Protein AF-A0A953B519-F1 (afdb_monomer)

Secondary structure (DSSP, 8-state):
-HHHHHHS-S-TTHHHHHHHHHHHHT--SSSS--HHHHHHHHHHHHHHHHHHHHHHHHHSPTT-TTTHHHHHHHHHHHTS-THHHHHH-GGGGGS-HHHHHHHHHHHHHHHHHH-THHHHHHHHHHHHHHHSTTTSTTHHHHHHHHTTHHHHHHHHGGG-PPPHHHHHHHHHTT--SHHHHHHHIIIIIHHHHHHHHHHHHHHHTTTSHHHHHHHHHHHHHHHHGGGS-GGGGTTTGGGGGGHHHHHHHHHHHHHHHHHHHHHHHHHHHGGG--TTS--HHHHHHHHHHHHHHHHHHHHHHHHHHHSPPPP-PPPPPPSTT---B----SS-------TTS-----BHHHHHHHHHHHHTT-GGGHHHHHTSPTTPEEEEEE-TTSS-EEEEEE-TT------TT----B--S---EEE----S----

Foldseek 3Di:
DLLLCQVFPALVQLLVLLLQLQQCVVPPDDPDGNPVRSVVSVVVSVVSVVVVVVCCVVPNDPQLRPLCQLLQLCCLLVVHASCVCCLVCVVLVVDDSNVSSVVSVVVSVVVCVVPVCSLVNSLVVLLCQQVDLCQHDQVVQLVVLVLCVVVVCVVVVVQWQDDPVVCVVVVVVVHGTDSNVCSSCVRRVLLVQLLVQLLVVLVVPVVDSVSSSLVSSVVSNSVSRSRRGRNHQDRCPSVVSCVVSSVVSSLSSVLVVVCVVCVVVVVVPVVDDDDDDDDVSVVVSVVVVCCVVVVVVVVVVVSVVVPDPPDPDDDDDDDPPADWDFADDDPDDDDDDDDDHDDDWDFLVRCVVVVVVVCSVVVVCVVVSVPADHPKGWDWHQDPVRAWIKIFIDHPPPDDDDDRDDGDTDGDPDTDIDTPDDDPDDDD

pLDDT: mean 72.76, std 21.71, range [27.34, 98.44]

Mean predicted aligned error: 14.31 Å

Structure (mmCIF, N/CA/C/O backbone):
data_AF-A0A953B519-F1
#
_entry.id   AF-A0A953B519-F1
#
loop_
_atom_site.group_PDB
_atom_site.id
_atom_site.type_symbol
_atom_site.label_atom_id
_atom_site.label_alt_id
_atom_site.label_comp_id
_atom_site.label_asym_id
_atom_site.label_entity_id
_atom_site.label_seq_id
_atom_site.pdbx_PDB_ins_code
_atom_site.Cartn_x
_atom_site.Cartn_y
_atom_site.Cartn_z
_atom_site.occupancy
_atom_site.B_iso_or_equiv
_atom_site.auth_seq_id
_atom_site.auth_comp_id
_atom_site.auth_asym_id
_atom_site.auth_atom_id
_atom_site.pdbx_PDB_model_num
ATOM 1 N N . LEU A 1 1 ? -9.190 11.998 0.188 1.00 89.31 1 LEU A N 1
ATOM 2 C CA . LEU A 1 1 ? -8.857 10.586 -0.115 1.00 89.31 1 LEU A CA 1
ATOM 3 C C . LEU A 1 1 ? -8.801 10.333 -1.617 1.00 89.31 1 LEU A C 1
ATOM 5 O O . LEU A 1 1 ? -7.732 9.976 -2.083 1.00 89.31 1 LEU A O 1
ATOM 9 N N . THR A 1 2 ? -9.878 10.580 -2.376 1.00 94.00 2 THR A N 1
ATOM 10 C CA . THR A 1 2 ? -9.908 10.357 -3.836 1.00 94.00 2 THR A CA 1
ATOM 11 C C . THR A 1 2 ? -8.727 10.985 -4.568 1.00 94.00 2 THR A C 1
ATOM 13 O O . THR A 1 2 ? -7.976 10.260 -5.198 1.00 94.00 2 THR A O 1
ATOM 16 N N . LEU A 1 3 ? -8.489 12.291 -4.410 1.00 91.62 3 LEU A N 1
ATOM 17 C CA . LEU A 1 3 ? -7.377 12.973 -5.088 1.00 91.62 3 LEU A CA 1
ATOM 18 C C . LEU A 1 3 ? -6.008 12.338 -4.793 1.00 91.62 3 LEU A C 1
ATOM 20 O O . LEU A 1 3 ? -5.203 12.176 -5.700 1.00 91.62 3 LEU A O 1
ATOM 24 N N . ALA A 1 4 ? -5.767 11.903 -3.551 1.00 90.12 4 ALA A N 1
ATOM 25 C CA . ALA A 1 4 ? -4.523 11.225 -3.181 1.00 90.12 4 ALA A CA 1
ATOM 26 C C . ALA A 1 4 ? -4.380 9.847 -3.855 1.00 90.12 4 ALA A C 1
ATOM 28 O O . ALA A 1 4 ? -3.284 9.477 -4.263 1.00 90.12 4 ALA A O 1
ATOM 29 N N . LEU A 1 5 ? -5.484 9.104 -3.992 1.00 90.62 5 LEU A N 1
ATOM 30 C CA . LEU A 1 5 ? -5.522 7.797 -4.661 1.00 90.62 5 LEU A CA 1
ATOM 31 C C . LEU A 1 5 ? -5.503 7.895 -6.190 1.00 90.62 5 LEU A C 1
ATOM 33 O O . LEU A 1 5 ? -5.132 6.939 -6.857 1.00 90.62 5 LEU A O 1
ATOM 37 N N . VAL A 1 6 ? -5.899 9.036 -6.752 1.00 89.25 6 VAL A N 1
ATOM 38 C CA . VAL A 1 6 ? -5.779 9.291 -8.190 1.00 89.25 6 VAL A CA 1
ATOM 39 C C . VAL A 1 6 ? -4.368 9.761 -8.541 1.00 89.25 6 VAL A C 1
ATOM 41 O O . VAL A 1 6 ? -3.818 9.323 -9.545 1.00 89.25 6 VAL A O 1
ATOM 44 N N . ALA A 1 7 ? -3.742 10.569 -7.678 1.00 84.81 7 ALA A N 1
ATOM 45 C CA . ALA A 1 7 ? -2.349 10.982 -7.842 1.00 84.81 7 ALA A CA 1
ATOM 46 C C . ALA A 1 7 ? -1.368 9.796 -7.820 1.00 84.81 7 ALA A C 1
ATOM 48 O O . ALA A 1 7 ? -0.291 9.879 -8.409 1.00 84.81 7 ALA A O 1
ATOM 49 N N . ARG A 1 8 ? -1.726 8.689 -7.151 1.00 81.62 8 ARG A N 1
ATOM 50 C CA . ARG A 1 8 ? -0.983 7.425 -7.203 1.00 81.62 8 ARG A CA 1
ATOM 51 C C . ARG A 1 8 ? -1.903 6.218 -7.277 1.00 81.62 8 ARG A C 1
ATOM 53 O O . ARG A 1 8 ? -2.554 5.865 -6.296 1.00 81.62 8 ARG A O 1
ATOM 60 N N . ALA A 1 9 ? -1.861 5.544 -8.421 1.00 72.44 9 ALA A N 1
ATOM 61 C CA . ALA A 1 9 ? -2.466 4.233 -8.592 1.00 72.44 9 ALA A CA 1
ATOM 62 C C . ALA A 1 9 ? -1.815 3.224 -7.628 1.00 72.44 9 ALA A C 1
ATOM 64 O O . ALA A 1 9 ? -0.591 3.146 -7.531 1.00 72.44 9 ALA A O 1
ATOM 65 N N . GLY A 1 10 ? -2.634 2.479 -6.886 1.00 79.31 10 GLY A N 1
ATOM 66 C CA . GLY A 1 10 ? -2.136 1.550 -5.869 1.00 79.31 10 GLY A CA 1
ATOM 67 C C . GLY A 1 10 ? -3.225 0.879 -5.049 1.00 79.31 10 GLY A C 1
ATOM 68 O O . GLY A 1 10 ? -3.166 -0.313 -4.783 1.00 79.31 10 GLY A O 1
ATOM 69 N N . CYS A 1 11 ? -4.247 1.636 -4.650 1.00 90.25 11 CYS A N 1
ATOM 70 C CA . CYS A 1 11 ? -5.303 1.154 -3.754 1.00 90.25 11 CYS A CA 1
ATOM 71 C C . CYS A 1 11 ? -6.699 1.336 -4.363 1.00 90.25 11 CYS A C 1
ATOM 73 O O . CYS A 1 11 ? -7.563 2.005 -3.787 1.00 90.25 11 CYS A O 1
ATOM 75 N N . PHE A 1 12 ? -6.901 0.762 -5.552 1.00 89.81 12 PHE A N 1
ATOM 76 C CA . PHE A 1 12 ? -8.109 0.913 -6.370 1.00 89.81 12 PHE A CA 1
ATOM 77 C C . PHE A 1 12 ? -9.412 0.625 -5.614 1.00 89.81 12 PHE A C 1
ATOM 79 O O . PHE A 1 12 ? -10.398 1.345 -5.774 1.00 89.81 12 PHE A O 1
ATOM 86 N N . PHE A 1 13 ? -9.415 -0.387 -4.745 1.00 96.06 13 PHE A N 1
ATOM 87 C CA . PHE A 1 13 ? -10.625 -0.852 -4.066 1.00 96.06 13 PHE A CA 1
ATOM 88 C C . PHE A 1 13 ? -10.929 -0.123 -2.755 1.00 96.06 13 PHE A C 1
ATOM 90 O O . PHE A 1 13 ? -12.001 -0.325 -2.189 1.00 96.06 13 PHE A O 1
ATOM 97 N N . VAL A 1 14 ? -10.071 0.789 -2.283 1.00 96.62 14 VAL A N 1
ATOM 98 C CA . VAL A 1 14 ? -10.356 1.558 -1.057 1.00 96.62 14 VAL A CA 1
ATOM 99 C C . VAL A 1 14 ? -11.602 2.428 -1.217 1.00 96.62 14 VAL A C 1
ATOM 101 O O . VAL A 1 14 ? -12.462 2.422 -0.340 1.00 96.62 14 VAL A O 1
ATOM 104 N N . LEU A 1 15 ? -11.749 3.144 -2.336 1.00 96.88 15 LEU A N 1
ATOM 105 C CA . LEU A 1 15 ? -12.905 4.024 -2.549 1.00 96.88 15 LEU A CA 1
ATOM 106 C C . LEU A 1 15 ? -14.225 3.245 -2.688 1.00 96.88 15 LEU A C 1
ATOM 108 O O . LEU A 1 15 ? -15.161 3.593 -1.966 1.00 96.88 15 LEU A O 1
ATOM 112 N N . PRO A 1 16 ? -14.326 2.177 -3.511 1.00 97.62 16 PRO A N 1
ATOM 113 C CA . PRO A 1 16 ? -15.518 1.329 -3.543 1.00 97.62 16 PRO A CA 1
ATOM 114 C C . PRO A 1 16 ? -15.916 0.793 -2.164 1.00 97.62 16 PRO A C 1
ATOM 116 O O . PRO A 1 16 ? -17.081 0.884 -1.781 1.00 97.62 16 PRO A O 1
ATOM 119 N N . PHE A 1 17 ? -14.957 0.301 -1.374 1.00 97.94 17 PHE A N 1
ATOM 120 C CA . PHE A 1 17 ? -15.245 -0.226 -0.038 1.00 97.94 17 PHE A CA 1
ATOM 121 C C . PHE A 1 17 ? -15.711 0.867 0.932 1.00 97.94 17 PHE A C 1
ATOM 123 O O . PHE A 1 17 ? -16.629 0.630 1.717 1.00 97.94 17 PHE A O 1
ATOM 130 N N . VAL A 1 18 ? -15.151 2.079 0.853 1.00 97.62 18 VAL A N 1
ATOM 131 C CA . VAL A 1 18 ? -15.627 3.233 1.633 1.00 97.62 18 VAL A CA 1
ATOM 132 C C . VAL A 1 18 ? -17.051 3.630 1.223 1.00 97.62 18 VAL A C 1
ATOM 134 O O . VAL A 1 18 ? -17.882 3.880 2.093 1.00 97.62 18 VAL A O 1
ATOM 137 N N . VAL A 1 19 ? -17.375 3.632 -0.073 1.00 98.12 19 VAL A N 1
ATOM 138 C CA . VAL A 1 19 ? -18.732 3.924 -0.578 1.00 98.12 19 VAL A CA 1
ATOM 139 C C . VAL A 1 19 ? -19.752 2.890 -0.086 1.00 98.12 19 VAL A C 1
ATOM 141 O O . VAL A 1 19 ? -20.850 3.257 0.349 1.00 98.12 19 VAL A O 1
ATOM 144 N N . LEU A 1 20 ? -19.391 1.604 -0.109 1.00 97.12 20 LEU A N 1
ATOM 145 C CA . LEU A 1 20 ? -20.217 0.527 0.441 1.00 97.12 20 LEU A CA 1
ATOM 146 C C . LEU A 1 20 ? -20.378 0.664 1.960 1.00 97.12 20 LEU A C 1
ATOM 148 O O . LEU A 1 20 ? -21.479 0.493 2.485 1.00 97.12 20 LEU A O 1
ATOM 152 N N . TRP A 1 21 ? -19.308 1.036 2.668 1.00 97.19 21 TRP A N 1
ATOM 153 C CA . TRP A 1 21 ? -19.346 1.289 4.106 1.00 97.19 21 TRP A CA 1
ATOM 154 C C . TRP A 1 21 ? -20.276 2.454 4.47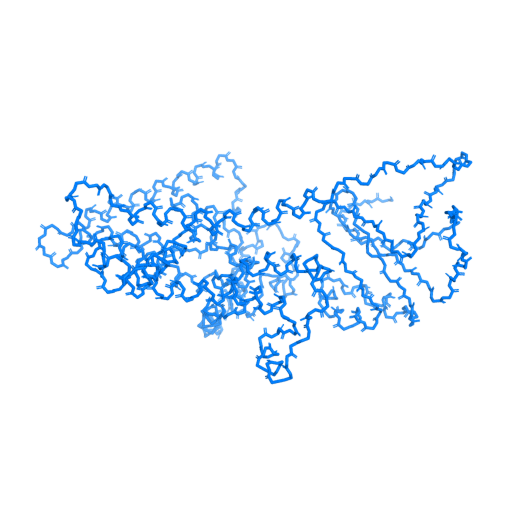2 1.00 97.19 21 TRP A C 1
ATOM 156 O O . TRP A 1 21 ? -21.065 2.305 5.404 1.00 97.19 21 TRP A O 1
ATOM 166 N N . VAL A 1 22 ? -20.260 3.573 3.734 1.00 97.31 22 VAL A N 1
ATOM 167 C CA . VAL A 1 22 ? -21.186 4.701 3.970 1.00 97.31 22 VAL A CA 1
ATOM 168 C C . VAL A 1 22 ? -22.641 4.259 3.793 1.00 97.31 22 VAL A C 1
ATOM 170 O O . VAL A 1 22 ? -23.485 4.540 4.646 1.00 97.31 22 VAL A O 1
ATOM 173 N N . GLY A 1 23 ? -22.939 3.505 2.732 1.00 96.44 23 GLY A N 1
ATOM 174 C CA . GLY A 1 23 ? -24.276 2.945 2.520 1.00 96.44 23 GLY A CA 1
ATOM 175 C C . GLY A 1 23 ? -24.713 2.011 3.641 1.00 96.44 23 GLY A C 1
ATOM 176 O O . GLY A 1 23 ? -25.870 2.037 4.064 1.00 96.44 23 GLY A O 1
ATOM 177 N N . TRP A 1 24 ? -23.789 1.195 4.144 1.00 95.31 24 TRP A N 1
ATOM 178 C CA . TRP A 1 24 ? -24.043 0.308 5.274 1.00 95.31 24 TRP A CA 1
ATOM 179 C C . TRP A 1 24 ? -24.257 1.071 6.588 1.00 95.31 24 TRP A C 1
ATOM 181 O O . TRP A 1 24 ? -25.107 0.684 7.390 1.00 95.31 24 TRP A O 1
ATOM 191 N N . LEU A 1 25 ? -23.505 2.152 6.816 1.00 95.25 25 LEU A N 1
ATOM 192 C CA . LEU A 1 25 ? -23.611 2.994 8.006 1.00 95.25 25 LEU A CA 1
ATOM 193 C C . LEU A 1 25 ? -24.981 3.679 8.091 1.00 95.25 25 LEU A C 1
ATOM 195 O O . LEU A 1 25 ? -25.591 3.689 9.155 1.00 95.25 25 LEU A O 1
ATOM 199 N N . CYS A 1 26 ? -25.482 4.197 6.969 1.00 94.69 26 CYS A N 1
ATOM 200 C CA . CYS A 1 26 ? -26.735 4.952 6.887 1.00 94.69 26 CYS A CA 1
ATOM 201 C C . CYS A 1 26 ? -27.971 4.079 6.604 1.00 94.69 26 CYS A C 1
ATOM 203 O O . CYS A 1 26 ? -28.924 4.542 5.976 1.00 94.69 26 CYS A O 1
ATOM 205 N N . ARG A 1 27 ? -27.970 2.807 7.016 1.00 92.62 27 ARG A N 1
ATOM 206 C CA . ARG A 1 27 ? -29.145 1.929 6.891 1.00 92.62 27 ARG A CA 1
ATOM 207 C C . ARG A 1 27 ? -30.253 2.405 7.848 1.00 92.62 27 ARG A C 1
ATOM 209 O O . ARG A 1 27 ? -30.130 2.257 9.058 1.00 92.62 27 ARG A O 1
ATOM 216 N N . CYS A 1 28 ? -31.311 3.016 7.313 1.00 68.38 28 CYS A N 1
ATOM 217 C CA . CYS A 1 28 ? -32.301 3.751 8.114 1.00 68.38 28 CYS A CA 1
ATOM 218 C C . CYS A 1 28 ? -33.415 2.920 8.772 1.00 68.38 28 CYS A C 1
ATOM 220 O O . CYS A 1 28 ? -34.230 3.541 9.426 1.00 68.38 28 CYS A O 1
ATOM 222 N N . ASP A 1 29 ? -33.468 1.586 8.642 1.00 71.31 29 ASP A N 1
ATOM 223 C CA . ASP A 1 29 ? -34.263 0.748 9.579 1.00 71.31 29 ASP A CA 1
ATOM 224 C C . ASP A 1 29 ? -34.176 -0.769 9.329 1.00 71.31 29 ASP A C 1
ATOM 226 O O . ASP A 1 29 ? -34.480 -1.575 10.202 1.00 71.31 29 ASP A O 1
ATOM 230 N N . HIS A 1 30 ? -33.705 -1.230 8.168 1.00 57.03 30 HIS A N 1
ATOM 231 C CA . HIS A 1 30 ? -33.655 -2.665 7.858 1.00 57.03 30 HIS A CA 1
ATOM 232 C C . HIS A 1 30 ? -32.357 -3.043 7.152 1.00 57.03 30 HIS A C 1
ATOM 234 O O . HIS A 1 30 ? -31.699 -2.185 6.579 1.00 57.03 30 HIS A O 1
ATOM 240 N N . ARG A 1 31 ? -31.992 -4.335 7.212 1.00 74.69 31 ARG A N 1
ATOM 241 C CA . ARG A 1 31 ? -30.730 -5.006 6.800 1.00 74.69 31 ARG A CA 1
ATOM 242 C C . ARG A 1 31 ? -30.138 -4.653 5.413 1.00 74.69 31 ARG A C 1
ATOM 244 O O . ARG A 1 31 ? -29.145 -5.255 5.018 1.00 74.69 31 ARG A O 1
ATOM 251 N N . ARG A 1 32 ? -30.737 -3.735 4.660 1.00 89.50 32 ARG A N 1
ATOM 252 C CA . ARG A 1 32 ? -30.350 -3.322 3.314 1.00 89.50 32 ARG A CA 1
ATOM 253 C C . ARG A 1 32 ? -29.423 -2.106 3.357 1.00 89.50 32 ARG A C 1
ATOM 255 O O . ARG A 1 32 ? -29.509 -1.256 4.238 1.00 89.50 32 ARG A O 1
ATOM 262 N N . LEU A 1 33 ? -28.532 -2.046 2.377 1.00 93.19 33 LEU A N 1
ATOM 263 C CA . LEU A 1 33 ? -27.601 -0.944 2.169 1.00 93.19 33 LEU A CA 1
ATOM 264 C C . LEU A 1 33 ? -28.359 0.309 1.692 1.00 93.19 33 LEU A C 1
ATOM 266 O O . LEU A 1 33 ? -29.226 0.221 0.821 1.00 93.19 33 LEU A O 1
ATOM 270 N N . SER A 1 34 ? -28.048 1.475 2.265 1.00 95.62 34 SER A N 1
ATOM 271 C CA . SER A 1 34 ? -28.666 2.746 1.877 1.00 95.62 34 SER A CA 1
ATOM 272 C C . SER A 1 34 ? -28.104 3.230 0.546 1.00 95.62 34 SER A C 1
ATOM 274 O O . SER A 1 34 ? -27.051 3.867 0.488 1.00 95.62 34 SER A O 1
ATOM 276 N N . LEU A 1 35 ? -28.829 2.940 -0.537 1.00 94.75 35 LEU A N 1
ATOM 277 C CA . LEU A 1 35 ? -28.449 3.350 -1.892 1.00 94.75 35 LEU A CA 1
ATOM 278 C C . LEU A 1 35 ? -28.293 4.868 -2.016 1.00 94.75 35 LEU A C 1
ATOM 280 O O . LEU A 1 35 ? -27.406 5.321 -2.727 1.00 94.75 35 LEU A O 1
ATOM 284 N N . ARG A 1 36 ? -29.094 5.658 -1.288 1.00 95.62 36 ARG A N 1
ATOM 285 C CA . ARG A 1 36 ? -28.977 7.127 -1.282 1.00 95.62 36 ARG A CA 1
ATOM 286 C C . ARG A 1 36 ? -27.642 7.583 -0.694 1.00 95.62 36 ARG A C 1
ATOM 288 O O . ARG A 1 36 ? -26.972 8.424 -1.283 1.00 95.62 36 ARG A O 1
ATOM 295 N N . ALA A 1 37 ? -27.235 7.003 0.436 1.00 96.19 37 ALA A N 1
ATOM 296 C CA . ALA A 1 37 ? -25.969 7.346 1.076 1.00 96.19 37 ALA A CA 1
ATOM 297 C C . ALA A 1 37 ? -24.763 6.866 0.251 1.00 96.19 37 ALA A C 1
ATOM 299 O O . ALA A 1 37 ? -23.810 7.623 0.070 1.00 96.19 37 ALA A O 1
ATOM 300 N N . SER A 1 38 ? -24.820 5.656 -0.321 1.00 96.88 38 SER A N 1
ATOM 301 C CA . SER A 1 38 ? -23.785 5.184 -1.251 1.00 96.88 38 SER A CA 1
ATOM 302 C C . SER A 1 38 ? -23.724 6.007 -2.533 1.00 96.88 38 SER A C 1
ATOM 304 O O . SER A 1 38 ? -22.627 6.300 -2.989 1.00 96.88 38 SER A O 1
ATOM 306 N N . ALA A 1 39 ? -24.858 6.434 -3.094 1.00 97.25 39 ALA A N 1
ATOM 307 C CA . ALA A 1 39 ? -24.875 7.322 -4.254 1.00 97.25 39 ALA A CA 1
ATOM 308 C C . ALA A 1 39 ? -24.253 8.685 -3.922 1.00 97.25 39 ALA A C 1
ATOM 310 O O . ALA A 1 39 ? -23.437 9.176 -4.694 1.00 97.25 39 ALA A O 1
ATOM 311 N N . GLY A 1 40 ? -24.554 9.260 -2.751 1.00 97.94 40 GLY A N 1
ATOM 312 C CA . GLY A 1 40 ? -23.921 10.498 -2.285 1.00 97.94 40 GLY A CA 1
ATOM 313 C C . GLY A 1 40 ? -22.405 10.362 -2.098 1.00 97.94 40 GLY A C 1
ATOM 314 O O . GLY A 1 40 ? -21.640 11.196 -2.580 1.00 97.94 40 GLY A O 1
ATOM 315 N N . ALA A 1 41 ? -21.947 9.277 -1.465 1.00 97.75 41 ALA A N 1
ATOM 316 C CA . ALA A 1 41 ? -20.519 8.982 -1.336 1.00 97.75 41 ALA A CA 1
ATOM 317 C C . ALA A 1 41 ? -19.853 8.733 -2.702 1.00 97.75 41 ALA A C 1
ATOM 319 O O . ALA A 1 41 ? -18.754 9.222 -2.957 1.00 97.75 41 ALA A O 1
ATOM 320 N N . GLY A 1 42 ? -20.534 8.013 -3.595 1.00 98.06 42 GLY A N 1
ATOM 321 C CA . GLY A 1 42 ? -20.102 7.766 -4.967 1.00 98.06 42 GLY A CA 1
ATOM 322 C C . GLY A 1 42 ? -19.987 9.056 -5.776 1.00 98.06 42 GLY A C 1
ATOM 323 O O . GLY A 1 42 ? -18.993 9.240 -6.468 1.00 98.06 42 GLY A O 1
ATOM 324 N N . ALA A 1 43 ? -20.929 9.989 -5.624 1.00 98.06 43 ALA A N 1
ATOM 325 C CA . ALA A 1 43 ? -20.867 11.311 -6.240 1.00 98.06 43 ALA A CA 1
ATOM 326 C C . ALA A 1 43 ? -19.668 12.117 -5.720 1.00 98.06 43 ALA A C 1
ATOM 328 O O . ALA A 1 43 ? -18.941 12.702 -6.516 1.00 98.06 43 ALA A O 1
ATOM 329 N N . ALA A 1 44 ? -19.389 12.088 -4.411 1.00 97.38 44 ALA A N 1
ATOM 330 C CA . ALA A 1 44 ? -18.201 12.733 -3.846 1.00 97.38 44 ALA A CA 1
ATOM 331 C C . ALA A 1 44 ? -16.888 12.132 -4.389 1.00 97.38 44 ALA A C 1
ATOM 333 O O . ALA A 1 44 ? -15.934 12.859 -4.672 1.00 97.38 44 ALA A O 1
ATOM 334 N N . VAL A 1 45 ? -16.835 10.809 -4.583 1.00 97.56 45 VAL A N 1
ATOM 335 C CA . VAL A 1 45 ? -15.714 10.149 -5.267 1.00 97.56 45 VAL A CA 1
ATOM 336 C C . VAL A 1 45 ? -15.633 10.595 -6.729 1.00 97.56 45 VAL A C 1
ATOM 338 O O . VAL A 1 45 ? -14.563 11.006 -7.173 1.00 97.56 45 VAL A O 1
ATOM 341 N N . GLY A 1 46 ? -16.753 10.586 -7.451 1.00 97.12 46 GLY A N 1
ATOM 342 C CA . GLY A 1 46 ? -16.847 11.025 -8.842 1.00 97.12 46 GLY A CA 1
ATOM 343 C C . GLY A 1 46 ? -16.370 12.462 -9.042 1.00 97.12 46 GLY A C 1
ATOM 344 O O . GLY A 1 46 ? -15.596 12.712 -9.958 1.00 97.12 46 GLY A O 1
ATOM 345 N N . LEU A 1 47 ? -16.722 13.383 -8.140 1.00 96.81 47 LEU A N 1
ATOM 346 C CA . LEU A 1 47 ? -16.230 14.765 -8.153 1.00 96.81 47 LEU A CA 1
ATOM 347 C C . LEU A 1 47 ? -14.703 14.842 -8.038 1.00 96.81 47 LEU A C 1
ATOM 349 O O . LEU A 1 47 ? -14.078 15.641 -8.728 1.00 96.81 47 LEU A O 1
ATOM 353 N N . GLY A 1 48 ? -14.083 13.991 -7.215 1.00 95.06 48 GLY A N 1
ATOM 354 C CA . GLY A 1 48 ? -12.623 13.913 -7.128 1.00 95.06 48 GLY A CA 1
ATOM 355 C C . GLY A 1 48 ? -11.972 13.439 -8.433 1.00 95.06 48 GLY A C 1
ATOM 356 O O . GLY A 1 48 ? -10.962 14.002 -8.850 1.00 95.06 48 GLY A O 1
ATOM 357 N N . PHE A 1 49 ? -12.563 12.444 -9.102 1.00 94.25 49 PHE A N 1
ATOM 358 C CA . PHE A 1 49 ? -12.103 12.000 -10.423 1.00 94.25 49 PHE A CA 1
ATOM 359 C C . PHE A 1 49 ? -12.336 13.057 -11.505 1.00 94.25 49 PHE A C 1
ATOM 361 O O . PHE A 1 49 ? -11.438 13.291 -12.306 1.00 94.25 49 PHE A O 1
ATOM 368 N N . ALA A 1 50 ? -13.491 13.726 -11.505 1.00 95.00 50 ALA A N 1
ATOM 369 C CA . ALA A 1 50 ? -13.814 14.798 -12.443 1.00 95.00 50 ALA A CA 1
ATOM 370 C C . ALA A 1 50 ? -12.853 15.982 -12.293 1.00 95.00 50 ALA A C 1
ATOM 372 O O . ALA A 1 50 ? -12.359 16.503 -13.288 1.00 95.00 50 ALA A O 1
ATOM 373 N N . PHE A 1 51 ? -12.522 16.357 -11.054 1.00 94.38 51 PHE A N 1
ATOM 374 C CA . PHE A 1 51 ? -11.514 17.376 -10.781 1.00 94.38 51 PHE A CA 1
ATOM 375 C C . PHE A 1 51 ? -10.140 16.966 -11.321 1.00 94.38 51 PHE A C 1
ATOM 377 O O . PHE A 1 51 ? -9.514 17.732 -12.046 1.00 94.38 51 PHE A O 1
ATOM 384 N N . ASN A 1 52 ? -9.682 15.743 -11.029 1.00 91.38 52 ASN A N 1
ATOM 385 C CA . ASN A 1 52 ? -8.406 15.263 -11.557 1.00 91.38 52 ASN A CA 1
ATOM 386 C C . ASN A 1 52 ? -8.397 15.205 -13.092 1.00 91.38 52 ASN A C 1
ATOM 388 O O . ASN A 1 52 ? -7.411 15.580 -13.716 1.00 91.38 52 ASN A O 1
ATOM 392 N N . TRP A 1 53 ? -9.491 14.750 -13.703 1.00 92.62 53 TRP A N 1
ATOM 393 C CA . TRP A 1 53 ? -9.654 14.741 -15.152 1.00 92.62 53 TRP A CA 1
ATOM 394 C C . TRP A 1 53 ? -9.571 16.154 -15.733 1.00 92.62 53 TRP A C 1
ATOM 396 O O . TRP A 1 53 ? -8.830 16.357 -16.686 1.00 92.62 53 TRP A O 1
ATOM 406 N N . ALA A 1 54 ? -10.244 17.138 -15.130 1.00 94.00 54 ALA A N 1
ATOM 407 C CA . ALA A 1 54 ? -10.181 18.529 -15.571 1.00 94.00 54 ALA A CA 1
ATOM 408 C C . ALA A 1 54 ? -8.750 19.086 -15.491 1.00 94.00 54 ALA A C 1
ATOM 410 O O . ALA A 1 54 ? -8.294 19.741 -16.424 1.00 94.00 54 ALA A O 1
ATOM 411 N N . VAL A 1 55 ? -8.014 18.769 -14.419 1.00 92.06 55 VAL A N 1
ATOM 412 C CA . VAL A 1 55 ? -6.596 19.140 -14.269 1.00 92.06 55 VAL A CA 1
ATOM 413 C C . VAL A 1 55 ? -5.734 18.486 -15.353 1.00 92.06 55 VAL A C 1
ATOM 415 O O . VAL A 1 55 ? -4.950 19.173 -16.000 1.00 92.06 55 VAL A 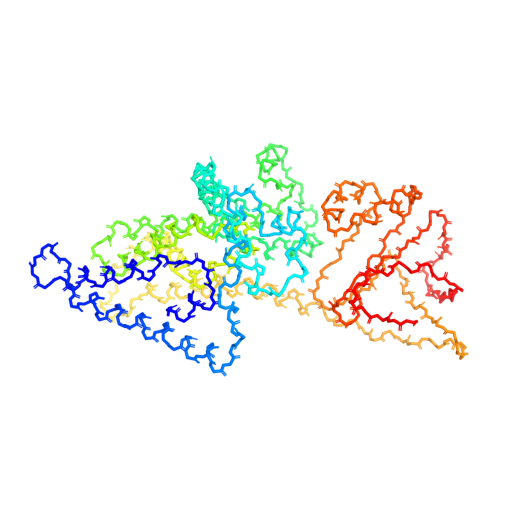O 1
ATOM 418 N N . LEU A 1 56 ? -5.892 17.182 -15.594 1.00 89.50 56 LEU A N 1
ATOM 419 C CA . LEU A 1 56 ? -5.147 16.472 -16.639 1.00 89.50 56 LEU A CA 1
ATOM 420 C C . LEU A 1 56 ? -5.525 16.931 -18.049 1.00 89.50 56 LEU A C 1
ATOM 422 O O . LEU A 1 56 ? -4.687 16.902 -18.937 1.00 89.50 56 LEU A O 1
ATOM 426 N N . HIS A 1 57 ? -6.762 17.358 -18.270 1.00 91.31 57 HIS A N 1
ATOM 427 C CA . HIS A 1 57 ? -7.186 17.874 -19.564 1.00 91.31 57 HIS A CA 1
ATOM 428 C C . HIS A 1 57 ? -6.655 19.290 -19.814 1.00 91.31 57 HIS A C 1
ATOM 430 O O . HIS A 1 57 ? -6.255 19.607 -20.927 1.00 91.31 57 HIS A O 1
ATOM 436 N N . ALA A 1 58 ? -6.625 20.131 -18.777 1.00 94.75 58 ALA A N 1
ATOM 437 C CA . ALA A 1 58 ? -6.125 21.498 -18.876 1.00 94.75 58 ALA A CA 1
ATOM 438 C C . ALA A 1 58 ? -4.591 21.573 -18.940 1.00 94.75 58 ALA A C 1
ATOM 440 O O . ALA A 1 58 ? -4.053 22.453 -19.607 1.00 94.75 58 ALA A O 1
ATOM 441 N N . PHE A 1 59 ? -3.890 20.674 -18.239 1.00 94.38 59 PHE A N 1
ATOM 442 C CA . PHE A 1 59 ? -2.440 20.775 -18.025 1.00 94.38 59 PHE A CA 1
ATOM 443 C C . PHE A 1 59 ? -1.655 19.493 -18.328 1.00 94.38 59 PHE A C 1
ATOM 445 O O . PHE A 1 59 ? -0.426 19.512 -18.305 1.00 94.38 59 PHE A O 1
ATOM 452 N N . GLY A 1 60 ? -2.326 18.363 -18.544 1.00 88.69 60 GLY A N 1
ATOM 453 C CA . GLY A 1 60 ? -1.683 17.067 -18.744 1.00 88.69 60 GLY A CA 1
ATOM 454 C C . GLY A 1 60 ? -1.387 16.760 -20.209 1.00 88.69 60 GLY A C 1
ATOM 455 O O . GLY A 1 60 ? -1.981 17.315 -21.131 1.00 88.69 60 GLY A O 1
ATOM 456 N N . VAL A 1 61 ? -0.465 15.822 -20.421 1.00 86.81 61 VAL A N 1
ATOM 457 C CA . VAL A 1 61 ? -0.191 15.262 -21.748 1.00 86.81 61 VAL A CA 1
ATOM 458 C C . VAL A 1 61 ? -1.317 14.283 -22.107 1.00 86.81 61 VAL A C 1
ATOM 460 O O . VAL A 1 61 ? -1.607 13.375 -21.321 1.00 86.81 61 VAL A O 1
ATOM 463 N N . PRO A 1 62 ? -1.968 14.418 -23.276 1.00 84.25 62 PRO A N 1
ATOM 464 C CA . PRO A 1 62 ? -3.001 13.482 -23.698 1.00 84.25 62 PRO A CA 1
ATOM 465 C C . PRO A 1 62 ? -2.497 12.033 -23.677 1.00 84.25 62 PRO A C 1
ATOM 467 O O . PRO A 1 62 ? -1.468 11.710 -24.265 1.00 84.25 62 PRO A O 1
ATOM 470 N N . GLY A 1 63 ? -3.227 11.154 -22.989 1.00 79.81 63 GLY A N 1
ATOM 471 C CA . GLY A 1 63 ? -2.901 9.727 -22.914 1.00 79.81 63 GLY A CA 1
ATOM 472 C C . GLY A 1 63 ? -1.828 9.330 -21.892 1.00 79.81 63 GLY A C 1
ATOM 473 O O . GLY A 1 63 ? -1.562 8.139 -21.772 1.00 79.81 63 GLY A O 1
ATOM 474 N N . SER A 1 64 ? -1.252 10.262 -21.119 1.00 81.38 64 SER A N 1
ATOM 475 C CA . SER A 1 64 ? -0.305 9.913 -20.039 1.00 81.38 64 SER A CA 1
ATOM 476 C C . SER A 1 64 ? -0.989 9.445 -18.748 1.00 81.38 64 SER A C 1
ATOM 478 O O . SER A 1 64 ? -0.351 8.906 -17.844 1.00 81.38 64 SER A O 1
ATOM 480 N N . ALA A 1 65 ? -2.307 9.630 -18.636 1.00 82.00 65 ALA A N 1
ATOM 481 C CA . ALA A 1 65 ? -3.058 9.208 -17.462 1.00 82.00 65 ALA A CA 1
ATOM 482 C C . ALA A 1 65 ? -2.939 7.688 -17.265 1.00 82.00 65 ALA A C 1
ATOM 484 O O . ALA A 1 65 ? -3.395 6.910 -18.099 1.00 82.00 65 ALA A O 1
ATOM 485 N N . PHE A 1 66 ? -2.360 7.277 -16.134 1.00 82.25 66 PHE A N 1
ATOM 486 C CA . PHE A 1 66 ? -2.166 5.869 -15.766 1.00 82.25 66 PHE A CA 1
ATOM 487 C C . PHE A 1 66 ? -1.301 5.051 -16.746 1.00 82.25 66 PHE A C 1
ATOM 489 O O . PHE A 1 66 ? -1.392 3.826 -16.755 1.00 82.25 66 PHE A O 1
ATOM 496 N N . SER A 1 67 ? -0.417 5.693 -17.513 1.00 87.38 67 SER A N 1
ATOM 497 C CA . SER A 1 67 ? 0.562 5.037 -18.401 1.00 87.38 67 SER A CA 1
ATOM 498 C C . SER A 1 67 ? 1.442 3.991 -17.703 1.00 87.38 67 SER A C 1
ATOM 500 O O . SER A 1 67 ? 1.862 3.014 -18.317 1.00 87.38 67 SER A O 1
ATOM 502 N N . ASN A 1 68 ? 1.674 4.156 -16.400 1.00 87.00 68 ASN A N 1
ATOM 503 C CA . ASN A 1 68 ? 2.441 3.218 -15.582 1.00 87.00 68 ASN A CA 1
ATOM 504 C C . ASN A 1 68 ? 1.682 1.917 -15.261 1.00 87.00 68 ASN A C 1
ATOM 506 O O . ASN A 1 68 ? 2.305 0.935 -14.873 1.00 87.00 68 ASN A O 1
ATOM 510 N N . PHE A 1 69 ? 0.352 1.874 -15.406 1.00 90.06 69 PHE A N 1
ATOM 511 C CA . PHE A 1 69 ? -0.437 0.700 -15.015 1.00 90.06 69 PHE A CA 1
ATOM 512 C C . PHE A 1 69 ? -0.109 -0.562 -15.835 1.00 90.06 69 PHE A C 1
ATOM 514 O O . PHE A 1 69 ? 0.109 -1.606 -15.218 1.00 90.06 69 PHE A O 1
ATOM 521 N N . PRO A 1 70 ? -0.012 -0.519 -17.182 1.00 93.12 70 PRO A N 1
ATOM 522 C CA . PRO A 1 70 ? 0.437 -1.675 -17.958 1.00 93.12 70 PRO A CA 1
ATOM 523 C C . PRO A 1 70 ? 1.811 -2.196 -17.523 1.00 93.12 70 PRO A C 1
ATOM 525 O O . PRO A 1 70 ? 2.001 -3.404 -17.460 1.00 93.12 70 PRO A O 1
ATOM 528 N N . MET A 1 71 ? 2.745 -1.318 -17.150 1.00 91.38 71 MET A N 1
ATOM 529 C CA . MET A 1 71 ? 4.069 -1.724 -16.655 1.00 91.38 71 MET A CA 1
ATOM 530 C C . MET A 1 71 ? 3.955 -2.540 -15.362 1.00 91.38 71 MET A C 1
ATOM 532 O O . MET A 1 71 ? 4.505 -3.638 -15.269 1.00 91.38 71 MET A O 1
ATOM 536 N N . SER A 1 72 ? 3.166 -2.044 -14.405 1.00 90.44 72 SER A N 1
ATOM 537 C CA . SER A 1 72 ? 2.884 -2.738 -13.146 1.00 90.44 72 SER A CA 1
ATOM 538 C C . SER A 1 72 ? 2.207 -4.087 -13.359 1.00 90.44 72 SER A C 1
ATOM 540 O O . SER A 1 72 ? 2.608 -5.097 -12.778 1.00 90.44 72 SER A O 1
ATOM 542 N N . LEU A 1 73 ? 1.186 -4.120 -14.218 1.00 92.69 73 LEU A N 1
ATOM 543 C CA . LEU A 1 73 ? 0.439 -5.335 -14.519 1.00 92.69 73 LEU A CA 1
ATOM 544 C C . LEU A 1 73 ? 1.319 -6.373 -15.228 1.00 92.69 73 LEU A C 1
ATOM 546 O O . LEU A 1 73 ? 1.222 -7.558 -14.915 1.00 92.69 73 LEU A O 1
ATOM 550 N N . TYR A 1 74 ? 2.218 -5.940 -16.118 1.00 94.25 74 TYR A N 1
ATOM 551 C CA . TYR A 1 74 ? 3.216 -6.822 -16.722 1.00 94.25 74 TYR A CA 1
ATOM 552 C C . TYR A 1 74 ? 4.136 -7.437 -15.659 1.00 94.25 74 TYR A C 1
ATOM 554 O O . TYR A 1 74 ? 4.389 -8.642 -15.690 1.00 94.25 74 TYR A O 1
ATOM 562 N N . GLY A 1 75 ? 4.592 -6.646 -14.682 1.00 92.00 75 GLY A N 1
ATOM 563 C CA . GLY A 1 75 ? 5.360 -7.137 -13.533 1.00 92.00 75 GLY A CA 1
ATOM 564 C C . GLY A 1 75 ? 4.615 -8.220 -12.739 1.00 92.00 75 GLY A C 1
ATOM 565 O O . GLY A 1 75 ? 5.178 -9.275 -12.445 1.00 92.00 75 GLY A O 1
ATOM 566 N N . VAL A 1 76 ? 3.315 -8.028 -12.472 1.00 92.00 76 VAL A N 1
ATOM 567 C CA . VAL A 1 76 ? 2.467 -9.033 -11.792 1.00 92.00 76 VAL A CA 1
ATOM 568 C C . VAL A 1 76 ? 2.492 -10.376 -12.522 1.00 92.00 76 VAL A C 1
ATOM 570 O O . VAL A 1 76 ? 2.772 -11.409 -11.902 1.00 92.00 76 VAL A O 1
ATOM 573 N N . ILE A 1 77 ? 2.202 -10.364 -13.828 1.00 95.19 77 ILE A N 1
ATOM 574 C CA . ILE A 1 77 ? 2.047 -11.598 -14.612 1.00 95.19 77 ILE A CA 1
ATOM 575 C C . ILE A 1 77 ? 3.393 -12.270 -14.904 1.00 95.19 77 ILE A C 1
ATOM 577 O O . ILE A 1 77 ? 3.481 -13.492 -14.880 1.00 95.19 77 ILE A O 1
ATOM 581 N N . SER A 1 78 ? 4.462 -11.494 -15.104 1.00 93.75 78 SER A N 1
ATOM 582 C CA . SER A 1 78 ? 5.812 -12.020 -15.361 1.00 93.75 78 SER A CA 1
ATOM 583 C C . SER A 1 78 ? 6.530 -12.483 -14.090 1.00 93.75 78 SER A C 1
ATOM 585 O O . SER A 1 78 ? 7.452 -13.290 -14.162 1.00 93.75 78 SER A O 1
ATOM 587 N N . GLY A 1 79 ? 6.111 -12.003 -12.913 1.00 88.50 79 GLY A N 1
ATOM 588 C CA . GLY A 1 79 ? 6.789 -12.264 -11.638 1.00 88.50 79 GLY A CA 1
ATOM 589 C C . GLY A 1 79 ? 8.027 -11.401 -11.404 1.00 88.50 79 GLY A C 1
ATOM 590 O O . GLY A 1 79 ? 8.772 -11.655 -10.458 1.00 88.50 79 GLY A O 1
ATOM 591 N N . GLY A 1 80 ? 8.240 -10.396 -12.252 1.00 84.56 80 GLY A N 1
ATOM 592 C CA . GLY A 1 80 ? 9.276 -9.383 -12.107 1.00 84.56 80 GLY A CA 1
ATOM 593 C C . GLY A 1 80 ? 8.733 -8.042 -11.608 1.00 84.56 80 GLY A C 1
ATOM 594 O O . GLY A 1 80 ? 7.558 -7.893 -11.275 1.00 84.56 80 GLY A O 1
ATOM 595 N N . ASP A 1 81 ? 9.608 -7.045 -11.553 1.00 86.31 81 ASP A N 1
ATOM 596 C CA . ASP A 1 81 ? 9.223 -5.638 -11.392 1.00 86.31 81 ASP A CA 1
ATOM 597 C C . ASP A 1 81 ? 8.832 -5.008 -12.745 1.00 86.31 81 ASP A C 1
ATOM 599 O O . ASP A 1 81 ? 9.010 -5.622 -13.802 1.00 86.31 81 ASP A O 1
ATOM 603 N N . TRP A 1 82 ? 8.346 -3.764 -12.731 1.00 85.56 82 TRP A N 1
ATOM 604 C CA . TRP A 1 82 ? 8.052 -2.981 -13.936 1.00 85.56 82 TRP A CA 1
ATOM 605 C C . TRP A 1 82 ? 9.220 -2.925 -14.929 1.00 85.56 82 TRP A C 1
ATOM 607 O O . TRP A 1 82 ? 8.988 -2.843 -16.133 1.00 85.56 82 TRP A O 1
ATOM 617 N N . THR A 1 83 ? 10.479 -3.000 -14.479 1.00 89.12 83 THR A N 1
ATOM 618 C CA . THR A 1 83 ? 11.639 -2.944 -15.387 1.00 89.12 83 THR A CA 1
ATOM 619 C C . THR A 1 83 ? 11.733 -4.173 -16.288 1.00 89.12 83 THR A C 1
ATOM 621 O O . THR A 1 83 ? 12.309 -4.102 -17.374 1.00 89.12 83 THR A O 1
ATOM 624 N N . THR A 1 84 ? 11.110 -5.279 -15.879 1.00 91.88 84 THR A N 1
ATOM 625 C CA . THR A 1 84 ? 11.055 -6.534 -16.639 1.00 91.88 84 THR A CA 1
ATOM 626 C C . THR A 1 84 ? 10.370 -6.340 -17.990 1.00 91.88 84 THR A C 1
ATOM 628 O O . THR A 1 84 ? 10.847 -6.871 -18.988 1.00 91.88 84 THR A O 1
ATOM 631 N N . ALA A 1 85 ? 9.342 -5.487 -18.072 1.00 93.88 85 ALA A N 1
ATOM 632 C CA . ALA A 1 85 ? 8.699 -5.159 -19.346 1.00 93.88 85 ALA A CA 1
ATOM 633 C C . ALA A 1 85 ? 9.693 -4.568 -20.357 1.00 93.88 85 ALA A C 1
ATOM 635 O O . ALA A 1 85 ? 9.657 -4.911 -21.532 1.00 93.88 85 ALA A O 1
ATOM 636 N N . TYR A 1 86 ? 10.626 -3.732 -19.901 1.00 93.75 86 TYR A N 1
ATOM 637 C CA . TYR A 1 86 ? 11.643 -3.148 -20.772 1.00 93.75 86 TYR A CA 1
ATOM 638 C C . TYR A 1 86 ? 12.760 -4.114 -21.166 1.00 93.75 86 TYR A C 1
ATOM 640 O O . TYR A 1 86 ? 13.420 -3.886 -22.177 1.00 93.75 86 TYR A O 1
ATOM 648 N N . ALA A 1 87 ? 13.028 -5.124 -20.340 1.00 94.00 87 ALA A N 1
ATOM 649 C CA . ALA A 1 87 ? 14.004 -6.159 -20.658 1.00 94.00 87 ALA A CA 1
ATOM 650 C C . ALA A 1 87 ? 13.445 -7.123 -21.714 1.00 94.00 87 ALA A C 1
ATOM 652 O O . ALA A 1 87 ? 14.146 -7.460 -22.664 1.00 94.00 87 ALA A O 1
ATOM 653 N N . ASP A 1 88 ? 12.177 -7.507 -21.566 1.00 96.50 88 ASP A N 1
ATOM 654 C CA . ASP A 1 88 ? 11.509 -8.460 -22.455 1.00 96.50 88 ASP A CA 1
ATOM 655 C C . ASP A 1 88 ? 11.038 -7.812 -23.767 1.00 96.50 88 ASP A C 1
ATOM 657 O O . ASP A 1 88 ? 11.022 -8.464 -24.810 1.00 96.50 88 ASP A O 1
ATOM 661 N N . HIS A 1 89 ? 10.668 -6.528 -23.718 1.00 96.56 89 HIS A N 1
ATOM 662 C CA . HIS A 1 89 ? 10.146 -5.753 -24.844 1.00 96.56 89 HIS A CA 1
ATOM 663 C C . HIS A 1 89 ? 10.939 -4.446 -25.020 1.00 96.56 89 HIS A C 1
ATOM 665 O O . HIS A 1 89 ? 10.446 -3.355 -24.694 1.00 96.56 89 HIS A O 1
ATOM 671 N N . PRO A 1 90 ? 12.191 -4.519 -25.512 1.00 96.56 90 PRO A N 1
ATOM 672 C CA . PRO A 1 90 ? 13.055 -3.350 -25.651 1.00 96.56 90 PRO A CA 1
ATOM 673 C C . PRO A 1 90 ? 12.490 -2.299 -26.618 1.00 96.56 90 PRO A C 1
ATOM 675 O O . PRO A 1 90 ? 12.812 -1.118 -26.479 1.00 96.56 90 PRO A O 1
ATOM 678 N N . GLU A 1 91 ? 11.607 -2.684 -27.549 1.00 96.75 91 GLU A N 1
ATOM 679 C CA . GLU A 1 91 ? 10.939 -1.765 -28.474 1.00 96.75 91 GLU A CA 1
ATOM 680 C C . GLU A 1 91 ? 10.112 -0.690 -27.755 1.00 96.75 91 GLU A C 1
ATOM 682 O O . GLU A 1 91 ? 9.973 0.422 -28.260 1.00 96.75 91 GLU A O 1
ATOM 687 N N . ILE A 1 92 ? 9.617 -0.985 -26.549 1.00 96.00 92 ILE A N 1
ATOM 688 C CA . ILE A 1 92 ? 8.787 -0.071 -25.756 1.00 96.00 92 ILE A CA 1
ATOM 689 C C . ILE A 1 92 ? 9.585 1.168 -25.331 1.00 96.00 92 ILE A C 1
ATOM 691 O O . ILE A 1 92 ? 9.018 2.255 -25.257 1.00 96.00 92 ILE A O 1
ATOM 695 N N . ARG A 1 93 ? 10.906 1.047 -25.116 1.00 94.19 93 ARG A N 1
ATOM 696 C CA . ARG A 1 93 ? 11.764 2.182 -24.717 1.00 94.19 93 ARG A CA 1
ATOM 697 C C . ARG A 1 93 ? 11.849 3.276 -25.781 1.00 94.19 93 ARG A C 1
ATOM 699 O O . ARG A 1 93 ? 12.104 4.425 -25.442 1.00 94.19 93 ARG A O 1
ATOM 706 N N . ALA A 1 94 ? 11.674 2.914 -27.050 1.00 95.75 94 ALA A N 1
ATOM 707 C CA . ALA A 1 94 ? 11.751 3.845 -28.171 1.00 95.75 94 ALA A CA 1
ATOM 708 C C . ALA A 1 94 ? 10.389 4.473 -28.524 1.00 95.75 94 ALA A C 1
ATOM 710 O O . ALA A 1 94 ? 10.329 5.376 -29.357 1.00 95.75 94 ALA A O 1
ATOM 711 N N . MET A 1 95 ? 9.294 3.994 -27.925 1.00 95.69 95 MET A N 1
ATOM 712 C CA . MET A 1 95 ? 7.941 4.457 -28.227 1.00 95.69 95 MET A CA 1
ATOM 713 C C . MET A 1 95 ? 7.542 5.650 -27.345 1.00 95.69 95 MET A C 1
ATOM 715 O O . MET A 1 95 ? 7.927 5.712 -26.177 1.00 95.69 95 MET A O 1
ATOM 719 N N . PRO A 1 96 ? 6.695 6.569 -27.847 1.00 94.06 96 PRO A N 1
ATOM 720 C CA . PRO A 1 96 ? 6.007 7.533 -26.994 1.00 94.06 96 PRO A CA 1
ATOM 721 C C . PRO A 1 96 ? 5.213 6.823 -25.891 1.00 94.06 96 PRO A C 1
ATOM 723 O O . PRO A 1 96 ? 4.571 5.807 -26.149 1.00 94.06 96 PRO A O 1
ATOM 726 N N . GLU A 1 97 ? 5.193 7.388 -24.683 1.00 90.44 97 GLU A N 1
ATOM 727 C CA . GLU A 1 97 ? 4.631 6.766 -23.471 1.00 90.44 97 GLU A CA 1
ATOM 728 C C . GLU A 1 97 ? 3.209 6.194 -23.656 1.00 90.44 97 GLU A C 1
ATOM 730 O O . GLU A 1 97 ? 2.928 5.065 -23.256 1.00 90.44 97 GLU A O 1
ATOM 735 N N . ALA A 1 98 ? 2.316 6.931 -24.324 1.00 90.19 98 ALA A N 1
ATOM 736 C CA . ALA A 1 98 ? 0.955 6.462 -24.592 1.00 90.19 98 ALA A CA 1
ATOM 737 C C . ALA A 1 98 ? 0.919 5.235 -25.528 1.00 90.19 98 ALA A C 1
ATOM 739 O O . ALA A 1 98 ? 0.132 4.312 -25.315 1.00 90.19 98 ALA A O 1
ATOM 740 N N . GLN A 1 99 ? 1.786 5.201 -26.547 1.00 93.81 99 GLN A N 1
ATOM 741 C CA . GLN A 1 99 ? 1.896 4.070 -27.476 1.00 93.81 99 GLN A CA 1
ATOM 742 C C . GLN A 1 99 ? 2.562 2.868 -26.801 1.00 93.81 99 GLN A C 1
ATOM 744 O O . GLN A 1 99 ? 2.090 1.744 -26.955 1.00 93.81 99 GLN A O 1
ATOM 749 N N . ALA A 1 100 ? 3.601 3.111 -25.997 1.00 94.00 100 ALA A N 1
ATOM 750 C CA . ALA A 1 100 ? 4.250 2.116 -25.150 1.00 94.00 100 ALA A CA 1
ATOM 751 C C . ALA A 1 100 ? 3.238 1.415 -24.227 1.00 94.00 100 ALA A C 1
ATOM 753 O O . ALA A 1 100 ? 3.165 0.185 -24.207 1.00 94.00 100 ALA A O 1
ATOM 754 N N . ALA A 1 101 ? 2.398 2.186 -23.527 1.00 93.75 101 ALA A N 1
ATOM 755 C CA . ALA A 1 101 ? 1.360 1.660 -22.643 1.00 93.75 101 ALA A CA 1
ATOM 756 C C . ALA A 1 101 ? 0.323 0.803 -23.395 1.00 93.75 101 ALA A C 1
ATOM 758 O O . ALA A 1 101 ? -0.022 -0.290 -22.941 1.00 93.75 101 ALA A O 1
ATOM 759 N N . GLN A 1 102 ? -0.146 1.258 -24.564 1.00 94.19 102 GLN A N 1
ATOM 760 C CA . GLN A 1 102 ? -1.082 0.500 -25.408 1.00 94.19 102 GLN A CA 1
ATOM 761 C C . GLN A 1 102 ? -0.460 -0.792 -25.947 1.00 94.19 102 GLN A C 1
ATOM 763 O O . GLN A 1 102 ? -1.083 -1.856 -25.888 1.00 94.19 102 GLN A O 1
ATOM 768 N N . ARG A 1 103 ? 0.783 -0.719 -26.441 1.00 96.44 103 ARG A N 1
ATOM 769 C CA . ARG A 1 103 ? 1.525 -1.881 -26.929 1.00 96.44 103 ARG A CA 1
ATOM 770 C C . ARG A 1 103 ? 1.693 -2.906 -25.817 1.00 96.44 103 ARG A C 1
ATOM 772 O O . ARG A 1 103 ? 1.359 -4.072 -26.024 1.00 96.44 103 ARG A O 1
ATOM 779 N N . LEU A 1 104 ? 2.131 -2.482 -24.637 1.00 96.19 104 LEU A N 1
ATOM 780 C CA . LEU A 1 104 ? 2.314 -3.382 -23.507 1.00 96.19 104 LEU A CA 1
ATOM 781 C C . LEU A 1 104 ? 0.996 -4.018 -23.058 1.00 96.19 104 LEU A C 1
ATOM 783 O O . LEU A 1 104 ? 0.955 -5.217 -22.804 1.00 96.19 104 LEU A O 1
ATOM 787 N N . LEU A 1 105 ? -0.100 -3.255 -23.033 1.00 96.00 105 LEU A N 1
ATOM 788 C CA . LEU A 1 105 ? -1.416 -3.803 -22.714 1.00 96.00 105 LEU A CA 1
ATOM 789 C C . LEU A 1 105 ? -1.833 -4.896 -23.710 1.00 96.00 105 LEU A C 1
ATOM 791 O O . LEU A 1 105 ? -2.343 -5.931 -23.290 1.00 96.00 105 LEU A O 1
ATOM 795 N N . SER A 1 106 ? -1.566 -4.714 -25.009 1.00 97.25 106 SER A N 1
ATOM 796 C CA . SER A 1 106 ? -1.847 -5.749 -26.016 1.00 97.25 106 SER A CA 1
ATOM 797 C C . SER A 1 106 ? -1.057 -7.040 -25.768 1.00 97.25 106 SER A C 1
ATOM 799 O O . SER A 1 106 ? -1.611 -8.131 -25.884 1.00 97.25 106 SER A O 1
ATOM 801 N N . VAL A 1 107 ? 0.207 -6.922 -25.347 1.00 97.75 107 VAL A N 1
ATOM 802 C CA . VAL A 1 107 ? 1.064 -8.063 -24.989 1.00 97.75 107 VAL A CA 1
ATOM 803 C C . VAL A 1 107 ? 0.543 -8.774 -23.739 1.00 97.75 107 VAL A C 1
ATOM 805 O O . VAL A 1 107 ? 0.456 -10.000 -23.717 1.00 97.75 107 VAL A O 1
ATOM 808 N N . ILE A 1 108 ? 0.161 -8.015 -22.708 1.00 97.12 108 ILE A N 1
ATOM 809 C CA . ILE A 1 108 ? -0.425 -8.555 -21.474 1.00 97.12 108 ILE A CA 1
ATOM 810 C C . ILE A 1 108 ? -1.697 -9.340 -21.788 1.00 97.12 108 ILE A C 1
ATOM 812 O O . ILE A 1 108 ? -1.850 -10.463 -21.319 1.00 97.12 108 ILE A O 1
ATOM 816 N N . LEU A 1 109 ? -2.600 -8.765 -22.586 1.00 97.81 109 LEU A N 1
ATOM 817 C CA . LEU A 1 109 ? -3.862 -9.411 -22.943 1.00 97.81 109 LEU A CA 1
ATOM 818 C C . LEU A 1 109 ? -3.641 -10.691 -23.752 1.00 97.81 109 LEU A C 1
ATOM 820 O O . LEU A 1 109 ? -4.311 -11.683 -23.482 1.00 97.81 109 LEU A O 1
ATOM 824 N N . ALA A 1 110 ? -2.684 -10.697 -24.685 1.00 98.12 110 ALA A N 1
ATOM 825 C CA . ALA A 1 110 ? -2.315 -11.905 -25.422 1.00 98.12 110 ALA A CA 1
ATOM 826 C C . ALA A 1 110 ? -1.813 -13.009 -24.476 1.00 98.12 110 ALA A C 1
ATOM 828 O O . ALA A 1 110 ? -2.317 -14.128 -24.518 1.00 98.12 110 ALA A O 1
ATOM 829 N N . ARG A 1 111 ? -0.910 -12.677 -23.544 1.00 97.62 111 ARG A N 1
ATOM 830 C CA . ARG A 1 111 ? -0.406 -13.636 -22.548 1.00 97.62 111 ARG A CA 1
ATOM 831 C C . ARG A 1 111 ? -1.484 -14.155 -21.606 1.00 97.62 111 ARG A C 1
ATOM 833 O O . ARG A 1 111 ? -1.502 -15.339 -21.308 1.00 97.62 111 ARG A O 1
ATOM 840 N N . LEU A 1 112 ? -2.387 -13.294 -21.142 1.00 97.31 112 LEU A N 1
ATOM 841 C CA . LEU A 1 112 ? -3.497 -13.710 -20.280 1.00 97.31 112 LEU A CA 1
ATOM 842 C C . LEU A 1 112 ? -4.525 -14.572 -21.019 1.00 97.31 112 LEU A C 1
ATOM 844 O O . LEU A 1 112 ? -5.206 -15.377 -20.390 1.00 97.31 112 LEU A O 1
ATOM 848 N N . HIS A 1 113 ? -4.654 -14.395 -22.333 1.00 98.06 113 HIS A N 1
ATOM 849 C CA . HIS A 1 113 ? -5.473 -15.266 -23.167 1.00 98.06 113 HIS A CA 1
ATOM 850 C C . HIS A 1 113 ? -4.826 -16.650 -23.343 1.00 98.06 113 HIS A C 1
ATOM 852 O O . HIS A 1 113 ? -5.534 -17.653 -23.358 1.00 98.06 113 HIS A O 1
ATOM 858 N N . GLU A 1 114 ? -3.498 -16.710 -23.464 1.00 98.44 114 GLU A N 1
ATOM 859 C CA . GLU A 1 114 ? -2.738 -17.966 -23.533 1.00 98.44 114 GLU A CA 1
ATOM 860 C C . GLU A 1 114 ? -2.714 -18.709 -22.188 1.00 98.44 114 GLU A C 1
ATOM 862 O O . GLU A 1 114 ? -2.944 -19.917 -22.153 1.00 98.44 114 GLU A O 1
ATOM 867 N N . ASP A 1 115 ? -2.479 -17.992 -21.087 1.00 98.19 115 ASP A N 1
ATOM 868 C CA . ASP A 1 115 ? -2.450 -18.540 -19.732 1.00 98.19 115 ASP A CA 1
ATOM 869 C C . ASP A 1 115 ? -3.088 -17.568 -18.712 1.00 98.19 115 ASP A C 1
ATOM 871 O O . ASP A 1 115 ? -2.423 -16.671 -18.171 1.00 98.19 115 ASP A O 1
ATOM 875 N N . PRO A 1 116 ? -4.385 -17.739 -18.388 1.00 97.06 116 PRO A N 1
ATOM 876 C CA . PRO A 1 116 ? -5.066 -16.892 -17.412 1.00 97.06 116 PRO A CA 1
ATOM 877 C C . PRO A 1 116 ? -4.581 -17.127 -15.973 1.00 97.06 116 PRO A C 1
ATOM 879 O O . PRO A 1 116 ? -4.846 -16.299 -15.093 1.00 97.06 116 PRO A O 1
ATOM 882 N N . TRP A 1 117 ? -3.871 -18.230 -15.699 1.00 97.62 117 TRP A N 1
ATOM 883 C CA . TRP A 1 117 ? -3.387 -18.549 -14.358 1.00 97.62 117 TRP A CA 1
ATOM 884 C C . TRP A 1 117 ? -2.239 -17.636 -13.919 1.00 97.62 117 TRP A C 1
ATOM 886 O O . TRP A 1 117 ? -2.081 -17.395 -12.720 1.00 97.62 117 TRP A O 1
ATOM 896 N N . LEU A 1 118 ? -1.519 -17.025 -14.867 1.00 95.81 118 LEU A N 1
ATOM 897 C CA . LEU A 1 118 ? -0.463 -16.044 -14.591 1.00 95.81 118 LEU A CA 1
ATOM 898 C C . LEU A 1 118 ? -0.944 -14.894 -13.700 1.00 95.81 118 LEU A C 1
ATOM 900 O O . LEU A 1 118 ? -0.221 -14.449 -12.806 1.00 95.81 118 LEU A O 1
ATOM 904 N N . LEU A 1 119 ? -2.180 -14.422 -13.902 1.00 94.81 119 LEU A N 1
ATOM 905 C CA . LEU A 1 119 ? -2.749 -13.368 -13.063 1.00 94.81 119 LEU A CA 1
ATOM 906 C C . LEU A 1 119 ? -2.984 -13.861 -11.633 1.00 94.81 119 LEU A C 1
ATOM 908 O O . LEU A 1 119 ? -2.712 -13.135 -10.676 1.00 94.81 119 LEU A O 1
ATOM 912 N N . VAL A 1 120 ? -3.470 -15.093 -11.475 1.00 95.38 120 VAL A N 1
ATOM 913 C CA . VAL A 1 120 ? -3.743 -15.698 -10.166 1.00 95.38 120 VAL A CA 1
ATOM 914 C C . VAL A 1 120 ? -2.438 -15.945 -9.409 1.00 95.38 120 VAL A C 1
ATOM 916 O O . VAL A 1 120 ? -2.315 -15.531 -8.256 1.00 95.38 120 VAL A O 1
ATOM 919 N N . GLU A 1 121 ? -1.435 -16.539 -10.056 1.00 95.88 121 GLU A N 1
ATOM 920 C CA . GLU A 1 121 ? -0.108 -16.742 -9.467 1.00 95.88 121 GLU A CA 1
ATOM 921 C C . GLU A 1 121 ? 0.545 -15.404 -9.092 1.00 95.88 121 GLU A C 1
ATOM 923 O O . GLU A 1 121 ? 1.002 -15.223 -7.959 1.00 95.88 121 GLU A O 1
ATOM 928 N N . GLY A 1 122 ? 0.523 -14.433 -10.010 1.00 93.81 122 GLY A N 1
ATOM 929 C CA . GLY A 1 122 ? 0.986 -13.069 -9.768 1.00 93.81 122 GLY A CA 1
ATOM 930 C C . GLY A 1 122 ? 0.323 -12.433 -8.547 1.00 93.81 122 GLY A C 1
ATOM 931 O O . GLY A 1 122 ? 1.009 -11.869 -7.693 1.00 93.81 122 GLY A O 1
ATOM 932 N N . SER A 1 123 ? -0.992 -12.608 -8.407 1.00 93.31 123 SER A N 1
ATOM 933 C CA . SER A 1 123 ? -1.774 -12.126 -7.263 1.00 93.31 123 SER A CA 1
ATOM 934 C C . SER A 1 123 ? -1.340 -12.770 -5.944 1.00 93.31 123 SER A C 1
ATOM 936 O O . SER A 1 123 ? -1.134 -12.070 -4.951 1.00 93.31 123 SER A O 1
ATOM 938 N N . PHE A 1 124 ? -1.139 -14.092 -5.921 1.00 95.00 124 PHE A N 1
ATOM 939 C CA . PHE A 1 124 ? -0.649 -14.796 -4.732 1.00 95.00 124 PHE A CA 1
ATOM 940 C C . PHE A 1 124 ? 0.754 -14.364 -4.334 1.00 95.00 124 PHE A C 1
ATOM 942 O O . PHE A 1 124 ? 0.997 -14.113 -3.150 1.00 95.00 124 PHE A O 1
ATOM 949 N N . ARG A 1 125 ? 1.656 -14.197 -5.307 1.00 92.94 125 ARG A N 1
ATOM 950 C CA . ARG A 1 125 ? 2.977 -13.614 -5.055 1.00 92.94 125 ARG A CA 1
ATOM 951 C C . ARG A 1 125 ? 2.826 -12.221 -4.447 1.00 92.94 125 ARG A C 1
ATOM 953 O O . ARG A 1 125 ? 3.473 -11.939 -3.440 1.00 92.94 125 ARG A O 1
ATOM 960 N N . ALA A 1 126 ? 1.931 -11.386 -4.984 1.00 91.62 126 ALA A N 1
ATOM 961 C CA . ALA A 1 126 ? 1.698 -10.015 -4.525 1.00 91.62 126 ALA A CA 1
ATOM 962 C C . ALA A 1 126 ? 1.237 -9.975 -3.067 1.00 91.62 126 ALA A C 1
ATOM 964 O O . ALA A 1 126 ? 1.808 -9.239 -2.256 1.00 91.62 126 ALA A O 1
ATOM 965 N N . TRP A 1 127 ? 0.277 -10.823 -2.696 1.00 92.75 127 TRP A N 1
ATOM 966 C CA . TRP A 1 127 ? -0.151 -10.972 -1.306 1.00 92.75 127 TRP A CA 1
ATOM 967 C C . TRP A 1 127 ? 0.962 -11.496 -0.405 1.00 92.75 127 TRP A C 1
ATOM 969 O O . TRP A 1 127 ? 1.179 -10.934 0.668 1.00 92.75 127 TRP A O 1
ATOM 979 N N . ALA A 1 128 ? 1.698 -12.523 -0.835 1.00 91.94 128 ALA A N 1
ATOM 980 C CA . ALA A 1 128 ? 2.807 -13.074 -0.063 1.00 91.94 128 ALA A CA 1
ATOM 981 C C . ALA A 1 128 ? 3.899 -12.023 0.191 1.00 91.94 128 ALA A C 1
ATOM 983 O O . ALA A 1 128 ? 4.414 -11.918 1.304 1.00 91.94 128 ALA A O 1
ATOM 984 N N . ALA A 1 129 ? 4.211 -11.191 -0.805 1.00 89.62 129 ALA A N 1
ATOM 985 C CA . ALA A 1 129 ? 5.148 -10.088 -0.647 1.00 89.62 129 ALA A CA 1
ATOM 986 C C . ALA A 1 129 ? 4.603 -9.006 0.294 1.00 89.62 129 ALA A C 1
ATOM 988 O O . ALA A 1 129 ? 5.351 -8.531 1.146 1.00 89.62 129 ALA A O 1
ATOM 989 N N . PHE A 1 130 ? 3.318 -8.645 0.185 1.00 90.88 130 PHE A N 1
ATOM 990 C CA . PHE A 1 130 ? 2.689 -7.587 0.987 1.00 90.88 130 PHE A CA 1
ATOM 991 C C . PHE A 1 130 ? 2.569 -7.981 2.463 1.00 90.88 130 PHE A C 1
ATOM 993 O O . PHE A 1 130 ? 2.787 -7.162 3.356 1.00 90.88 130 PHE A O 1
ATOM 1000 N N . LEU A 1 131 ? 2.238 -9.247 2.719 1.00 90.31 131 LEU A N 1
ATOM 1001 C CA . LEU A 1 131 ? 2.102 -9.823 4.056 1.00 90.31 131 LEU A CA 1
ATOM 1002 C C . LEU A 1 131 ? 3.435 -10.339 4.619 1.00 90.31 131 LEU A C 1
ATOM 1004 O O . LEU A 1 131 ? 3.524 -10.680 5.796 1.00 90.31 131 LEU A O 1
ATOM 1008 N N . GLY A 1 132 ? 4.479 -10.394 3.793 1.0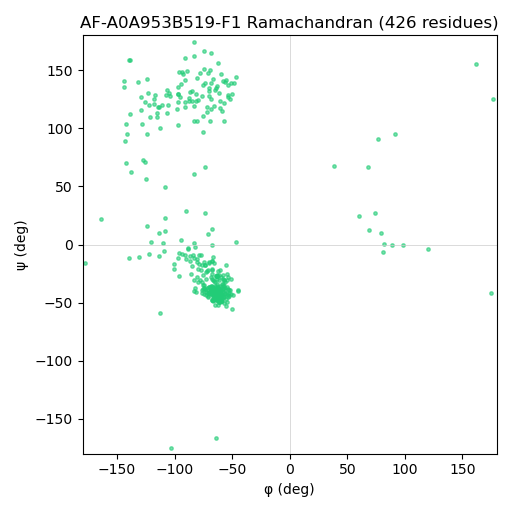0 87.50 132 GLY A N 1
ATOM 1009 C CA . GLY A 1 132 ? 5.787 -10.908 4.170 1.00 87.50 132 GLY A CA 1
ATOM 1010 C C . GLY A 1 132 ? 6.611 -9.921 4.997 1.00 87.50 132 GLY A C 1
ATOM 1011 O O . GLY A 1 132 ? 6.603 -8.714 4.777 1.00 87.50 132 GLY A O 1
ATOM 1012 N N . PHE A 1 133 ? 7.439 -10.435 5.905 1.00 77.69 133 PHE A N 1
ATOM 1013 C CA . PHE A 1 133 ? 8.322 -9.602 6.733 1.00 77.69 133 PHE A CA 1
ATOM 1014 C C . PHE A 1 133 ? 9.435 -8.888 5.949 1.00 77.69 133 PHE A C 1
ATOM 1016 O O . PHE A 1 133 ? 9.935 -7.859 6.399 1.00 77.69 133 PHE A O 1
ATOM 1023 N N . LYS A 1 134 ? 9.850 -9.425 4.790 1.00 75.44 134 LYS A N 1
ATOM 1024 C CA . LYS A 1 134 ? 10.986 -8.882 4.026 1.00 75.44 134 LYS A CA 1
ATOM 1025 C C . LYS A 1 134 ? 10.623 -7.679 3.154 1.00 75.44 134 LYS A C 1
ATOM 1027 O O . LYS A 1 134 ? 11.420 -6.756 3.071 1.00 75.44 134 LYS A O 1
ATOM 1032 N N . VAL A 1 135 ? 9.472 -7.687 2.489 1.00 77.50 135 VAL A N 1
ATOM 1033 C CA . VAL A 1 135 ? 9.063 -6.622 1.546 1.00 77.50 135 VAL A CA 1
ATOM 1034 C C . VAL A 1 135 ? 7.729 -5.994 1.945 1.00 77.50 135 VAL A C 1
ATOM 1036 O O . VAL A 1 135 ? 7.369 -4.965 1.386 1.00 77.50 135 VAL A O 1
ATOM 1039 N N . GLY A 1 136 ? 7.021 -6.551 2.930 1.00 85.38 136 GLY A N 1
ATOM 1040 C CA . GLY A 1 136 ? 5.615 -6.253 3.183 1.00 85.38 136 GLY A CA 1
ATOM 1041 C C . GLY A 1 136 ? 5.282 -4.832 3.601 1.00 85.38 136 GLY A C 1
ATOM 1042 O O . GLY A 1 136 ? 6.087 -3.916 3.483 1.00 85.38 136 GLY A O 1
ATOM 1043 N N . GLN A 1 137 ? 4.062 -4.636 4.091 1.00 89.19 137 GLN A N 1
ATOM 1044 C CA . GLN A 1 137 ? 3.435 -3.312 4.198 1.00 89.19 137 GLN A CA 1
ATOM 1045 C C . GLN A 1 137 ? 4.223 -2.240 4.982 1.00 89.19 137 GLN A C 1
ATOM 1047 O O . GLN A 1 137 ? 3.983 -1.054 4.799 1.00 89.19 137 GLN A O 1
ATOM 1052 N N . PHE A 1 138 ? 5.204 -2.632 5.803 1.00 89.69 138 PHE A N 1
ATOM 1053 C CA . PHE A 1 138 ? 6.076 -1.733 6.575 1.00 89.69 138 PHE A CA 1
ATOM 1054 C C . PHE A 1 138 ? 7.527 -1.656 6.073 1.00 89.69 138 PHE A C 1
ATOM 1056 O O . PHE A 1 138 ? 8.396 -1.107 6.748 1.00 89.69 138 PHE A O 1
ATOM 1063 N N . SER A 1 139 ? 7.828 -2.194 4.892 1.00 85.69 139 SER A N 1
ATOM 1064 C CA . SER A 1 139 ? 9.196 -2.264 4.360 1.00 85.69 139 SER A CA 1
ATOM 1065 C C . SER A 1 139 ? 9.836 -0.902 4.097 1.00 85.69 139 SER A C 1
ATOM 1067 O O . SER A 1 139 ? 11.057 -0.794 4.199 1.00 85.69 139 SER A O 1
ATOM 1069 N N . PHE A 1 140 ? 9.044 0.145 3.845 1.00 84.44 140 PHE A N 1
ATOM 1070 C CA . PHE A 1 140 ? 9.540 1.521 3.727 1.00 84.44 140 PHE A CA 1
ATOM 1071 C C . PHE A 1 140 ? 10.207 2.023 5.017 1.00 84.44 140 PHE A C 1
ATO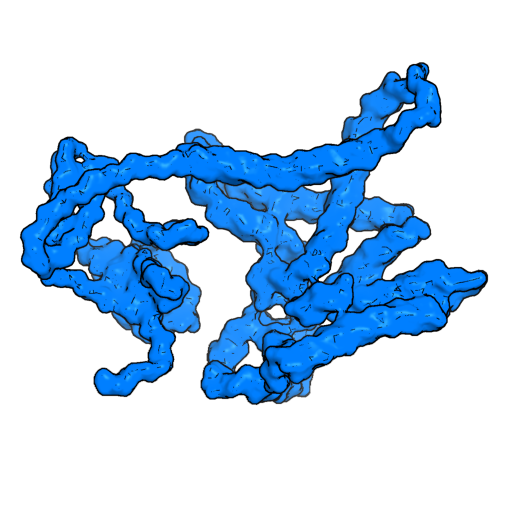M 1073 O O . PHE A 1 140 ? 11.220 2.716 4.949 1.00 84.44 140 PHE A O 1
ATOM 1080 N N . LEU A 1 141 ? 9.690 1.633 6.193 1.00 82.75 141 LEU A N 1
ATOM 1081 C CA . LEU A 1 141 ? 10.304 1.969 7.483 1.00 82.75 141 LEU A CA 1
ATOM 1082 C C . LEU A 1 141 ? 11.667 1.292 7.616 1.00 82.75 141 LEU A C 1
ATOM 1084 O O . LEU A 1 141 ? 12.637 1.903 8.058 1.00 82.75 141 LEU A O 1
ATOM 1088 N N . ARG A 1 142 ? 11.739 0.027 7.190 1.00 79.06 142 ARG A N 1
ATOM 1089 C CA . ARG A 1 142 ? 12.966 -0.763 7.239 1.00 79.06 142 ARG A CA 1
ATOM 1090 C C . ARG A 1 142 ? 14.022 -0.223 6.284 1.00 79.06 142 ARG A C 1
ATOM 1092 O O . ARG A 1 142 ? 15.162 -0.077 6.691 1.00 79.06 142 ARG A O 1
ATOM 1099 N N . ALA A 1 143 ? 13.671 0.060 5.033 1.00 77.50 143 ALA A N 1
ATOM 1100 C CA . ALA A 1 143 ? 14.633 0.532 4.043 1.00 77.50 143 ALA A CA 1
ATOM 1101 C C . ALA A 1 143 ? 15.259 1.876 4.431 1.00 77.50 143 ALA A C 1
ATOM 1103 O O . ALA A 1 143 ? 16.478 2.010 4.372 1.00 77.50 143 ALA A O 1
ATOM 1104 N N . GLY A 1 144 ? 14.444 2.824 4.909 1.00 73.50 144 GLY A N 1
ATOM 1105 C CA . GLY A 1 144 ? 14.949 4.097 5.421 1.00 73.50 144 GLY A CA 1
ATOM 1106 C C . GLY A 1 144 ? 15.881 3.916 6.623 1.00 73.50 144 GLY A C 1
ATOM 1107 O O . GLY A 1 144 ? 16.929 4.550 6.683 1.00 73.50 144 GLY A O 1
ATOM 1108 N N . ALA A 1 145 ? 15.544 3.010 7.546 1.00 72.69 145 ALA A N 1
ATOM 1109 C CA . ALA A 1 145 ? 16.377 2.746 8.717 1.00 72.69 145 ALA A CA 1
ATOM 1110 C C . ALA A 1 145 ? 17.682 2.001 8.372 1.00 72.69 145 ALA A C 1
ATOM 1112 O O . ALA A 1 145 ? 18.741 2.363 8.875 1.00 72.69 145 ALA A O 1
ATOM 1113 N N . LEU A 1 146 ? 17.631 0.995 7.488 1.00 72.62 146 LEU A N 1
ATOM 1114 C CA . LEU A 1 146 ? 18.808 0.244 7.031 1.00 72.62 146 LEU A CA 1
ATOM 1115 C C . LEU A 1 146 ? 19.805 1.145 6.288 1.00 72.62 146 LEU A C 1
ATOM 1117 O O . LEU A 1 146 ? 21.007 0.997 6.483 1.00 72.62 146 LEU A O 1
ATOM 1121 N N . ALA A 1 147 ? 19.323 2.106 5.492 1.00 73.88 147 ALA A N 1
ATOM 1122 C CA . ALA A 1 147 ? 20.181 3.073 4.805 1.00 73.88 147 ALA A CA 1
ATOM 1123 C C . ALA A 1 147 ? 21.017 3.935 5.773 1.00 73.88 147 ALA A C 1
ATOM 1125 O O . ALA A 1 147 ? 22.059 4.456 5.385 1.00 73.88 147 ALA A O 1
ATOM 1126 N N . GLN A 1 148 ? 20.597 4.057 7.037 1.00 70.31 148 GLN A N 1
ATOM 1127 C CA . GLN A 1 148 ? 21.307 4.813 8.075 1.00 70.31 148 GLN A CA 1
ATOM 1128 C C . GLN A 1 148 ? 22.213 3.946 8.967 1.00 70.31 148 GLN A C 1
ATOM 1130 O O . GLN A 1 148 ? 22.977 4.483 9.771 1.00 70.31 148 GLN A O 1
ATOM 1135 N N . ILE A 1 149 ? 22.167 2.614 8.832 1.00 68.31 149 ILE A N 1
ATOM 1136 C CA . ILE A 1 149 ? 22.958 1.696 9.666 1.00 68.31 149 ILE A CA 1
ATOM 1137 C C . ILE A 1 149 ? 24.469 1.908 9.554 1.00 68.31 149 ILE A C 1
ATOM 1139 O O . ILE A 1 149 ? 25.091 1.885 10.614 1.00 68.31 149 ILE A O 1
ATOM 1143 N N . PRO A 1 150 ? 25.082 2.140 8.373 1.00 66.62 150 PRO A N 1
ATOM 1144 C CA . PRO A 1 150 ? 26.534 2.305 8.279 1.00 66.62 150 PRO A CA 1
ATOM 1145 C C . PRO A 1 150 ? 27.083 3.366 9.246 1.00 66.62 150 PRO A C 1
ATOM 1147 O O . PRO A 1 150 ? 28.095 3.138 9.913 1.00 66.62 150 PRO A O 1
ATOM 1150 N N . GLU A 1 151 ? 26.353 4.470 9.422 1.00 65.56 151 GLU A N 1
ATOM 1151 C CA . GLU A 1 151 ? 26.709 5.524 10.377 1.00 65.56 151 GLU A CA 1
ATOM 1152 C C . GLU A 1 151 ? 26.472 5.109 11.838 1.00 65.56 151 GLU A C 1
ATOM 1154 O O . GLU A 1 151 ? 27.309 5.367 12.701 1.00 65.56 151 GLU A O 1
ATOM 1159 N N . MET A 1 152 ? 25.387 4.384 12.137 1.00 57.44 152 MET A N 1
ATOM 1160 C CA . MET A 1 152 ? 25.146 3.856 13.489 1.00 57.44 152 MET A CA 1
ATOM 1161 C C . MET A 1 152 ? 26.171 2.791 13.899 1.00 57.44 152 MET A C 1
ATOM 1163 O O . MET A 1 152 ? 26.591 2.746 15.056 1.00 57.44 152 MET A O 1
ATOM 1167 N N . THR A 1 153 ? 26.591 1.929 12.969 1.00 59.19 153 THR A N 1
ATOM 1168 C CA . THR A 1 153 ? 27.553 0.861 13.252 1.00 59.19 153 THR A CA 1
ATOM 1169 C C . THR A 1 153 ? 28.918 1.406 13.630 1.00 59.19 153 THR A C 1
ATOM 1171 O O . THR A 1 153 ? 29.510 0.853 14.548 1.00 59.19 153 THR A O 1
ATOM 1174 N N . ARG A 1 154 ? 29.374 2.523 13.039 1.00 60.66 154 ARG A N 1
ATOM 1175 C CA . ARG A 1 154 ? 30.642 3.186 13.411 1.00 60.66 154 ARG A CA 1
ATOM 1176 C C . ARG A 1 154 ? 30.697 3.581 14.891 1.00 60.66 154 ARG A C 1
ATOM 1178 O O . ARG A 1 154 ? 31.767 3.546 15.487 1.00 60.66 154 ARG A O 1
ATOM 1185 N N . VAL A 1 155 ? 29.550 3.888 15.497 1.00 61.44 155 VAL A N 1
ATOM 1186 C CA . VAL A 1 155 ? 29.443 4.275 16.915 1.00 61.44 155 VAL A CA 1
ATOM 1187 C C . VAL A 1 155 ? 29.326 3.056 17.847 1.00 61.44 155 VAL A C 1
ATOM 1189 O O . VAL A 1 155 ? 29.701 3.133 19.015 1.00 61.44 155 VAL A O 1
ATOM 1192 N N . LEU A 1 156 ? 28.828 1.916 17.352 1.00 57.81 156 LEU A N 1
ATOM 1193 C CA . LEU A 1 156 ? 28.434 0.758 18.173 1.00 57.81 156 LEU A CA 1
ATOM 1194 C C . LEU A 1 156 ? 29.350 -0.482 18.038 1.00 57.81 156 LEU A C 1
ATOM 1196 O O . LEU A 1 156 ? 29.093 -1.493 18.696 1.00 57.81 156 LEU A O 1
ATOM 1200 N N . VAL A 1 157 ? 30.424 -0.412 17.234 1.00 54.12 157 VAL A N 1
ATOM 1201 C CA . VAL A 1 157 ? 31.340 -1.531 16.893 1.00 54.12 157 VAL A CA 1
ATOM 1202 C C . VAL A 1 157 ? 31.793 -2.415 18.073 1.00 54.12 157 VAL A C 1
ATOM 1204 O O . VAL A 1 157 ? 31.836 -3.632 17.881 1.00 54.12 157 VAL A O 1
ATOM 1207 N N . PRO A 1 158 ? 32.090 -1.917 19.294 1.00 56.84 158 PRO A N 1
ATOM 1208 C CA . PRO A 1 158 ? 32.650 -2.781 20.340 1.00 56.84 158 PRO A CA 1
ATOM 1209 C C . PRO A 1 158 ? 31.698 -3.868 20.874 1.00 56.84 158 PRO A C 1
ATOM 1211 O O . PRO A 1 158 ? 32.153 -4.797 21.533 1.00 56.84 158 PRO A O 1
ATOM 1214 N N . TRP A 1 159 ? 30.394 -3.787 20.587 1.00 57.38 159 TRP A N 1
ATOM 1215 C CA . TRP A 1 159 ? 29.367 -4.670 21.167 1.00 57.38 159 TRP A CA 1
ATOM 1216 C C . TRP A 1 159 ? 28.692 -5.599 20.138 1.00 57.38 159 TRP A C 1
ATOM 1218 O O . TRP A 1 159 ? 27.673 -6.223 20.426 1.00 57.38 159 TRP A O 1
ATOM 1228 N N . ALA A 1 160 ? 29.220 -5.676 18.912 1.00 56.47 160 ALA A N 1
ATOM 1229 C CA . ALA A 1 160 ? 28.436 -6.074 17.739 1.00 56.47 160 ALA A CA 1
ATOM 1230 C C . ALA A 1 160 ? 28.281 -7.587 17.479 1.00 56.47 160 ALA A C 1
ATOM 1232 O O . ALA A 1 160 ? 27.476 -7.960 16.623 1.00 56.47 160 ALA A O 1
ATOM 1233 N N . GLN A 1 161 ? 28.993 -8.476 18.182 1.00 65.62 161 GLN A N 1
ATOM 1234 C CA . GLN A 1 161 ? 28.892 -9.912 17.896 1.00 65.62 161 GLN A CA 1
ATOM 1235 C C . GLN A 1 161 ? 27.687 -10.555 18.601 1.00 65.62 161 GLN A C 1
ATOM 1237 O O . GLN A 1 161 ? 27.570 -10.552 19.828 1.00 65.62 161 GLN A O 1
ATOM 1242 N N . LEU A 1 162 ? 26.773 -11.118 17.805 1.00 67.12 162 LEU A N 1
ATOM 1243 C CA . LEU A 1 162 ? 25.658 -11.928 18.295 1.00 67.12 162 LEU A CA 1
ATOM 1244 C C . LEU A 1 162 ? 26.188 -13.249 18.878 1.00 67.12 162 LEU A C 1
ATOM 1246 O O . LEU A 1 162 ? 27.047 -13.883 18.261 1.00 67.12 162 LEU A O 1
ATOM 1250 N N . PRO A 1 163 ? 25.647 -13.725 20.015 1.00 79.25 163 PRO A N 1
ATOM 1251 C CA . PRO A 1 163 ? 25.899 -15.083 20.480 1.00 79.25 163 PRO A CA 1
ATOM 1252 C C . PRO A 1 163 ? 25.618 -16.094 19.358 1.00 79.25 163 PRO A C 1
ATOM 1254 O O . PRO A 1 163 ? 24.616 -15.978 18.648 1.00 79.25 163 PRO A O 1
ATOM 1257 N N . THR A 1 164 ? 26.468 -17.110 19.208 1.00 75.31 164 THR A N 1
ATOM 1258 C CA . THR A 1 164 ? 26.419 -18.087 18.098 1.00 75.31 164 THR A CA 1
ATOM 1259 C C . THR A 1 164 ? 25.062 -18.780 17.931 1.00 75.31 164 THR A C 1
ATOM 1261 O O . THR A 1 164 ? 24.669 -19.103 16.809 1.00 75.31 164 THR A O 1
ATOM 1264 N N . GLY A 1 165 ? 24.307 -18.967 19.019 1.00 76.75 165 GLY A N 1
ATOM 1265 C CA . GLY A 1 165 ? 22.938 -19.492 18.971 1.00 76.75 165 GLY A CA 1
ATOM 1266 C C . GLY A 1 165 ? 21.934 -18.541 18.305 1.00 76.75 165 GLY A C 1
ATOM 1267 O O . GLY A 1 165 ? 21.117 -18.976 17.496 1.00 76.75 165 GLY A O 1
ATOM 1268 N N . LEU A 1 166 ? 22.032 -17.237 18.584 1.00 73.94 166 LEU A N 1
ATOM 1269 C CA . LEU A 1 166 ? 21.189 -16.203 17.974 1.00 73.94 166 LEU A CA 1
ATOM 1270 C C . LEU A 1 166 ? 21.539 -16.000 16.497 1.00 73.94 166 LEU A C 1
ATOM 1272 O O . LEU A 1 166 ? 20.629 -15.867 15.684 1.00 73.94 166 LEU A O 1
ATOM 1276 N N . ALA A 1 167 ? 22.822 -16.088 16.136 1.00 72.12 167 ALA A N 1
ATOM 1277 C CA . ALA A 1 167 ? 23.290 -15.917 14.759 1.00 72.12 167 ALA A CA 1
ATOM 1278 C C . ALA A 1 167 ? 22.616 -16.873 13.749 1.00 72.12 167 ALA A C 1
ATOM 1280 O O . ALA A 1 167 ? 22.384 -16.496 12.601 1.00 72.12 167 ALA A O 1
ATOM 1281 N N . ARG A 1 168 ? 22.244 -18.097 14.163 1.00 75.81 168 ARG A N 1
ATOM 1282 C CA . ARG A 1 168 ? 21.508 -19.041 13.297 1.00 75.81 168 ARG A CA 1
ATOM 1283 C C . ARG A 1 168 ? 20.072 -18.593 13.023 1.00 75.81 168 ARG A C 1
ATOM 1285 O O . ARG A 1 168 ? 19.601 -18.716 11.896 1.00 75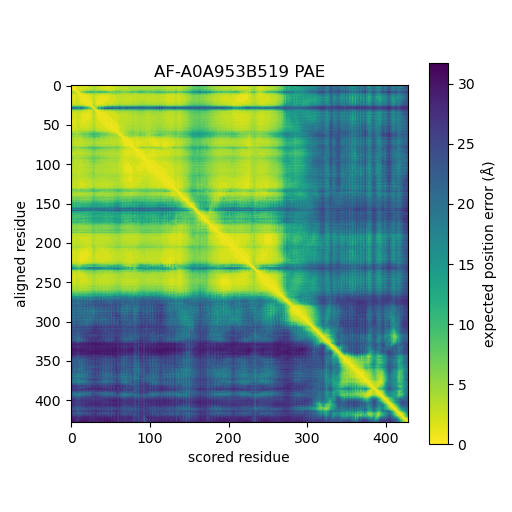.81 168 ARG A O 1
ATOM 1292 N N . ILE A 1 169 ? 19.388 -18.067 14.038 1.00 73.94 169 ILE A N 1
ATOM 1293 C CA . ILE A 1 169 ? 18.001 -17.594 13.926 1.00 73.94 169 ILE A CA 1
ATOM 1294 C C . ILE A 1 169 ? 17.963 -16.284 13.129 1.00 73.94 169 ILE A C 1
ATOM 1296 O O . ILE A 1 169 ? 17.137 -16.118 12.232 1.00 73.94 169 ILE A O 1
ATOM 1300 N N . THR A 1 170 ? 18.887 -15.366 13.413 1.00 71.06 170 THR A N 1
ATOM 1301 C CA . THR A 1 170 ? 18.963 -14.063 12.742 1.00 71.06 170 THR A CA 1
ATOM 1302 C C . THR A 1 170 ? 19.476 -14.183 11.306 1.00 71.06 170 THR A C 1
ATOM 1304 O O . THR A 1 170 ? 19.028 -13.434 10.438 1.00 71.06 170 THR A O 1
ATOM 1307 N N . GLY A 1 171 ? 20.317 -15.182 11.009 1.00 71.69 171 GLY A N 1
ATOM 1308 C CA . GLY A 1 171 ? 20.785 -15.480 9.654 1.00 71.69 171 GLY A CA 1
ATOM 1309 C C . GLY A 1 171 ? 19.651 -15.780 8.666 1.00 71.69 171 GLY A C 1
ATOM 1310 O O . GLY A 1 171 ? 19.680 -15.288 7.541 1.00 71.69 171 GLY A O 1
ATOM 1311 N N . ALA A 1 172 ? 18.590 -16.478 9.090 1.00 70.31 172 ALA A N 1
ATOM 1312 C CA . ALA A 1 172 ? 17.408 -16.721 8.249 1.00 70.31 172 ALA A CA 1
ATOM 1313 C C . ALA A 1 172 ? 16.654 -15.423 7.878 1.00 70.31 172 ALA A C 1
ATOM 1315 O O . ALA A 1 172 ? 16.019 -15.325 6.822 1.00 70.31 172 ALA A O 1
ATOM 1316 N N . LEU A 1 173 ? 16.762 -14.400 8.731 1.00 66.75 173 LEU A N 1
ATOM 1317 C CA . LEU A 1 173 ? 16.211 -13.063 8.512 1.00 66.75 173 LEU A CA 1
ATOM 1318 C C . LEU A 1 173 ? 17.179 -12.134 7.754 1.00 66.75 173 LEU A C 1
ATOM 1320 O O . LEU A 1 173 ? 16.787 -11.017 7.422 1.00 66.75 173 LEU A O 1
ATOM 1324 N N . GLY A 1 174 ? 18.399 -12.592 7.440 1.00 73.12 174 GLY A N 1
ATOM 1325 C CA . GLY A 1 174 ? 19.454 -11.788 6.812 1.00 73.12 174 GLY A CA 1
ATOM 1326 C C . GLY A 1 174 ? 20.109 -10.788 7.768 1.00 73.12 174 GLY A C 1
ATOM 1327 O O . GLY A 1 174 ? 20.553 -9.729 7.338 1.00 73.12 174 GLY A O 1
ATOM 1328 N N . VAL A 1 175 ? 20.107 -11.083 9.070 1.00 73.81 175 VAL A N 1
ATOM 1329 C CA . VAL A 1 175 ? 20.589 -10.192 10.129 1.00 73.81 175 VAL A CA 1
ATOM 1330 C C . VAL A 1 175 ? 21.824 -10.802 10.791 1.00 73.81 175 VAL A C 1
ATOM 1332 O O . VAL A 1 175 ? 21.746 -11.881 11.386 1.00 73.81 175 VAL A O 1
ATOM 1335 N N . HIS A 1 176 ? 22.959 -10.106 10.703 1.00 75.50 176 HIS A N 1
ATOM 1336 C CA . HIS A 1 176 ? 24.261 -10.622 11.146 1.00 75.50 176 HIS A CA 1
ATOM 1337 C C . HIS A 1 176 ? 24.858 -9.887 12.354 1.00 75.50 176 HIS A C 1
ATOM 1339 O O . HIS A 1 176 ? 25.808 -10.386 12.953 1.00 75.50 176 HIS A O 1
ATOM 1345 N N . ASP A 1 177 ? 24.279 -8.757 12.758 1.00 78.25 177 ASP A N 1
ATOM 1346 C CA . ASP A 1 177 ? 24.751 -7.933 13.872 1.00 78.25 177 ASP A CA 1
ATOM 1347 C C . ASP A 1 177 ? 23.586 -7.400 14.729 1.00 78.25 177 ASP A C 1
ATOM 1349 O O . ASP A 1 177 ? 22.427 -7.350 14.297 1.00 78.25 177 ASP A O 1
ATOM 1353 N N . TRP A 1 178 ? 23.891 -7.031 15.978 1.00 76.50 178 TRP A N 1
ATOM 1354 C CA . TRP A 1 178 ? 22.913 -6.499 16.935 1.00 76.50 178 TRP A CA 1
ATOM 1355 C C . TRP A 1 178 ? 22.210 -5.216 16.462 1.00 76.50 178 TRP A C 1
ATOM 1357 O O . TRP A 1 178 ? 20.983 -5.167 16.578 1.00 76.50 178 TRP A O 1
ATOM 1367 N N . PRO A 1 179 ? 22.906 -4.189 15.927 1.00 74.94 179 PRO A N 1
ATOM 1368 C CA . PRO A 1 179 ? 22.251 -2.994 15.393 1.00 74.94 179 PRO A CA 1
ATOM 1369 C C . PRO A 1 179 ? 21.203 -3.319 14.328 1.00 74.94 179 PRO A C 1
ATOM 1371 O O . PRO A 1 179 ? 20.065 -2.861 14.426 1.00 74.94 179 PRO A O 1
ATOM 1374 N N . THR A 1 180 ? 21.540 -4.175 13.367 1.00 73.62 180 THR A N 1
ATOM 1375 C CA . THR A 1 180 ? 20.618 -4.628 12.326 1.00 73.62 180 THR A CA 1
ATOM 1376 C C . THR A 1 180 ? 19.456 -5.404 12.934 1.00 73.62 180 THR A C 1
ATOM 1378 O O . THR A 1 180 ? 18.319 -5.199 12.520 1.00 73.62 180 THR A O 1
ATOM 1381 N N . LEU A 1 181 ? 19.679 -6.236 13.958 1.00 79.81 181 LEU A N 1
ATOM 1382 C CA . LEU A 1 181 ? 18.595 -6.941 14.650 1.00 79.81 181 LEU A CA 1
ATOM 1383 C C . LEU A 1 181 ? 17.636 -5.983 15.352 1.00 79.81 181 LEU A C 1
ATOM 1385 O O . LEU A 1 181 ? 16.422 -6.136 15.227 1.00 79.81 181 LEU A O 1
ATOM 1389 N N . VAL A 1 182 ? 18.166 -4.990 16.063 1.00 79.44 182 VAL A N 1
ATOM 1390 C CA . VAL A 1 182 ? 17.363 -3.972 16.748 1.00 79.44 182 VAL A CA 1
ATOM 1391 C C . VAL A 1 182 ? 16.591 -3.142 15.731 1.00 79.44 182 VAL A C 1
ATOM 1393 O O . VAL A 1 182 ? 15.397 -2.926 15.917 1.00 79.44 182 VAL A O 1
ATOM 1396 N N . VAL A 1 183 ? 17.223 -2.727 14.632 1.00 77.75 183 VAL A N 1
ATOM 1397 C CA . VAL A 1 183 ? 16.571 -1.968 13.558 1.00 77.75 183 VAL A CA 1
ATOM 1398 C C . VAL A 1 183 ? 15.493 -2.812 12.878 1.00 77.75 183 VAL A C 1
ATOM 1400 O O . VAL A 1 183 ? 14.340 -2.396 12.808 1.00 77.75 183 VAL A O 1
ATOM 1403 N N . VAL A 1 184 ? 15.806 -4.026 12.429 1.00 76.69 184 VAL A N 1
ATOM 1404 C CA . VAL A 1 184 ? 14.833 -4.908 11.769 1.00 76.69 184 VAL A CA 1
ATOM 1405 C C . VAL A 1 184 ? 13.689 -5.264 12.719 1.00 76.69 184 VAL A C 1
ATOM 1407 O O . VAL A 1 184 ? 12.527 -5.178 12.323 1.00 76.69 184 VAL A O 1
ATOM 1410 N N . GLY A 1 185 ? 13.980 -5.587 13.979 1.00 79.19 185 GLY A N 1
ATOM 1411 C CA . GLY A 1 185 ? 12.966 -5.849 14.999 1.00 79.19 185 GLY A CA 1
ATOM 1412 C C . GLY A 1 185 ? 12.071 -4.634 15.252 1.00 79.19 185 GLY A C 1
ATOM 1413 O O . GLY A 1 185 ? 10.848 -4.736 15.181 1.00 79.19 185 GLY A O 1
ATOM 1414 N N . THR A 1 186 ? 12.666 -3.460 15.460 1.00 82.06 186 THR A N 1
ATOM 1415 C CA . THR A 1 186 ? 11.931 -2.230 15.790 1.00 82.06 186 THR A CA 1
ATOM 1416 C C . THR A 1 186 ? 11.116 -1.702 14.614 1.00 82.06 186 THR A C 1
ATOM 1418 O O . THR A 1 186 ? 9.979 -1.291 14.809 1.00 82.06 186 THR A O 1
ATOM 1421 N N . TYR A 1 187 ? 11.657 -1.729 13.395 1.00 81.94 187 TYR A N 1
ATOM 1422 C CA . TYR A 1 187 ? 11.021 -1.126 12.217 1.00 81.94 187 TYR A CA 1
ATOM 1423 C C . TYR A 1 187 ? 10.233 -2.115 11.354 1.00 81.94 187 TYR A C 1
ATOM 1425 O O . TYR A 1 187 ? 9.468 -1.683 10.497 1.00 81.94 187 TYR A O 1
ATOM 1433 N N . SER A 1 188 ? 10.377 -3.424 11.582 1.00 81.00 188 SER A N 1
ATOM 1434 C CA . SER A 1 188 ? 9.590 -4.446 10.875 1.00 81.00 188 SER A CA 1
ATOM 1435 C C . SER A 1 188 ? 8.632 -5.152 11.828 1.00 81.00 188 SER A C 1
ATOM 1437 O O . SER A 1 188 ? 7.422 -5.085 11.633 1.00 81.00 188 SER A O 1
ATOM 1439 N N . LEU A 1 189 ? 9.135 -5.796 12.886 1.00 86.06 189 LEU A N 1
ATOM 1440 C CA . LEU A 1 189 ? 8.300 -6.635 13.751 1.00 86.06 189 LEU A CA 1
ATOM 1441 C C . LEU A 1 189 ? 7.331 -5.809 14.608 1.00 86.06 189 LEU A C 1
ATOM 1443 O O . LEU A 1 189 ? 6.149 -6.142 14.671 1.00 86.06 189 LEU A O 1
ATOM 1447 N N . THR A 1 190 ? 7.791 -4.719 15.228 1.00 88.19 190 THR A N 1
ATOM 1448 C CA . THR A 1 190 ? 6.933 -3.899 16.100 1.00 88.19 190 THR A CA 1
ATOM 1449 C C . THR A 1 190 ? 5.712 -3.325 15.364 1.00 88.19 190 THR A C 1
ATOM 1451 O O . THR A 1 190 ? 4.603 -3.519 15.865 1.00 88.19 190 THR A O 1
ATOM 1454 N N . PRO A 1 191 ? 5.832 -2.698 14.172 1.00 91.25 191 PRO A N 1
ATOM 1455 C CA . PRO A 1 191 ? 4.668 -2.259 13.405 1.00 91.25 191 PRO A CA 1
ATOM 1456 C C . PRO A 1 191 ? 3.707 -3.398 13.067 1.00 91.25 191 PRO A C 1
ATOM 1458 O O . PRO A 1 191 ? 2.505 -3.215 13.213 1.00 91.25 191 PRO A O 1
ATOM 1461 N N . TRP A 1 192 ? 4.208 -4.584 12.699 1.00 92.19 192 TRP A N 1
ATOM 1462 C CA . TRP A 1 192 ? 3.362 -5.758 12.448 1.00 92.19 192 TRP A CA 1
ATOM 1463 C C . TRP A 1 192 ? 2.571 -6.191 13.685 1.00 92.19 192 TRP A C 1
ATOM 1465 O O . TRP A 1 192 ? 1.368 -6.429 13.586 1.00 92.19 192 TRP A O 1
ATOM 1475 N N . LEU A 1 193 ? 3.215 -6.253 14.852 1.00 92.19 193 LEU A N 1
ATOM 1476 C CA . LEU A 1 193 ? 2.556 -6.622 16.108 1.00 92.19 193 LEU A CA 1
ATOM 1477 C C . LEU A 1 193 ? 1.514 -5.581 16.529 1.00 92.19 193 LEU A C 1
ATOM 1479 O O . LEU A 1 193 ? 0.394 -5.938 16.895 1.00 92.19 193 LEU A O 1
ATOM 1483 N N . LEU A 1 194 ? 1.857 -4.293 16.443 1.00 93.31 194 LEU A N 1
ATOM 1484 C CA . LEU A 1 194 ? 0.936 -3.197 16.743 1.00 93.31 194 LEU A CA 1
ATOM 1485 C C . LEU A 1 194 ? -0.238 -3.166 15.764 1.00 93.31 194 LEU A C 1
ATOM 1487 O O . LEU A 1 194 ? -1.378 -2.977 16.179 1.00 93.31 194 LEU A O 1
ATOM 1491 N N . PHE A 1 195 ? 0.024 -3.394 14.479 1.00 95.12 195 PHE A N 1
ATOM 1492 C CA . PHE A 1 195 ? -1.001 -3.502 13.453 1.00 95.12 195 PHE A CA 1
ATOM 1493 C C . PHE A 1 195 ? -1.956 -4.661 13.746 1.00 95.12 195 PHE A C 1
ATOM 1495 O O . PHE A 1 195 ? -3.167 -4.459 13.762 1.00 95.12 195 PHE A O 1
ATOM 1502 N N . ALA A 1 196 ? -1.428 -5.855 14.034 1.00 94.50 196 ALA A N 1
ATOM 1503 C CA . ALA A 1 196 ? -2.230 -7.032 14.359 1.00 94.50 196 ALA A CA 1
ATOM 1504 C C . ALA A 1 196 ? -3.076 -6.814 15.623 1.00 94.50 196 ALA A C 1
ATOM 1506 O O . ALA A 1 196 ? -4.270 -7.115 15.626 1.00 94.50 196 ALA A O 1
ATOM 1507 N N . ALA A 1 197 ? -2.496 -6.221 16.671 1.00 94.50 197 ALA A N 1
ATOM 1508 C CA . ALA A 1 197 ? -3.225 -5.854 17.882 1.00 94.50 197 ALA A CA 1
ATOM 1509 C C . ALA A 1 197 ? -4.329 -4.824 17.594 1.00 94.50 197 ALA A C 1
ATOM 1511 O O . ALA A 1 197 ? -5.453 -4.972 18.069 1.00 94.50 197 ALA A O 1
ATOM 1512 N N . GLY A 1 198 ? -4.041 -3.805 16.785 1.00 95.62 198 GLY A N 1
ATOM 1513 C CA . GLY A 1 198 ? -5.018 -2.801 16.372 1.00 95.62 198 GLY A CA 1
ATOM 1514 C C . GLY A 1 198 ? -6.154 -3.378 15.538 1.00 95.62 198 GLY A C 1
ATOM 1515 O O . GLY A 1 198 ? -7.317 -3.084 15.801 1.00 95.62 198 GLY A O 1
ATOM 1516 N N . ALA A 1 199 ? -5.838 -4.252 14.583 1.00 95.50 199 ALA A N 1
ATOM 1517 C CA . ALA A 1 199 ? -6.824 -4.978 13.792 1.00 95.50 199 ALA A CA 1
ATOM 1518 C C . ALA A 1 199 ? -7.706 -5.870 14.679 1.00 95.50 199 ALA A C 1
ATOM 1520 O O . ALA A 1 199 ? -8.926 -5.861 14.529 1.00 95.50 199 ALA A O 1
ATOM 1521 N N . ALA A 1 200 ? -7.118 -6.568 15.658 1.00 95.50 200 ALA A N 1
ATOM 1522 C CA . ALA A 1 200 ? -7.864 -7.369 16.624 1.00 95.50 200 ALA A CA 1
ATOM 1523 C C . ALA A 1 200 ? -8.800 -6.511 17.492 1.00 95.50 200 ALA A C 1
ATOM 1525 O O . ALA A 1 200 ? -9.953 -6.882 17.698 1.00 95.50 200 ALA A O 1
ATOM 1526 N N . VAL A 1 201 ? -8.351 -5.338 17.956 1.00 94.56 201 VAL A N 1
ATOM 1527 C CA . VAL A 1 201 ? -9.200 -4.388 18.699 1.00 94.56 201 VAL A CA 1
ATOM 1528 C C . VAL A 1 201 ? -10.334 -3.859 17.819 1.00 94.56 201 VAL A C 1
ATOM 1530 O O . VAL A 1 201 ? -11.485 -3.836 18.254 1.00 94.56 201 VAL A O 1
ATOM 1533 N N . ALA A 1 202 ? -10.036 -3.478 16.575 1.00 95.12 202 ALA A N 1
ATOM 1534 C CA . ALA A 1 202 ? -11.042 -3.014 15.626 1.00 95.12 202 ALA A CA 1
ATOM 1535 C C . ALA A 1 202 ? -12.088 -4.100 15.319 1.00 95.12 202 ALA A C 1
ATOM 1537 O O . ALA A 1 202 ? -13.276 -3.796 15.219 1.00 95.12 202 ALA A O 1
ATOM 1538 N N . ALA A 1 203 ? -11.665 -5.363 15.216 1.00 94.69 203 ALA A N 1
ATOM 1539 C CA . ALA A 1 203 ? -12.553 -6.506 15.027 1.00 94.69 203 ALA A CA 1
ATOM 1540 C C . ALA A 1 203 ? -13.397 -6.807 16.279 1.00 94.69 203 ALA A C 1
ATOM 1542 O O . ALA A 1 203 ? -14.596 -7.064 16.165 1.00 94.69 203 ALA A O 1
ATOM 1543 N N . ALA A 1 204 ? -12.803 -6.730 17.474 1.00 94.88 204 ALA A N 1
ATOM 1544 C CA . ALA A 1 204 ? -13.505 -6.953 18.737 1.00 94.88 204 ALA A CA 1
ATOM 1545 C C . ALA A 1 204 ? -14.606 -5.906 18.984 1.00 94.88 204 ALA A C 1
ATOM 1547 O O . ALA A 1 204 ? -15.678 -6.241 19.485 1.00 94.88 204 ALA A O 1
ATOM 1548 N N . ASP A 1 205 ? -14.374 -4.656 18.576 1.00 95.44 205 ASP A N 1
ATOM 1549 C CA . ASP A 1 205 ? -15.371 -3.583 18.590 1.00 95.44 205 ASP A CA 1
ATOM 1550 C C . ASP A 1 205 ? -15.837 -3.234 17.166 1.00 95.44 205 ASP A C 1
ATOM 1552 O O . ASP A 1 205 ? -15.908 -2.073 16.751 1.00 95.44 205 ASP A O 1
ATOM 1556 N N . ALA A 1 206 ? -16.197 -4.260 16.391 1.00 93.94 206 ALA A N 1
ATOM 1557 C CA . ALA A 1 206 ? -16.738 -4.088 15.046 1.00 93.94 206 ALA A CA 1
ATOM 1558 C C . ALA A 1 206 ? -18.127 -3.422 15.034 1.00 93.94 206 ALA A C 1
ATOM 1560 O O . ALA A 1 206 ? -18.707 -3.241 13.965 1.00 93.94 206 ALA A O 1
ATOM 1561 N N . ARG A 1 207 ? -18.721 -3.078 16.187 1.00 93.06 207 ARG A N 1
ATOM 1562 C CA . ARG A 1 207 ? -19.958 -2.276 16.254 1.00 93.06 207 ARG A CA 1
ATOM 1563 C C . ARG A 1 207 ? -19.677 -0.788 16.084 1.00 93.06 207 ARG A C 1
ATOM 1565 O O . ARG A 1 207 ? -20.529 -0.081 15.548 1.00 93.06 207 ARG A O 1
ATOM 1572 N N . ASN A 1 208 ? -18.483 -0.342 16.458 1.00 95.38 208 ASN A N 1
ATOM 1573 C CA . ASN A 1 208 ? -18.057 1.035 16.305 1.00 95.38 208 ASN A CA 1
ATOM 1574 C C . ASN A 1 208 ? -17.878 1.400 14.819 1.00 95.38 208 ASN A C 1
ATOM 1576 O O . ASN A 1 208 ? -17.128 0.732 14.095 1.00 95.38 208 ASN A O 1
ATOM 1580 N N . PRO A 1 209 ? -18.540 2.464 14.329 1.00 95.50 209 PRO A N 1
ATOM 1581 C CA . PRO A 1 209 ? -18.481 2.843 12.921 1.00 95.50 209 PRO A CA 1
ATOM 1582 C C . PRO A 1 209 ? -17.063 3.193 12.456 1.00 95.50 209 PRO A C 1
ATOM 1584 O O . PRO A 1 209 ? -16.726 2.923 11.304 1.00 95.50 209 PRO A O 1
ATOM 1587 N N . ARG A 1 210 ? -16.209 3.718 13.348 1.00 95.12 210 ARG A N 1
ATOM 1588 C CA . ARG A 1 210 ? -14.809 4.050 13.036 1.00 95.12 210 ARG A CA 1
ATOM 1589 C C . ARG A 1 210 ? -13.993 2.795 12.727 1.00 95.12 210 ARG A C 1
ATOM 1591 O O . ARG A 1 210 ? -13.266 2.767 11.741 1.00 95.12 210 ARG A O 1
ATOM 1598 N N . ASN A 1 211 ? -14.172 1.733 13.510 1.00 95.31 211 ASN A N 1
ATOM 1599 C CA . ASN A 1 211 ? -13.477 0.462 13.296 1.00 95.31 211 ASN A CA 1
ATOM 1600 C C . ASN A 1 211 ? -13.929 -0.214 12.000 1.00 95.31 211 ASN A C 1
ATOM 1602 O O . ASN A 1 211 ? -13.106 -0.747 11.260 1.00 95.31 211 ASN A O 1
ATOM 1606 N N . ARG A 1 212 ? -15.224 -0.123 11.669 1.00 95.69 212 ARG A N 1
ATOM 1607 C CA . ARG A 1 212 ? -15.741 -0.594 10.375 1.00 95.69 212 ARG A CA 1
ATOM 1608 C C . ARG A 1 212 ? -15.159 0.175 9.193 1.00 95.69 212 ARG A C 1
ATOM 1610 O O . ARG A 1 212 ? -14.897 -0.444 8.169 1.00 95.69 212 ARG A O 1
ATOM 1617 N N . LEU A 1 213 ? -14.951 1.488 9.326 1.00 96.38 213 LEU A N 1
ATOM 1618 C CA . LEU A 1 213 ? -14.286 2.282 8.290 1.00 96.38 213 LEU A CA 1
ATOM 1619 C C . LEU A 1 213 ? -12.847 1.804 8.088 1.00 96.38 213 LEU A C 1
ATOM 1621 O O . LEU A 1 213 ? -12.439 1.579 6.955 1.00 96.38 213 LEU A O 1
ATOM 1625 N N . LEU A 1 214 ? -12.096 1.603 9.177 1.00 95.94 214 LEU A N 1
ATOM 1626 C CA . LEU A 1 214 ? -10.727 1.081 9.105 1.00 95.94 214 LEU A CA 1
ATOM 1627 C C . LEU A 1 214 ? -10.684 -0.306 8.453 1.00 95.94 214 LEU A C 1
ATOM 1629 O O . LEU A 1 214 ? -9.844 -0.541 7.589 1.00 95.94 214 LEU A O 1
ATOM 1633 N N . ALA A 1 215 ? -11.621 -1.190 8.806 1.00 96.19 215 ALA A N 1
ATOM 1634 C CA . ALA A 1 215 ? -11.747 -2.507 8.192 1.00 96.19 215 ALA A CA 1
ATOM 1635 C C . ALA A 1 215 ? -12.093 -2.420 6.696 1.00 96.19 215 ALA A C 1
ATOM 1637 O O . ALA A 1 215 ? -11.483 -3.122 5.896 1.00 96.19 215 ALA A O 1
ATOM 1638 N N . ALA A 1 216 ? -13.017 -1.537 6.300 1.00 97.00 216 ALA A N 1
ATOM 1639 C CA . ALA A 1 216 ? -13.369 -1.317 4.897 1.00 97.00 216 ALA A CA 1
ATOM 1640 C C . ALA A 1 216 ? -12.177 -0.777 4.092 1.00 97.00 216 ALA A C 1
ATOM 1642 O O . ALA A 1 216 ? -11.877 -1.282 3.013 1.00 97.00 216 ALA A O 1
ATOM 1643 N N . CYS A 1 217 ? -11.454 0.200 4.642 1.00 96.19 217 CYS A N 1
ATOM 1644 C CA . CYS A 1 217 ? -10.228 0.719 4.049 1.00 96.19 217 CYS A CA 1
ATOM 1645 C C . CYS A 1 217 ? -9.166 -0.374 3.892 1.00 96.19 217 CYS A C 1
ATOM 1647 O O . CYS A 1 217 ? -8.597 -0.513 2.814 1.00 96.19 217 CYS A O 1
ATOM 1649 N N . TRP A 1 218 ? -8.905 -1.165 4.935 1.00 95.69 218 TRP A N 1
ATOM 1650 C CA . TRP A 1 218 ? -7.899 -2.223 4.871 1.00 95.69 218 TRP A CA 1
ATOM 1651 C C . TRP A 1 218 ? -8.293 -3.346 3.908 1.00 95.69 218 TRP A C 1
ATOM 1653 O O . TRP A 1 218 ? -7.462 -3.780 3.117 1.00 95.69 218 TRP A O 1
ATOM 1663 N N . ALA A 1 219 ? -9.564 -3.750 3.886 1.00 96.25 219 ALA A N 1
ATOM 1664 C CA . ALA A 1 219 ? -10.071 -4.697 2.897 1.00 96.25 219 ALA A CA 1
ATOM 1665 C C . ALA A 1 219 ? -9.892 -4.167 1.465 1.00 96.25 219 ALA A C 1
ATOM 1667 O O . ALA A 1 219 ? -9.455 -4.907 0.589 1.00 96.25 219 ALA A O 1
ATOM 1668 N N . GLY A 1 220 ? -10.133 -2.871 1.243 1.00 96.38 220 GLY A N 1
ATOM 1669 C CA . GLY A 1 220 ? -9.849 -2.215 -0.031 1.00 96.38 220 GLY A CA 1
ATOM 1670 C C . GLY A 1 220 ? -8.359 -2.208 -0.397 1.00 96.38 220 GLY A C 1
ATOM 1671 O O . GLY A 1 220 ? -8.022 -2.423 -1.558 1.00 96.38 220 GLY A O 1
ATOM 1672 N N . ILE A 1 221 ? -7.451 -2.015 0.567 1.00 94.75 221 ILE A N 1
ATOM 1673 C CA . ILE A 1 221 ? -5.999 -2.143 0.343 1.00 94.75 221 ILE A CA 1
ATOM 1674 C C . ILE A 1 221 ? -5.669 -3.577 -0.081 1.00 94.75 221 ILE A C 1
ATOM 1676 O O . ILE A 1 221 ? -5.072 -3.774 -1.135 1.00 94.75 221 ILE A O 1
ATOM 1680 N N . VAL A 1 222 ? -6.116 -4.574 0.690 1.00 94.44 222 VAL A N 1
ATOM 1681 C CA . VAL A 1 222 ? -5.825 -5.996 0.445 1.00 94.44 222 VAL A CA 1
ATOM 1682 C C . VAL A 1 222 ? -6.361 -6.463 -0.910 1.00 94.44 222 VAL A C 1
ATOM 1684 O O . VAL A 1 222 ? -5.662 -7.163 -1.643 1.00 94.44 222 VAL A O 1
ATOM 1687 N N . ALA A 1 223 ? -7.569 -6.030 -1.275 1.00 95.19 223 ALA A N 1
ATOM 1688 C CA . ALA A 1 22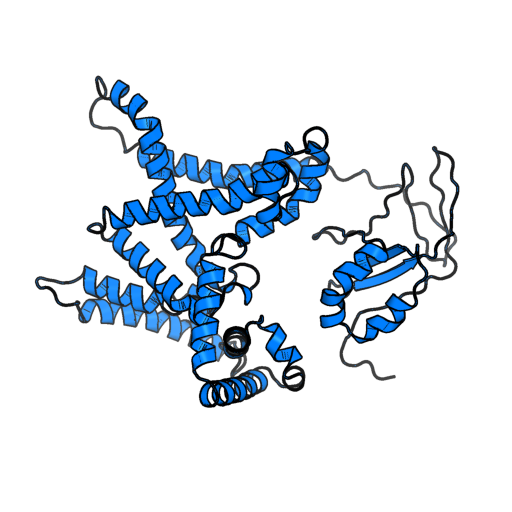3 ? -8.180 -6.317 -2.570 1.00 95.19 223 ALA A CA 1
ATOM 1689 C C . ALA A 1 223 ? -7.457 -5.637 -3.747 1.00 95.19 223 ALA A C 1
ATOM 1691 O O . ALA A 1 223 ? -7.592 -6.082 -4.881 1.00 95.19 223 ALA A O 1
ATOM 1692 N N . SER A 1 224 ? -6.680 -4.578 -3.495 1.00 93.94 224 SER A N 1
ATOM 1693 C CA . SER A 1 224 ? -5.916 -3.874 -4.536 1.00 93.94 224 SER A CA 1
ATOM 1694 C C . SER A 1 224 ? -4.554 -4.503 -4.832 1.00 93.94 224 SER A C 1
ATOM 1696 O O . SER A 1 224 ? -4.005 -4.256 -5.903 1.00 93.94 224 SER A O 1
ATOM 1698 N N . ILE A 1 225 ? -4.034 -5.340 -3.929 1.00 92.62 225 ILE A N 1
ATOM 1699 C CA . ILE A 1 225 ? -2.704 -5.962 -4.040 1.00 92.62 225 ILE A CA 1
ATOM 1700 C C . ILE A 1 225 ? -2.455 -6.701 -5.362 1.00 92.62 225 ILE A C 1
ATOM 1702 O O . ILE A 1 225 ? -1.395 -6.476 -5.946 1.00 92.62 225 ILE A O 1
ATOM 1706 N N . PRO A 1 226 ? -3.400 -7.503 -5.886 1.00 90.62 226 PRO A N 1
ATOM 1707 C CA . PRO A 1 226 ? -3.257 -8.159 -7.188 1.00 90.62 226 PRO A CA 1
ATOM 1708 C C . PRO A 1 226 ? -2.942 -7.234 -8.363 1.00 90.62 226 PRO A C 1
ATOM 1710 O O . PRO A 1 226 ? -2.381 -7.673 -9.359 1.00 90.62 226 PRO A O 1
ATOM 1713 N N . PHE A 1 227 ? -3.327 -5.962 -8.267 1.00 88.00 227 PHE A N 1
ATOM 1714 C CA . PHE A 1 227 ? -3.267 -5.022 -9.381 1.00 88.00 227 PHE A CA 1
ATOM 1715 C C . PHE A 1 227 ? -2.051 -4.097 -9.312 1.00 88.00 227 PHE A C 1
ATOM 1717 O O . PHE A 1 227 ? -1.671 -3.534 -10.334 1.00 88.00 227 PHE A O 1
ATOM 1724 N N . VAL A 1 228 ? -1.458 -3.920 -8.125 1.00 84.44 228 VAL A N 1
ATOM 1725 C CA . VAL A 1 228 ? -0.251 -3.104 -7.922 1.00 84.44 228 VAL A CA 1
ATOM 1726 C C . VAL A 1 228 ? 0.633 -3.775 -6.876 1.00 84.44 228 VAL A C 1
ATOM 1728 O O . VAL A 1 228 ? 0.476 -3.532 -5.674 1.00 84.44 228 VAL A O 1
ATOM 1731 N N . PRO A 1 229 ? 1.538 -4.671 -7.280 1.00 75.50 229 PRO A N 1
ATOM 1732 C CA . PRO A 1 229 ? 2.210 -5.512 -6.324 1.00 75.50 229 PRO A CA 1
ATOM 1733 C C . PRO A 1 229 ? 3.276 -4.711 -5.546 1.00 75.50 229 PRO A C 1
ATOM 1735 O O . PRO A 1 229 ? 3.869 -3.761 -6.055 1.00 75.50 229 PRO A O 1
ATOM 1738 N N . PRO A 1 230 ? 3.556 -5.100 -4.294 1.00 66.50 230 PRO A N 1
ATOM 1739 C CA . PRO A 1 230 ? 4.541 -4.486 -3.394 1.00 66.50 230 PRO A CA 1
ATOM 1740 C C . PRO A 1 230 ? 5.911 -4.153 -3.979 1.00 66.50 230 PRO A C 1
ATOM 1742 O O . PRO A 1 230 ? 6.513 -3.142 -3.613 1.00 66.50 230 PRO A O 1
ATOM 1745 N N . TRP A 1 231 ? 6.425 -5.052 -4.818 1.00 72.94 231 TRP A N 1
ATOM 1746 C CA . TRP A 1 231 ? 7.775 -4.985 -5.374 1.00 72.94 231 TRP A CA 1
ATOM 1747 C C . TRP A 1 231 ? 7.875 -4.032 -6.562 1.00 72.94 231 TRP A C 1
ATOM 1749 O O . TRP A 1 231 ? 8.974 -3.645 -6.933 1.00 72.94 231 TRP A O 1
ATOM 1759 N N . ASP A 1 232 ? 6.743 -3.636 -7.137 1.00 65.50 232 ASP A N 1
ATOM 1760 C CA . ASP A 1 232 ? 6.693 -2.842 -8.359 1.00 65.50 232 ASP A CA 1
ATOM 1761 C C . ASP A 1 232 ? 6.861 -1.336 -8.117 1.00 65.50 232 ASP A C 1
ATOM 1763 O O . ASP A 1 232 ? 7.092 -0.552 -9.030 1.00 65.50 232 ASP A O 1
ATOM 1767 N N . ALA A 1 233 ? 6.798 -0.897 -6.864 1.00 59.19 233 ALA A N 1
ATOM 1768 C CA . ALA A 1 233 ? 6.929 0.512 -6.532 1.00 59.19 233 ALA A CA 1
ATOM 1769 C C . ALA A 1 233 ? 7.808 0.703 -5.298 1.00 59.19 233 ALA A C 1
ATOM 1771 O O . ALA A 1 233 ? 7.314 1.187 -4.285 1.00 59.19 233 ALA A O 1
ATOM 1772 N N . ASP A 1 234 ? 9.083 0.313 -5.370 1.00 62.72 234 ASP A N 1
ATOM 1773 C CA . ASP A 1 234 ? 10.142 0.716 -4.431 1.00 62.72 234 ASP A CA 1
ATOM 1774 C C . ASP A 1 234 ? 9.674 0.803 -2.966 1.00 62.72 234 ASP A C 1
ATOM 1776 O O . ASP A 1 234 ? 9.596 1.892 -2.396 1.00 62.72 234 ASP A O 1
ATOM 1780 N N . LEU A 1 235 ? 9.332 -0.340 -2.353 1.00 69.88 235 LEU A N 1
ATOM 1781 C CA . LEU A 1 235 ? 8.981 -0.431 -0.925 1.00 69.88 235 LEU A CA 1
ATOM 1782 C C . LEU A 1 235 ? 7.657 0.277 -0.572 1.00 69.88 235 LEU A C 1
ATOM 1784 O O . LEU A 1 235 ? 7.639 1.250 0.173 1.00 69.88 235 LEU A O 1
ATOM 1788 N N . MET A 1 236 ? 6.518 -0.227 -1.060 1.00 82.69 236 MET A N 1
ATOM 1789 C CA . MET A 1 236 ? 5.172 0.298 -0.733 1.00 82.69 236 MET A CA 1
ATOM 1790 C C . MET A 1 236 ? 4.841 1.692 -1.286 1.00 82.69 236 MET A C 1
ATOM 1792 O O . MET A 1 236 ? 3.818 2.269 -0.911 1.00 82.69 236 MET A O 1
ATOM 1796 N N . ARG A 1 237 ? 5.627 2.249 -2.213 1.00 79.19 237 ARG A N 1
ATOM 1797 C CA . ARG A 1 237 ? 5.397 3.603 -2.750 1.00 79.19 237 ARG A CA 1
ATOM 1798 C C . ARG A 1 237 ? 4.025 3.765 -3.411 1.00 79.19 237 ARG A C 1
ATOM 1800 O O . ARG A 1 237 ? 3.426 4.839 -3.303 1.00 79.19 237 ARG A O 1
ATOM 1807 N N . ALA A 1 238 ? 3.512 2.712 -4.051 1.00 80.94 238 ALA A N 1
ATOM 1808 C CA . ALA A 1 238 ? 2.158 2.673 -4.612 1.00 80.94 238 ALA A CA 1
ATOM 1809 C C . ALA A 1 238 ? 1.058 2.803 -3.539 1.00 80.94 238 ALA A C 1
ATOM 1811 O O . ALA A 1 238 ? -0.016 3.339 -3.791 1.00 80.94 238 ALA A O 1
ATOM 1812 N N . TYR A 1 239 ? 1.349 2.392 -2.305 1.00 87.12 239 TYR A N 1
ATOM 1813 C CA . TYR A 1 239 ? 0.422 2.405 -1.173 1.00 87.12 239 TYR A CA 1
ATOM 1814 C C . TYR A 1 239 ? 0.534 3.670 -0.315 1.00 87.12 239 TYR A C 1
ATOM 1816 O O . TYR A 1 239 ? -0.176 3.783 0.687 1.00 87.12 239 TYR A O 1
ATOM 1824 N N . ALA A 1 240 ? 1.369 4.643 -0.705 1.00 88.38 240 ALA A N 1
ATOM 1825 C CA . ALA A 1 240 ? 1.685 5.836 0.087 1.00 88.38 240 ALA A CA 1
ATOM 1826 C C . ALA A 1 240 ? 0.438 6.580 0.600 1.00 88.38 240 ALA A C 1
ATOM 1828 O O . ALA A 1 240 ? 0.366 6.946 1.772 1.00 88.38 240 ALA A O 1
ATOM 1829 N N . ALA A 1 241 ? -0.585 6.732 -0.248 1.00 90.94 241 ALA A N 1
ATOM 1830 C CA . ALA A 1 241 ? -1.835 7.412 0.102 1.00 90.94 241 ALA A CA 1
ATOM 1831 C C . ALA A 1 241 ? -2.660 6.691 1.190 1.00 90.94 241 ALA A C 1
ATOM 1833 O O . ALA A 1 241 ? -3.552 7.291 1.788 1.00 90.94 241 ALA A O 1
ATOM 1834 N N . THR A 1 242 ? -2.367 5.416 1.461 1.00 92.56 242 THR A N 1
ATOM 1835 C CA . THR A 1 242 ? -3.061 4.596 2.466 1.00 92.56 242 THR A CA 1
ATOM 1836 C C . THR A 1 242 ? -2.224 4.276 3.698 1.00 92.56 242 THR A C 1
ATOM 1838 O O . THR A 1 242 ? -2.770 3.758 4.672 1.00 92.56 242 THR A O 1
ATOM 1841 N N . LEU A 1 243 ? -0.937 4.641 3.717 1.00 91.00 243 LEU A N 1
ATOM 1842 C CA . LEU A 1 243 ? -0.080 4.471 4.894 1.00 91.00 243 LEU A CA 1
ATOM 1843 C C . LEU A 1 243 ? -0.679 5.088 6.167 1.00 91.00 243 LEU A C 1
ATOM 1845 O O . LEU A 1 243 ? -0.663 4.410 7.195 1.00 91.00 243 LEU A O 1
ATOM 1849 N N . PRO A 1 244 ? -1.290 6.295 6.144 1.00 91.62 244 PRO A N 1
ATOM 1850 C CA . PRO A 1 244 ? -1.925 6.841 7.343 1.00 91.62 244 PRO A CA 1
ATOM 1851 C C . PRO A 1 244 ? -3.010 5.922 7.919 1.00 91.62 244 PRO A C 1
ATOM 1853 O O . PRO A 1 244 ? -3.130 5.805 9.133 1.00 91.62 244 PRO A O 1
ATOM 1856 N N . LEU A 1 245 ? -3.769 5.222 7.068 1.00 92.06 245 LEU A N 1
ATOM 1857 C CA . LEU A 1 245 ? -4.825 4.300 7.502 1.00 92.06 245 LEU A CA 1
ATOM 1858 C C . LEU A 1 245 ? -4.234 3.068 8.202 1.00 92.06 245 LEU A C 1
ATOM 1860 O O . LEU A 1 245 ? -4.762 2.624 9.220 1.00 92.06 245 LEU A O 1
ATOM 1864 N N . GLN A 1 246 ? -3.109 2.557 7.695 1.00 92.62 246 GLN A N 1
ATOM 1865 C CA . GLN A 1 246 ? -2.371 1.460 8.326 1.00 92.62 246 GLN A CA 1
ATOM 1866 C C . GLN A 1 246 ? -1.797 1.894 9.683 1.00 92.62 246 GLN A C 1
ATOM 1868 O O . GLN A 1 246 ? -1.921 1.174 10.673 1.00 92.62 246 GLN A O 1
ATOM 1873 N N . PHE A 1 247 ? -1.247 3.108 9.770 1.00 93.12 247 PHE A N 1
ATOM 1874 C CA . PHE A 1 247 ? -0.722 3.650 11.024 1.00 93.12 247 PHE A CA 1
ATOM 1875 C C . PHE A 1 247 ? -1.795 3.930 12.074 1.00 93.12 247 PHE A C 1
ATOM 1877 O O . PHE A 1 247 ? -1.515 3.793 13.263 1.00 93.12 247 PHE A O 1
ATOM 1884 N N . VAL A 1 248 ? -3.026 4.263 11.675 1.00 94.44 248 VAL A N 1
ATOM 1885 C CA . VAL A 1 248 ? -4.148 4.377 12.622 1.00 94.44 248 VAL A CA 1
ATOM 1886 C C . VAL A 1 248 ? -4.415 3.032 13.305 1.00 94.44 248 VAL A C 1
ATOM 1888 O O . VAL A 1 248 ? -4.635 3.004 14.516 1.00 94.44 248 VAL A O 1
ATOM 1891 N N . LEU A 1 249 ? -4.326 1.912 12.575 1.00 94.69 249 LEU A N 1
ATOM 1892 C CA . LEU A 1 249 ? -4.424 0.576 13.174 1.00 94.69 249 LEU A CA 1
ATOM 1893 C C . LEU A 1 249 ? -3.247 0.303 14.119 1.00 94.69 249 LEU A C 1
ATOM 1895 O O . LEU A 1 249 ? -3.475 -0.107 15.254 1.00 94.69 249 LEU A O 1
ATOM 1899 N N . CYS A 1 250 ? -2.010 0.624 13.731 1.00 94.38 250 CYS A N 1
ATOM 1900 C CA . CYS A 1 250 ? -0.865 0.525 14.646 1.00 94.38 250 CYS A CA 1
ATOM 1901 C C . CYS A 1 250 ? -1.072 1.353 15.929 1.00 94.38 250 CYS A C 1
ATOM 1903 O O . CYS A 1 250 ? -0.798 0.875 17.029 1.00 94.38 250 CYS A O 1
ATOM 1905 N N . GLY A 1 251 ? -1.600 2.574 15.806 1.00 92.88 251 GLY A N 1
ATOM 1906 C CA . GLY A 1 251 ? -1.910 3.455 16.933 1.00 92.88 251 GLY A CA 1
ATOM 1907 C C . GLY A 1 251 ? -2.993 2.893 17.855 1.00 92.88 251 GLY A C 1
ATOM 1908 O O . GLY A 1 251 ? -2.878 3.000 19.076 1.00 92.88 251 GLY A O 1
ATOM 1909 N N . LEU A 1 252 ? -4.012 2.233 17.296 1.00 93.12 252 LEU A N 1
ATOM 1910 C CA . LEU A 1 252 ? -5.038 1.532 18.070 1.00 93.12 252 LEU A CA 1
ATOM 1911 C C . LEU A 1 252 ? -4.455 0.341 18.849 1.00 93.12 252 LEU A C 1
ATOM 1913 O O . LEU A 1 252 ? -4.799 0.133 20.012 1.00 93.12 252 LEU A O 1
ATOM 1917 N N . GLY A 1 253 ? -3.535 -0.414 18.244 1.00 94.00 253 GLY A N 1
ATOM 1918 C CA . GLY A 1 253 ? -2.812 -1.480 18.940 1.00 94.00 253 GLY A CA 1
ATOM 1919 C C . GLY A 1 253 ? -1.919 -0.940 20.056 1.00 94.00 253 GLY A C 1
ATOM 1920 O O . GLY A 1 253 ? -1.938 -1.453 21.176 1.00 94.00 253 GLY A O 1
ATOM 1921 N N . ALA A 1 254 ? -1.193 0.146 19.783 1.00 91.81 254 ALA A N 1
ATOM 1922 C CA . ALA A 1 254 ? -0.319 0.800 20.753 1.00 91.81 254 ALA A CA 1
ATOM 1923 C C . ALA A 1 254 ? -1.098 1.355 21.954 1.00 91.81 254 ALA A C 1
ATOM 1925 O O . ALA A 1 254 ? -0.700 1.136 23.099 1.00 91.81 254 ALA A O 1
ATOM 1926 N N . SER A 1 255 ? -2.236 2.019 21.723 1.00 89.19 255 SER A N 1
ATOM 1927 C CA . SER A 1 255 ? -3.066 2.551 22.810 1.00 89.19 255 SER A CA 1
ATOM 1928 C C . SER A 1 255 ? -3.599 1.431 23.707 1.00 89.19 255 SER A C 1
ATOM 1930 O O . SER A 1 255 ? -3.587 1.561 24.934 1.00 89.19 255 SER A O 1
ATOM 1932 N N . ARG A 1 256 ? -3.975 0.283 23.123 1.00 89.00 256 ARG A N 1
ATOM 1933 C CA . ARG A 1 256 ? -4.404 -0.891 23.888 1.00 89.00 256 ARG A CA 1
ATOM 1934 C C . ARG A 1 256 ? -3.266 -1.507 24.697 1.00 89.00 256 ARG A C 1
ATOM 1936 O O . ARG A 1 256 ? -3.490 -1.845 25.861 1.00 89.00 256 ARG A O 1
ATOM 1943 N N . ALA A 1 257 ? -2.073 -1.617 24.115 1.00 87.38 257 ALA A N 1
ATOM 1944 C CA . ALA A 1 257 ? -0.882 -2.106 24.805 1.00 87.38 257 ALA A CA 1
ATOM 1945 C C . ALA A 1 257 ? -0.534 -1.218 26.011 1.00 87.38 257 ALA A C 1
ATOM 1947 O O . ALA A 1 257 ? -0.351 -1.722 27.119 1.00 87.38 257 ALA A O 1
ATOM 1948 N N . VAL A 1 258 ? -0.553 0.109 25.843 1.00 88.19 258 VAL A N 1
ATOM 1949 C CA . VAL A 1 258 ? -0.330 1.054 26.949 1.00 88.19 258 VAL A CA 1
ATOM 1950 C C . VAL A 1 258 ? -1.423 0.958 28.009 1.00 88.19 258 VAL A C 1
ATOM 1952 O O . VAL A 1 258 ? -1.117 0.953 29.203 1.00 88.19 258 VAL A O 1
ATOM 1955 N N . ALA A 1 259 ? -2.693 0.852 27.615 1.00 85.94 259 ALA A N 1
ATOM 1956 C CA . ALA A 1 259 ? -3.789 0.675 28.566 1.00 85.94 259 ALA A CA 1
ATOM 1957 C C . ALA A 1 259 ? -3.624 -0.611 29.390 1.00 85.94 259 ALA A C 1
ATOM 1959 O O . ALA A 1 259 ? -3.875 -0.602 30.592 1.00 85.94 259 ALA A O 1
ATOM 1960 N N . TRP A 1 260 ? -3.166 -1.702 28.771 1.00 86.56 260 TRP A N 1
ATOM 1961 C CA . TRP A 1 260 ? -2.887 -2.958 29.466 1.00 86.56 260 TRP A CA 1
ATOM 1962 C C . TRP A 1 260 ? -1.713 -2.829 30.448 1.00 86.56 260 TRP A C 1
ATOM 1964 O O . TRP A 1 260 ? -1.869 -3.167 31.620 1.00 86.56 260 TRP A O 1
ATOM 1974 N N . LEU A 1 261 ? -0.590 -2.243 30.017 1.00 86.38 261 LEU A N 1
ATOM 1975 C CA . LEU A 1 261 ? 0.590 -2.020 30.865 1.00 86.38 261 LEU A CA 1
ATOM 1976 C C . LEU A 1 261 ? 0.310 -1.077 32.046 1.00 86.38 261 LEU A C 1
ATOM 1978 O O . LEU A 1 261 ? 0.865 -1.243 33.129 1.00 86.38 261 LEU A O 1
ATOM 1982 N N . THR A 1 262 ? -0.561 -0.083 31.855 1.00 86.81 262 THR A N 1
ATOM 1983 C CA . THR A 1 262 ? -0.885 0.915 32.889 1.00 86.81 262 THR A CA 1
ATOM 1984 C C . THR A 1 262 ? -2.104 0.556 33.739 1.00 86.81 262 THR A C 1
ATOM 1986 O O . THR A 1 262 ? -2.335 1.210 34.759 1.00 86.81 262 THR A O 1
ATOM 1989 N N . ALA A 1 263 ? -2.860 -0.492 33.391 1.00 85.44 263 ALA A N 1
ATOM 1990 C CA . ALA A 1 263 ? -4.041 -0.927 34.140 1.00 85.44 263 ALA A CA 1
ATOM 1991 C C . ALA A 1 263 ? -3.773 -1.186 35.639 1.00 85.44 263 ALA A C 1
ATOM 1993 O O . ALA A 1 263 ? -4.588 -0.741 36.452 1.00 85.44 263 ALA A O 1
ATOM 1994 N N . PRO A 1 264 ? -2.652 -1.814 36.057 1.00 83.19 264 PRO A N 1
ATOM 1995 C CA . PRO A 1 264 ? -2.359 -2.015 37.479 1.00 83.19 264 PRO A CA 1
ATOM 1996 C C . PRO A 1 264 ? -2.187 -0.695 38.245 1.00 83.19 264 PRO A C 1
ATOM 1998 O O . PRO A 1 264 ? -2.654 -0.560 39.374 1.00 83.19 264 PRO A O 1
ATOM 2001 N N . VAL A 1 265 ? -1.563 0.305 37.613 1.00 77.81 265 VAL A N 1
ATOM 2002 C CA . VAL A 1 265 ? -1.339 1.638 38.196 1.00 77.81 265 VAL A CA 1
ATOM 2003 C C . VAL A 1 265 ? -2.635 2.449 38.222 1.00 77.81 265 VAL A C 1
ATOM 2005 O O . VAL A 1 265 ? -2.902 3.165 39.186 1.00 77.81 265 VAL A O 1
ATOM 2008 N N . ALA A 1 266 ? -3.465 2.323 37.183 1.00 72.31 266 ALA A N 1
ATOM 2009 C CA . ALA A 1 266 ? -4.763 2.981 37.110 1.00 72.31 266 ALA A CA 1
ATOM 2010 C C . ALA A 1 266 ? -5.730 2.448 38.178 1.00 72.31 266 ALA A C 1
ATOM 2012 O O . ALA A 1 266 ? -6.353 3.251 38.867 1.00 72.31 266 ALA A O 1
ATOM 2013 N N . ARG A 1 267 ? -5.790 1.122 38.389 1.00 75.31 267 ARG A N 1
ATOM 2014 C CA . ARG A 1 267 ? -6.625 0.505 39.437 1.00 75.31 267 ARG A CA 1
ATOM 2015 C C . ARG A 1 267 ? -6.297 1.036 40.837 1.00 75.31 267 ARG A C 1
ATOM 2017 O O . ARG A 1 267 ? -7.216 1.276 41.602 1.00 75.31 267 ARG A O 1
ATOM 2024 N N . ARG A 1 268 ? -5.022 1.323 41.132 1.00 74.31 268 ARG A N 1
ATOM 2025 C CA . ARG A 1 268 ? -4.590 1.907 42.419 1.00 74.31 268 ARG A CA 1
ATOM 2026 C C . ARG A 1 268 ? -4.937 3.391 42.604 1.00 74.31 268 ARG A C 1
ATOM 2028 O O . ARG A 1 268 ? -4.870 3.887 43.718 1.00 74.31 268 ARG A O 1
ATOM 2035 N N . ARG A 1 269 ? -5.249 4.132 41.533 1.00 63.94 269 ARG A N 1
ATOM 2036 C CA . ARG A 1 269 ? -5.542 5.583 41.593 1.00 63.94 269 ARG A CA 1
ATOM 2037 C C . ARG A 1 269 ? -7.031 5.925 41.560 1.00 63.94 269 ARG A C 1
ATOM 2039 O O . ARG A 1 269 ? -7.377 7.064 41.862 1.00 63.94 269 ARG A O 1
ATOM 2046 N N . VAL A 1 270 ? -7.890 4.990 41.157 1.00 57.12 270 VAL A N 1
ATOM 2047 C CA . VAL A 1 270 ? -9.340 5.226 41.038 1.00 57.12 270 VAL A CA 1
ATOM 2048 C C . VAL A 1 270 ? -10.036 5.268 42.407 1.00 57.12 270 VAL A C 1
ATOM 2050 O O . VAL A 1 270 ? -11.101 5.860 42.513 1.00 57.12 270 VAL A O 1
ATOM 2053 N N . GLU A 1 271 ? -9.395 4.805 43.480 1.00 62.91 271 GLU A N 1
ATOM 2054 C CA . GLU A 1 271 ? -9.924 4.898 44.854 1.00 62.91 271 GLU A CA 1
ATOM 2055 C C . GLU A 1 271 ? -9.947 6.316 45.470 1.00 62.91 271 GLU A C 1
ATOM 2057 O O . GLU A 1 271 ? -10.256 6.457 46.647 1.00 62.91 271 GLU A O 1
ATOM 2062 N N . GLY A 1 272 ? -9.683 7.397 44.722 1.00 62.28 272 GLY A N 1
ATOM 2063 C CA . GLY A 1 272 ? -9.708 8.736 45.335 1.00 62.28 272 GLY A CA 1
ATOM 2064 C C . GLY A 1 272 ? -9.769 9.955 44.420 1.00 62.28 272 GLY A C 1
ATOM 2065 O O . GLY A 1 272 ? -9.366 11.031 44.857 1.00 62.28 272 GLY A O 1
ATOM 2066 N N . ARG A 1 273 ? -10.223 9.846 43.160 1.00 58.28 273 ARG A N 1
ATOM 2067 C CA . ARG A 1 273 ? -10.260 11.006 42.241 1.00 58.28 273 ARG A CA 1
ATOM 2068 C C . ARG A 1 273 ? -11.679 11.399 41.792 1.00 58.28 273 ARG A C 1
ATOM 2070 O O . ARG A 1 273 ? -12.394 10.537 41.288 1.00 58.28 273 ARG A O 1
ATOM 2077 N N . PRO A 1 274 ? -12.072 12.686 41.910 1.00 64.38 274 PRO A N 1
ATOM 2078 C CA . PRO A 1 274 ? -13.391 13.171 41.499 1.00 64.38 274 PRO A CA 1
ATOM 2079 C C . PRO A 1 274 ? -13.597 13.096 39.975 1.00 64.38 274 PRO A C 1
ATOM 2081 O O . PRO A 1 274 ? -12.685 13.350 39.185 1.00 64.38 274 PRO A O 1
ATOM 2084 N N . ALA A 1 275 ? -14.822 12.751 39.571 1.00 51.50 275 ALA A N 1
ATOM 2085 C CA . ALA A 1 275 ? -15.221 12.244 38.252 1.00 51.50 275 ALA A CA 1
ATOM 2086 C C . ALA A 1 275 ? -15.252 13.259 37.077 1.00 51.50 275 ALA A C 1
ATOM 2088 O O . ALA A 1 275 ? -16.008 13.069 36.131 1.00 51.50 275 ALA A O 1
ATOM 2089 N N . GLY A 1 276 ? -14.452 14.331 37.096 1.00 62.91 276 GLY A N 1
ATOM 2090 C CA . GLY A 1 276 ? -14.622 15.466 36.168 1.00 62.91 276 GLY A CA 1
ATOM 2091 C C . GLY A 1 276 ? -13.455 15.817 35.236 1.00 62.91 276 GLY A C 1
ATOM 2092 O O . GLY A 1 276 ? -13.555 16.805 34.518 1.00 62.91 276 GLY A O 1
ATOM 2093 N N . SER A 1 277 ? -12.336 15.084 35.240 1.00 57.56 277 SER A N 1
ATOM 2094 C CA . SER A 1 277 ? -11.154 15.475 34.443 1.00 57.56 277 SER A CA 1
ATOM 2095 C C . SER A 1 277 ? -11.076 14.753 33.093 1.00 57.56 277 SER A C 1
ATOM 2097 O O . SER A 1 277 ? -11.309 13.550 33.013 1.00 57.56 277 SER A O 1
ATOM 2099 N N . ALA A 1 278 ? -10.769 15.521 32.041 1.00 56.41 278 ALA A N 1
ATOM 2100 C CA . ALA A 1 278 ? -10.689 15.092 30.645 1.00 56.41 278 ALA A CA 1
ATOM 2101 C C . ALA A 1 278 ? -9.895 13.790 30.442 1.00 56.41 278 ALA A C 1
ATOM 2103 O O . ALA A 1 278 ? -8.890 13.548 31.112 1.00 56.41 278 ALA A O 1
ATOM 2104 N N . ASP A 1 279 ? -10.352 12.980 29.482 1.00 61.12 279 ASP A N 1
ATOM 2105 C CA . ASP A 1 279 ? -9.912 11.603 29.269 1.00 61.12 279 ASP A CA 1
ATOM 2106 C C . ASP A 1 279 ? -8.382 11.503 29.050 1.00 61.12 279 ASP A C 1
ATOM 2108 O O . ASP A 1 279 ? -7.861 11.874 27.987 1.00 61.12 279 ASP A O 1
ATOM 2112 N N . PRO A 1 280 ? -7.619 11.001 30.040 1.00 65.44 280 PRO A N 1
ATOM 2113 C CA . PRO A 1 280 ? -6.159 10.976 30.000 1.00 65.44 280 PRO A CA 1
ATOM 2114 C C . PRO A 1 280 ? -5.614 10.037 28.918 1.00 65.44 280 PRO A C 1
ATOM 2116 O O . PRO A 1 280 ? -4.414 10.049 28.640 1.00 65.44 280 PRO A O 1
ATOM 2119 N N . ILE A 1 281 ? -6.467 9.215 28.305 1.00 59.66 281 ILE A N 1
ATOM 2120 C CA . ILE A 1 281 ? -6.085 8.279 27.249 1.00 59.66 281 ILE A CA 1
ATOM 2121 C C . ILE A 1 281 ? -5.713 9.030 25.968 1.00 59.66 281 ILE A C 1
ATOM 2123 O O . ILE A 1 281 ? -4.699 8.702 25.349 1.00 59.66 281 ILE A O 1
ATOM 2127 N N . ALA A 1 282 ? -6.458 10.076 25.599 1.00 58.94 282 ALA A N 1
ATOM 2128 C CA . ALA A 1 282 ? -6.167 10.865 24.402 1.00 58.94 282 ALA A CA 1
ATOM 2129 C C . ALA A 1 282 ? -4.812 11.578 24.526 1.00 58.94 282 ALA A C 1
ATOM 2131 O O . ALA A 1 282 ? -3.960 11.451 23.649 1.00 58.94 282 ALA A O 1
ATOM 2132 N N . ALA A 1 283 ? -4.566 12.227 25.668 1.00 64.94 283 ALA A N 1
ATOM 2133 C CA . ALA A 1 283 ? -3.302 12.904 25.952 1.00 64.94 283 ALA A CA 1
ATOM 2134 C C . ALA A 1 283 ? -2.108 11.934 25.968 1.00 64.94 283 ALA A C 1
ATOM 2136 O O . ALA A 1 283 ? -1.053 12.245 25.422 1.00 64.94 283 ALA A O 1
ATOM 2137 N N . ARG A 1 284 ? -2.271 10.728 26.533 1.00 67.81 284 ARG A N 1
ATOM 2138 C CA . ARG A 1 284 ? -1.216 9.698 26.548 1.00 67.81 284 ARG A CA 1
ATOM 2139 C C . ARG A 1 284 ? -0.944 9.110 25.170 1.00 67.81 284 ARG A C 1
ATOM 2141 O O . ARG A 1 284 ? 0.206 8.835 24.852 1.00 67.81 284 ARG A O 1
ATOM 2148 N N . THR A 1 285 ?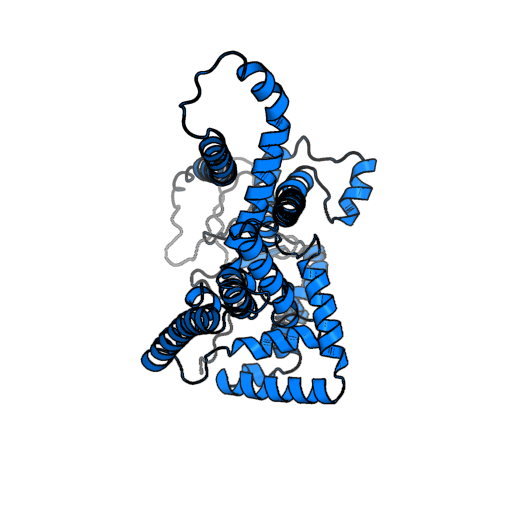 -1.981 8.932 24.356 1.00 61.44 285 THR A N 1
ATOM 2149 C CA . THR A 1 285 ? -1.839 8.412 22.989 1.00 61.44 285 THR A CA 1
ATOM 2150 C C . THR A 1 285 ? -1.141 9.435 22.099 1.00 61.44 285 THR A C 1
ATOM 2152 O O . THR A 1 285 ? -0.229 9.073 21.364 1.00 61.44 285 THR A O 1
ATOM 2155 N N . ILE A 1 286 ? -1.500 10.717 22.231 1.00 68.19 286 ILE A N 1
ATOM 2156 C CA . ILE A 1 286 ? -0.811 11.821 21.555 1.00 68.19 286 ILE A CA 1
ATOM 2157 C C . ILE A 1 286 ? 0.642 11.897 22.025 1.00 68.19 286 ILE A C 1
ATOM 2159 O O . ILE A 1 286 ? 1.535 11.904 21.192 1.00 68.19 286 ILE A O 1
ATOM 2163 N N . ALA A 1 287 ? 0.906 11.873 23.334 1.00 71.75 287 ALA A N 1
ATOM 2164 C CA . ALA A 1 287 ? 2.269 11.923 23.857 1.00 71.75 287 ALA A CA 1
ATOM 2165 C C . ALA A 1 287 ? 3.129 10.748 23.363 1.00 71.75 287 ALA A C 1
ATOM 2167 O O . ALA A 1 287 ? 4.261 10.960 22.941 1.00 71.75 287 ALA A O 1
ATOM 2168 N N . LEU A 1 288 ? 2.595 9.523 23.355 1.00 69.62 288 LEU A N 1
ATOM 2169 C CA . LEU A 1 288 ? 3.324 8.351 22.870 1.00 69.62 288 LEU A CA 1
ATOM 2170 C C . LEU A 1 288 ? 3.563 8.407 21.359 1.00 69.62 288 LEU A C 1
ATOM 2172 O O . LEU A 1 288 ? 4.663 8.094 20.918 1.00 69.62 288 LEU A O 1
ATOM 2176 N N . ALA A 1 289 ? 2.567 8.819 20.573 1.00 63.75 289 ALA A N 1
ATOM 2177 C CA . ALA A 1 289 ? 2.720 8.985 19.130 1.00 63.75 289 ALA A CA 1
ATOM 2178 C C . ALA A 1 289 ? 3.746 10.081 18.806 1.00 63.75 289 ALA A C 1
ATOM 2180 O O . ALA A 1 289 ? 4.606 9.884 17.954 1.00 63.75 289 ALA A O 1
ATOM 2181 N N . THR A 1 290 ? 3.711 11.193 19.543 1.00 67.81 290 THR A N 1
ATOM 2182 C CA . THR A 1 290 ? 4.681 12.285 19.442 1.00 67.81 290 THR A CA 1
ATOM 2183 C C . THR A 1 290 ? 6.079 11.816 19.825 1.00 67.81 290 THR A C 1
ATOM 2185 O O . THR A 1 290 ? 7.017 12.094 19.094 1.00 67.81 290 THR A O 1
ATOM 2188 N N . VAL A 1 291 ? 6.250 11.050 20.906 1.00 72.19 291 VAL A N 1
ATOM 2189 C CA . VAL A 1 291 ? 7.560 10.490 21.276 1.00 72.19 291 VAL A CA 1
ATOM 2190 C C . VAL A 1 291 ? 8.034 9.474 20.238 1.00 72.19 291 VAL A C 1
ATOM 2192 O O . VAL A 1 291 ? 9.177 9.547 19.813 1.00 72.19 291 VAL A O 1
ATOM 2195 N N . ALA A 1 292 ? 7.178 8.569 19.766 1.00 64.62 292 ALA A N 1
ATOM 2196 C CA . ALA A 1 292 ? 7.547 7.580 18.755 1.00 64.62 292 ALA A CA 1
ATOM 2197 C C . ALA A 1 292 ? 7.901 8.216 17.397 1.00 64.62 292 ALA A C 1
ATOM 2199 O O . ALA A 1 292 ? 8.764 7.696 16.696 1.00 64.62 292 ALA A O 1
ATOM 2200 N N . ALA A 1 293 ? 7.271 9.339 17.037 1.00 59.97 293 ALA A N 1
ATOM 2201 C CA . ALA A 1 293 ? 7.558 10.075 15.808 1.00 59.97 293 ALA A CA 1
ATOM 2202 C C . ALA A 1 293 ? 8.762 11.022 15.946 1.00 59.97 293 ALA A C 1
ATOM 2204 O O . ALA A 1 293 ? 9.570 11.127 15.026 1.00 59.97 293 ALA A O 1
ATOM 2205 N N . LEU A 1 294 ? 8.903 11.703 17.087 1.00 62.88 294 LEU A N 1
ATOM 2206 C CA . LEU A 1 294 ? 9.975 12.671 17.314 1.00 62.88 294 LEU A CA 1
ATOM 2207 C C . LEU A 1 294 ? 11.272 12.017 17.767 1.00 62.88 294 LEU A C 1
ATOM 2209 O O . LEU A 1 294 ? 12.323 12.547 17.448 1.00 62.88 294 LEU A O 1
ATOM 2213 N N . LEU A 1 295 ? 11.254 10.889 18.478 1.00 66.75 295 LEU A N 1
ATOM 2214 C CA . LEU A 1 295 ? 12.481 10.259 18.972 1.00 66.75 295 LEU A CA 1
ATOM 2215 C C . LEU A 1 295 ? 13.432 9.854 17.827 1.00 66.75 295 LEU A C 1
ATOM 2217 O O . LEU A 1 295 ? 14.609 10.198 17.926 1.00 66.75 295 LEU A O 1
ATOM 2221 N N . PRO A 1 296 ? 12.975 9.234 16.718 1.00 57.19 296 PRO A N 1
ATOM 2222 C CA . PRO A 1 296 ? 13.829 8.979 15.560 1.00 57.19 296 PRO A CA 1
ATOM 2223 C C . PRO A 1 296 ? 14.311 10.273 14.899 1.00 57.19 296 PRO A C 1
ATOM 2225 O O . PRO A 1 296 ? 15.484 10.378 14.564 1.00 57.19 296 PRO A O 1
ATOM 2228 N N . VAL A 1 297 ? 13.445 11.288 14.766 1.00 58.22 297 VAL A N 1
ATOM 2229 C CA . VAL A 1 297 ? 13.815 12.588 14.176 1.00 58.22 297 VAL A CA 1
ATOM 2230 C C . VAL A 1 297 ? 14.866 13.293 15.025 1.00 58.22 297 VAL A C 1
ATOM 2232 O O . VAL A 1 297 ? 15.847 13.777 14.484 1.00 58.22 297 VAL A O 1
ATOM 2235 N N . LEU A 1 298 ? 14.703 13.316 16.346 1.00 61.94 298 LEU A N 1
ATOM 2236 C CA . LEU A 1 298 ? 15.639 13.916 17.293 1.00 61.94 298 LEU A CA 1
ATOM 2237 C C . LEU A 1 298 ? 16.954 13.134 17.352 1.00 61.94 298 LEU A C 1
ATOM 2239 O O . LEU A 1 298 ? 18.007 13.754 17.446 1.00 61.94 298 LEU A O 1
ATOM 2243 N N . LEU A 1 299 ? 16.918 11.801 17.248 1.00 58.97 299 LEU A N 1
ATOM 2244 C CA . LEU A 1 299 ? 18.121 10.974 17.108 1.00 58.97 299 LEU A CA 1
ATOM 2245 C C . LEU A 1 299 ? 18.869 11.304 15.809 1.00 58.97 299 LEU A C 1
ATOM 2247 O O . LEU A 1 299 ? 20.073 11.539 15.854 1.00 58.97 299 LEU A O 1
ATOM 2251 N N . VAL A 1 300 ? 18.162 11.414 14.681 1.00 53.75 300 VAL A N 1
ATOM 2252 C CA . VAL A 1 300 ? 18.744 11.783 13.379 1.00 53.75 300 VAL A CA 1
ATOM 2253 C C . VAL A 1 300 ? 19.284 13.215 13.392 1.00 53.75 300 VAL A C 1
ATOM 2255 O O . VAL A 1 300 ? 20.399 13.448 12.936 1.00 53.75 300 VAL A O 1
ATOM 2258 N N . PHE A 1 301 ? 18.543 14.173 13.953 1.00 51.56 301 PHE A 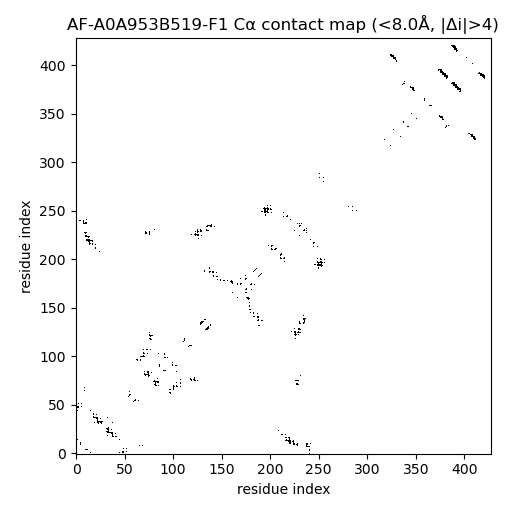N 1
ATOM 2259 C CA . PHE A 1 301 ? 18.963 15.574 14.024 1.00 51.56 301 PHE A CA 1
ATOM 2260 C C . PHE A 1 301 ? 20.198 15.736 14.906 1.00 51.56 301 PHE A C 1
ATOM 2262 O O . PHE A 1 301 ? 21.125 16.442 14.530 1.00 51.56 301 PHE A O 1
ATOM 2269 N N . LYS A 1 302 ? 20.249 15.038 16.048 1.00 51.22 302 LYS A N 1
ATOM 2270 C CA . LYS A 1 302 ? 21.387 15.093 16.969 1.00 51.22 302 LYS A CA 1
ATOM 2271 C C . LYS A 1 302 ? 22.649 14.474 16.359 1.00 51.22 302 LYS A C 1
ATOM 2273 O O . LYS A 1 302 ? 23.731 15.015 16.561 1.00 51.22 302 LYS A O 1
ATOM 2278 N N . VAL A 1 303 ? 22.506 13.407 15.567 1.00 54.06 303 VAL A N 1
ATOM 2279 C CA . VAL A 1 303 ? 23.605 12.824 14.774 1.00 54.06 303 VAL A CA 1
ATOM 2280 C C . VAL A 1 303 ? 24.042 13.777 13.652 1.00 54.06 303 VAL A C 1
ATOM 2282 O O . VAL A 1 303 ? 25.236 13.990 13.470 1.00 54.06 303 VAL A O 1
ATOM 2285 N N . ALA A 1 304 ? 23.105 14.431 12.958 1.00 49.47 304 ALA A N 1
ATOM 2286 C CA . ALA A 1 304 ? 23.415 15.385 11.891 1.00 49.47 304 ALA A CA 1
ATOM 2287 C C . ALA A 1 304 ? 24.104 16.666 12.398 1.00 49.47 304 ALA A C 1
ATOM 2289 O O . ALA A 1 304 ? 24.999 17.178 11.733 1.00 49.47 304 ALA A O 1
ATOM 2290 N N . THR A 1 305 ? 23.737 17.174 13.579 1.00 48.03 305 THR A N 1
ATOM 2291 C CA . THR A 1 305 ? 24.355 18.378 14.168 1.00 48.03 305 THR A CA 1
ATOM 2292 C C . THR A 1 305 ? 25.709 18.123 14.827 1.00 48.03 305 THR A C 1
ATOM 2294 O O . THR A 1 305 ? 26.440 19.074 15.082 1.00 48.03 305 THR A O 1
ATOM 2297 N N . TRP A 1 306 ? 26.056 16.865 15.117 1.00 49.38 306 TRP A N 1
ATOM 2298 C CA . TRP A 1 306 ? 27.395 16.513 15.608 1.00 49.38 306 TRP A CA 1
ATOM 2299 C C . TRP A 1 306 ? 28.451 16.522 14.499 1.00 49.38 306 TRP A C 1
ATOM 2301 O O . TRP A 1 306 ? 29.635 16.681 14.784 1.00 49.38 306 TRP A O 1
ATOM 2311 N N . ASN A 1 307 ? 28.017 16.482 13.239 1.00 45.28 307 ASN A N 1
ATOM 2312 C CA . ASN A 1 307 ? 28.854 16.750 12.077 1.00 45.28 307 ASN A CA 1
ATOM 2313 C C . ASN A 1 307 ? 28.940 18.264 11.829 1.00 45.28 307 ASN A C 1
ATOM 2315 O O . ASN A 1 307 ? 28.505 18.758 10.786 1.00 45.28 307 ASN A O 1
ATOM 2319 N N . ALA A 1 308 ? 29.466 19.014 12.806 1.00 45.31 308 ALA A N 1
ATOM 2320 C CA . ALA A 1 308 ? 29.897 20.386 12.563 1.00 45.31 308 ALA A CA 1
ATOM 2321 C C . ALA A 1 308 ? 30.806 20.384 11.325 1.00 45.31 308 ALA A C 1
ATOM 2323 O O . ALA A 1 308 ? 31.693 19.535 11.211 1.00 45.31 308 ALA A O 1
ATOM 2324 N N . ALA A 1 309 ? 30.518 21.270 10.367 1.00 44.88 309 ALA A N 1
ATOM 2325 C CA . ALA A 1 309 ? 31.264 21.347 9.120 1.00 44.88 309 ALA A CA 1
ATOM 2326 C C . ALA A 1 309 ? 32.765 21.450 9.446 1.00 44.88 309 ALA A C 1
ATOM 2328 O O . ALA A 1 309 ? 33.126 22.324 10.238 1.00 44.88 309 ALA A O 1
ATOM 2329 N N . PRO A 1 310 ? 33.625 20.567 8.905 1.00 47.25 310 PRO A N 1
ATOM 2330 C CA . PRO A 1 310 ? 35.058 20.698 9.118 1.00 47.25 310 PRO A CA 1
ATOM 2331 C C . PRO A 1 310 ? 35.510 22.073 8.619 1.00 47.25 310 PRO A C 1
ATOM 2333 O O . PRO A 1 310 ? 35.004 22.552 7.598 1.00 47.25 310 PRO A O 1
ATOM 2336 N N . ASP A 1 311 ? 36.427 22.701 9.359 1.00 45.59 311 ASP A N 1
ATOM 2337 C CA . ASP A 1 311 ? 36.991 24.001 9.000 1.00 45.59 311 ASP A CA 1
ATOM 2338 C C . ASP A 1 311 ? 37.444 24.001 7.529 1.00 45.59 311 ASP A C 1
ATOM 2340 O O . ASP A 1 311 ? 37.995 23.000 7.051 1.00 45.59 311 ASP A O 1
ATOM 2344 N N . PRO A 1 312 ? 37.205 25.094 6.783 1.00 45.19 312 PRO A N 1
ATOM 2345 C CA . PRO A 1 312 ? 37.576 25.169 5.379 1.00 45.19 312 PRO A CA 1
ATOM 2346 C C . PRO A 1 312 ? 39.087 24.953 5.233 1.00 45.19 312 PRO A C 1
ATOM 2348 O O . PRO A 1 312 ? 39.899 25.751 5.699 1.00 45.19 312 PRO A O 1
ATOM 2351 N N . VAL A 1 313 ? 39.460 23.848 4.584 1.00 48.00 313 VAL A N 1
ATOM 2352 C CA . VAL A 1 313 ? 40.857 23.498 4.308 1.00 48.00 313 VAL A CA 1
ATOM 2353 C C . VAL A 1 313 ? 41.473 24.597 3.440 1.00 48.00 313 VAL A C 1
ATOM 2355 O O . VAL A 1 313 ? 40.959 24.907 2.365 1.00 48.00 313 VAL A O 1
ATOM 2358 N N . ALA A 1 314 ? 42.573 25.189 3.910 1.00 48.41 314 ALA A N 1
ATOM 2359 C CA . ALA A 1 314 ? 43.306 26.220 3.186 1.00 48.41 314 ALA A CA 1
ATOM 2360 C C . ALA A 1 314 ? 43.746 25.702 1.803 1.00 48.41 314 ALA A C 1
ATOM 2362 O O . ALA A 1 314 ? 44.453 24.701 1.686 1.00 48.41 314 ALA A O 1
ATOM 2363 N N . THR A 1 315 ? 43.317 26.382 0.743 1.00 44.38 315 THR A N 1
ATOM 2364 C CA . THR A 1 315 ? 43.636 26.038 -0.646 1.00 44.38 315 THR A CA 1
ATOM 2365 C C . THR A 1 315 ? 45.102 26.344 -0.960 1.00 44.38 315 THR A C 1
ATOM 2367 O O . THR A 1 315 ? 45.510 27.504 -0.924 1.00 44.38 315 THR A O 1
ATOM 2370 N N . HIS A 1 316 ? 45.892 25.331 -1.321 1.00 49.84 316 HIS A N 1
ATOM 2371 C CA . HIS A 1 316 ? 47.210 25.530 -1.932 1.00 49.84 316 HIS A CA 1
ATOM 2372 C C . HIS A 1 316 ? 47.078 25.718 -3.452 1.00 49.84 316 HIS A C 1
ATOM 2374 O O . HIS A 1 316 ? 46.399 24.938 -4.115 1.00 49.84 316 HIS A O 1
ATOM 2380 N N . ALA A 1 317 ? 47.739 26.739 -4.006 1.00 47.53 317 ALA A N 1
ATOM 2381 C CA . ALA A 1 317 ? 47.715 27.052 -5.434 1.00 47.53 317 ALA A CA 1
ATOM 2382 C C . ALA A 1 317 ? 48.799 26.279 -6.210 1.00 47.53 317 ALA A C 1
ATOM 2384 O O . ALA A 1 317 ? 49.984 26.370 -5.888 1.00 47.53 317 ALA A O 1
ATOM 2385 N N . CYS A 1 318 ? 48.407 25.552 -7.259 1.00 48.34 318 CYS A N 1
ATOM 2386 C CA . CYS A 1 318 ? 49.335 25.004 -8.254 1.00 48.34 318 CYS A CA 1
ATOM 2387 C C . CYS A 1 318 ? 49.687 26.052 -9.328 1.00 48.34 318 CYS A C 1
ATOM 2389 O O . CYS A 1 318 ? 48.976 27.042 -9.498 1.00 48.34 318 CYS A O 1
ATOM 2391 N N . ALA A 1 319 ? 50.780 25.832 -10.071 1.00 59.91 319 ALA A N 1
ATOM 2392 C CA . ALA A 1 319 ? 51.170 26.694 -11.190 1.00 59.91 319 ALA A CA 1
ATOM 2393 C C . ALA A 1 319 ? 50.037 26.809 -12.233 1.00 59.91 319 ALA A C 1
ATOM 2395 O O . ALA A 1 319 ? 49.355 25.824 -12.531 1.00 59.91 319 ALA A O 1
ATOM 2396 N N . ALA A 1 320 ? 49.838 28.015 -12.774 1.00 51.50 320 ALA A N 1
ATOM 2397 C CA . ALA A 1 320 ? 48.708 28.347 -13.638 1.00 51.50 320 ALA A CA 1
ATOM 2398 C C . ALA A 1 320 ? 48.579 27.386 -14.838 1.00 51.50 320 ALA A C 1
ATOM 2400 O O . ALA A 1 320 ? 49.538 27.167 -15.576 1.00 51.50 320 ALA A O 1
ATOM 2401 N N . GLY A 1 321 ? 47.379 26.829 -15.030 1.00 55.19 321 GLY A N 1
ATOM 2402 C CA . GLY A 1 321 ? 47.024 26.009 -16.194 1.00 55.19 321 GLY A CA 1
ATOM 2403 C C . GLY A 1 321 ? 47.077 24.491 -16.002 1.00 55.19 321 GLY A C 1
ATOM 2404 O O . GLY A 1 321 ? 46.738 23.771 -16.937 1.00 55.19 321 GLY A O 1
ATOM 2405 N N . ARG A 1 322 ? 47.449 23.977 -14.819 1.00 43.06 322 ARG A N 1
ATOM 2406 C CA . ARG A 1 322 ? 47.360 22.535 -14.522 1.00 43.06 322 ARG A CA 1
ATOM 2407 C C . ARG A 1 322 ? 46.174 22.223 -13.600 1.00 43.06 322 ARG A C 1
ATOM 2409 O O . ARG A 1 322 ? 46.042 22.874 -12.558 1.00 43.06 322 ARG A O 1
ATOM 2416 N N . PRO A 1 323 ? 45.320 21.238 -13.940 1.00 40.81 323 PRO A N 1
ATOM 2417 C CA . PRO A 1 323 ? 44.319 20.746 -13.003 1.00 40.81 323 PRO A CA 1
ATOM 2418 C C . PRO A 1 323 ? 45.039 20.119 -11.806 1.00 40.81 323 PRO A C 1
ATOM 2420 O O . PRO A 1 323 ? 46.029 19.405 -11.969 1.00 40.81 323 PRO A O 1
ATOM 2423 N N . HIS A 1 324 ? 44.570 20.407 -10.596 1.00 40.56 324 HIS A N 1
ATOM 2424 C CA . HIS A 1 324 ? 45.142 19.860 -9.372 1.00 40.56 324 HIS A CA 1
ATOM 2425 C C . HIS A 1 324 ? 44.074 19.134 -8.566 1.00 40.56 324 HIS A C 1
ATOM 2427 O O . HIS A 1 324 ? 42.918 19.552 -8.515 1.00 40.56 324 HIS A O 1
ATOM 2433 N N . LEU A 1 325 ? 44.484 18.030 -7.945 1.00 38.66 325 LEU A N 1
ATOM 2434 C CA . LEU A 1 325 ? 43.660 17.210 -7.071 1.00 38.66 325 LEU A CA 1
ATOM 2435 C C . LEU A 1 325 ? 44.259 17.298 -5.664 1.00 38.66 325 LEU A C 1
ATOM 2437 O O . LEU A 1 325 ? 45.357 16.804 -5.415 1.00 38.66 325 LEU A O 1
ATOM 2441 N N . VAL A 1 326 ? 43.564 17.970 -4.747 1.00 37.94 326 VAL A N 1
ATOM 2442 C CA . VAL A 1 326 ? 43.994 18.083 -3.346 1.00 37.94 326 VAL A CA 1
ATOM 2443 C C . VAL A 1 326 ? 43.516 16.848 -2.587 1.00 37.94 326 VAL A C 1
ATOM 2445 O O . VAL A 1 326 ? 42.323 16.559 -2.561 1.00 37.94 326 VAL A O 1
ATOM 2448 N N . LEU A 1 327 ? 44.445 16.129 -1.957 1.00 35.69 327 LEU A N 1
ATOM 2449 C CA . LEU A 1 327 ? 44.165 14.942 -1.148 1.00 35.69 327 LEU A CA 1
ATOM 2450 C C . LEU A 1 327 ? 44.677 15.185 0.284 1.00 35.69 327 LEU A C 1
ATOM 2452 O O . LEU A 1 327 ? 45.892 15.248 0.481 1.00 35.69 327 LEU A O 1
ATOM 2456 N N . PRO A 1 328 ? 43.804 15.358 1.293 1.00 36.53 328 PRO A N 1
ATOM 2457 C CA . PRO A 1 328 ? 44.240 15.486 2.680 1.00 36.53 328 PRO A CA 1
ATOM 2458 C C . PRO A 1 328 ? 44.648 14.111 3.232 1.00 36.53 328 PRO A C 1
ATOM 2460 O O . PRO A 1 328 ? 43.958 13.120 2.998 1.00 36.53 328 PRO A O 1
ATOM 2463 N N . ILE A 1 329 ? 45.764 14.036 3.970 1.00 35.56 329 ILE A N 1
ATOM 2464 C CA . ILE A 1 329 ? 46.232 12.781 4.577 1.00 35.56 329 ILE A CA 1
ATOM 2465 C C . ILE A 1 329 ? 46.527 12.973 6.065 1.00 35.56 329 ILE A C 1
ATOM 2467 O O . ILE A 1 329 ? 47.483 13.649 6.431 1.00 35.56 329 ILE A O 1
ATOM 2471 N N . ALA A 1 330 ? 45.744 12.268 6.882 1.00 29.42 330 ALA A N 1
ATOM 2472 C CA . ALA A 1 330 ? 46.237 11.414 7.960 1.00 29.42 330 ALA A CA 1
ATOM 2473 C C . ALA A 1 330 ? 45.321 10.168 8.011 1.00 29.42 330 ALA A C 1
ATOM 2475 O O . ALA A 1 330 ? 44.174 10.267 8.431 1.00 29.42 330 ALA A O 1
ATOM 2476 N N . GLY A 1 331 ? 45.801 9.018 7.506 1.00 33.69 331 GLY A N 1
ATOM 2477 C CA . GLY A 1 331 ? 45.041 7.752 7.399 1.00 33.69 331 GLY A CA 1
ATOM 2478 C C . GLY A 1 331 ? 44.019 7.727 6.246 1.00 33.69 331 GLY A C 1
ATOM 2479 O O . GLY A 1 331 ? 42.881 8.138 6.407 1.00 33.69 331 GLY A O 1
ATOM 2480 N N . ALA A 1 332 ? 44.423 7.269 5.058 1.00 28.05 332 ALA A N 1
ATOM 2481 C CA . ALA A 1 332 ? 43.733 7.553 3.792 1.00 28.05 332 ALA A CA 1
ATOM 2482 C C . ALA A 1 332 ? 42.330 6.913 3.597 1.00 28.05 332 ALA A C 1
ATOM 2484 O O . ALA A 1 332 ? 42.194 5.701 3.405 1.00 28.05 332 ALA A O 1
ATOM 2485 N N . GLU A 1 333 ? 41.305 7.765 3.474 1.00 27.34 333 GLU A N 1
ATOM 2486 C CA . GLU A 1 333 ? 39.994 7.495 2.861 1.00 27.34 333 GLU A CA 1
ATOM 2487 C C . GLU A 1 333 ? 39.716 8.620 1.837 1.00 27.34 333 GLU A C 1
ATOM 2489 O O . GLU A 1 333 ? 39.862 9.795 2.164 1.00 27.34 333 GLU A O 1
ATOM 2494 N N . ILE A 1 334 ? 39.403 8.284 0.575 1.00 31.88 334 ILE A N 1
ATOM 2495 C CA . ILE A 1 334 ? 39.133 9.280 -0.482 1.00 31.88 334 ILE A CA 1
ATOM 2496 C C . ILE A 1 334 ? 37.621 9.453 -0.619 1.00 31.88 334 ILE A C 1
ATOM 2498 O O . ILE A 1 334 ? 36.913 8.521 -1.003 1.00 31.88 334 ILE A O 1
ATOM 2502 N N . THR A 1 335 ? 37.169 10.669 -0.325 1.00 28.84 335 THR A N 1
ATOM 2503 C CA . THR A 1 335 ? 35.783 11.136 -0.373 1.00 28.84 335 THR A CA 1
ATOM 2504 C C . THR A 1 335 ? 35.587 12.033 -1.594 1.00 28.84 335 THR A C 1
ATOM 2506 O O . THR A 1 335 ? 36.204 13.090 -1.687 1.00 28.84 335 THR A O 1
ATOM 2509 N N . LEU A 1 336 ? 34.676 11.652 -2.490 1.00 27.78 336 LEU A N 1
ATOM 2510 C CA . LEU A 1 336 ? 33.945 12.583 -3.353 1.00 27.78 336 LEU A CA 1
ATOM 2511 C C . LEU A 1 336 ? 32.457 12.323 -3.115 1.00 27.78 336 LEU A C 1
ATOM 2513 O O . LEU A 1 336 ? 31.876 11.382 -3.649 1.00 27.78 336 LEU A O 1
ATOM 2517 N N . ALA A 1 337 ? 31.883 13.125 -2.222 1.00 29.59 337 ALA A N 1
ATOM 2518 C CA . ALA A 1 337 ? 30.468 13.131 -1.897 1.00 29.59 337 ALA A CA 1
ATOM 2519 C C . ALA A 1 337 ? 29.763 14.214 -2.725 1.00 29.59 337 ALA A C 1
ATOM 2521 O O . ALA A 1 337 ? 30.142 15.382 -2.644 1.00 29.59 337 ALA A O 1
ATOM 2522 N N . ASP A 1 338 ? 28.705 13.840 -3.447 1.00 30.69 338 ASP A N 1
ATOM 2523 C CA . ASP A 1 338 ? 27.578 14.748 -3.661 1.00 30.69 338 ASP A CA 1
ATOM 2524 C C . ASP A 1 338 ? 26.560 14.520 -2.531 1.00 30.69 338 ASP A C 1
ATOM 2526 O O . ASP A 1 338 ? 26.359 13.408 -2.041 1.00 30.69 338 ASP A O 1
ATOM 2530 N N . ARG A 1 339 ? 25.971 15.616 -2.065 1.00 35.44 339 ARG A N 1
ATOM 2531 C CA . ARG A 1 339 ? 25.527 15.902 -0.697 1.00 35.44 339 ARG A CA 1
ATOM 2532 C C . ARG A 1 339 ? 24.362 15.074 -0.145 1.00 35.44 339 ARG A C 1
ATOM 2534 O O . ARG A 1 339 ? 23.813 15.491 0.877 1.00 35.44 339 ARG A O 1
ATOM 2541 N N . ARG A 1 340 ? 23.933 13.958 -0.751 1.00 34.56 340 ARG A N 1
ATOM 2542 C CA . ARG A 1 340 ? 22.732 13.248 -0.261 1.00 34.56 340 ARG A CA 1
ATOM 2543 C C . ARG A 1 340 ? 22.691 11.724 -0.208 1.00 34.56 340 ARG A C 1
ATOM 2545 O O . ARG A 1 340 ? 21.789 11.259 0.475 1.00 34.56 340 ARG A O 1
ATOM 2552 N N . GLU A 1 341 ? 23.596 10.929 -0.777 1.00 32.69 341 GLU A N 1
ATOM 2553 C CA . GLU A 1 341 ? 23.480 9.456 -0.652 1.00 32.69 341 GLU A CA 1
ATOM 2554 C C . GLU A 1 341 ? 24.851 8.766 -0.538 1.00 32.69 341 GLU A C 1
ATOM 2556 O O . GLU A 1 341 ? 25.825 9.204 -1.143 1.00 32.69 341 GLU A O 1
ATOM 2561 N N . GLY A 1 342 ? 24.934 7.740 0.320 1.00 35.19 342 GLY A N 1
ATOM 2562 C CA . GLY A 1 342 ? 26.175 7.166 0.857 1.00 35.19 342 GLY A CA 1
ATOM 2563 C C . GLY A 1 342 ? 27.084 6.409 -0.126 1.00 35.19 342 GLY A C 1
ATOM 2564 O O . GLY A 1 342 ? 26.692 6.023 -1.224 1.00 35.19 342 GLY A O 1
ATOM 2565 N N . LEU A 1 343 ? 28.325 6.187 0.322 1.00 38.00 343 LEU A N 1
ATOM 2566 C CA . LEU A 1 343 ? 29.413 5.512 -0.397 1.00 38.00 343 LEU A CA 1
ATOM 2567 C C . LEU A 1 343 ? 29.307 3.976 -0.351 1.00 38.00 343 LEU A C 1
ATOM 2569 O O . LEU A 1 343 ? 29.028 3.399 0.699 1.00 38.00 343 LEU A O 1
ATOM 2573 N N . PHE A 1 344 ? 29.684 3.313 -1.451 1.00 41.03 344 PHE A N 1
ATOM 2574 C CA . PHE A 1 344 ? 29.971 1.874 -1.491 1.00 41.03 344 PHE A CA 1
ATOM 2575 C C . PHE A 1 344 ? 31.398 1.635 -2.000 1.00 41.03 344 PHE A C 1
ATOM 2577 O O . PHE A 1 344 ? 31.731 1.994 -3.127 1.00 41.03 344 PHE A O 1
ATOM 2584 N N . ARG A 1 345 ? 32.242 0.995 -1.183 1.00 40.31 345 ARG A N 1
ATOM 2585 C CA . ARG A 1 345 ? 33.530 0.427 -1.610 1.00 40.31 345 ARG A CA 1
ATOM 2586 C C . ARG A 1 345 ? 33.318 -1.057 -1.889 1.00 40.31 345 ARG A C 1
ATOM 2588 O O . ARG A 1 345 ? 32.902 -1.788 -0.995 1.00 40.31 345 ARG A O 1
ATOM 2595 N N . LEU A 1 346 ? 33.628 -1.507 -3.099 1.00 45.38 346 LEU A N 1
ATOM 2596 C CA . LEU A 1 346 ? 33.685 -2.926 -3.437 1.00 45.38 346 LEU A CA 1
ATOM 2597 C C . LEU A 1 346 ? 35.056 -3.216 -4.041 1.00 45.38 346 LEU A C 1
ATOM 2599 O O . LEU A 1 346 ? 35.439 -2.607 -5.038 1.00 45.38 346 LEU A O 1
ATOM 2603 N N . ASP A 1 347 ? 35.798 -4.150 -3.445 1.00 46.69 347 ASP A N 1
ATOM 2604 C CA . ASP A 1 347 ? 36.935 -4.749 -4.141 1.00 46.69 347 ASP A CA 1
ATOM 2605 C C . ASP A 1 347 ? 36.425 -5.481 -5.398 1.00 46.69 347 ASP A C 1
ATOM 2607 O O . ASP A 1 347 ? 35.259 -5.873 -5.464 1.00 46.69 347 ASP A O 1
ATOM 2611 N N . VAL A 1 348 ? 37.265 -5.678 -6.415 1.00 45.09 348 VAL A N 1
ATOM 2612 C CA . VAL A 1 348 ? 36.837 -6.312 -7.678 1.00 45.09 348 VAL A CA 1
ATOM 2613 C C . VAL A 1 348 ? 36.251 -7.718 -7.467 1.00 45.09 348 VAL A C 1
ATOM 2615 O O . VAL A 1 348 ? 35.399 -8.134 -8.246 1.00 45.09 348 VAL A O 1
ATOM 2618 N N . ALA A 1 349 ? 36.626 -8.449 -6.413 1.00 49.31 349 ALA A N 1
ATOM 2619 C CA . ALA A 1 349 ? 36.059 -9.763 -6.099 1.00 49.31 349 ALA A CA 1
ATOM 2620 C C . ALA A 1 349 ? 34.667 -9.681 -5.428 1.00 49.31 349 ALA A C 1
ATOM 2622 O O . ALA A 1 349 ? 33.832 -10.568 -5.619 1.00 49.31 349 ALA A O 1
ATOM 2623 N N . GLY A 1 350 ? 34.386 -8.627 -4.662 1.00 49.41 350 GLY A N 1
ATOM 2624 C CA . GLY A 1 350 ? 33.073 -8.270 -4.131 1.00 49.41 350 GLY A CA 1
ATOM 2625 C C . GLY A 1 350 ? 32.182 -7.651 -5.207 1.00 49.41 350 GLY A C 1
ATOM 2626 O O . GLY A 1 350 ? 31.024 -8.033 -5.343 1.00 49.41 350 GLY A O 1
ATOM 2627 N N . PHE A 1 351 ? 32.743 -6.782 -6.050 1.00 54.75 351 PHE A N 1
ATOM 2628 C CA . PHE A 1 351 ? 32.074 -6.189 -7.204 1.00 54.75 351 PHE A CA 1
ATOM 2629 C C . PHE A 1 351 ? 31.656 -7.267 -8.202 1.00 54.75 351 PHE A C 1
ATOM 2631 O O . PHE A 1 351 ? 30.500 -7.286 -8.595 1.00 54.75 351 PHE A O 1
ATOM 2638 N N . LYS A 1 352 ? 32.526 -8.243 -8.516 1.00 50.62 352 LYS A N 1
ATOM 2639 C CA . LYS A 1 352 ? 32.200 -9.411 -9.360 1.00 50.62 352 LYS A CA 1
ATOM 2640 C C . LYS A 1 352 ? 31.039 -10.258 -8.816 1.00 50.62 352 LYS A C 1
ATOM 2642 O O . LYS A 1 352 ? 30.308 -10.839 -9.611 1.00 50.62 352 LYS A O 1
ATOM 2647 N N . ARG A 1 353 ? 30.830 -10.301 -7.492 1.00 54.44 353 ARG A N 1
ATOM 2648 C CA . ARG A 1 353 ? 29.680 -10.982 -6.862 1.00 54.44 353 ARG A CA 1
ATOM 2649 C C . ARG A 1 353 ? 28.373 -10.190 -6.981 1.00 54.44 353 ARG A C 1
ATOM 2651 O O . ARG A 1 353 ? 27.318 -10.799 -7.113 1.00 54.44 353 ARG A O 1
ATOM 2658 N N . SER A 1 354 ? 28.448 -8.860 -6.985 1.00 49.75 354 SER A N 1
ATOM 2659 C CA . SER A 1 354 ? 27.300 -7.949 -7.158 1.00 49.75 354 SER A CA 1
ATOM 2660 C C . SER A 1 354 ? 27.027 -7.578 -8.625 1.00 49.75 354 SER A C 1
ATOM 2662 O O . SER A 1 354 ? 25.970 -7.040 -8.955 1.00 49.75 354 SER A O 1
ATOM 2664 N N . 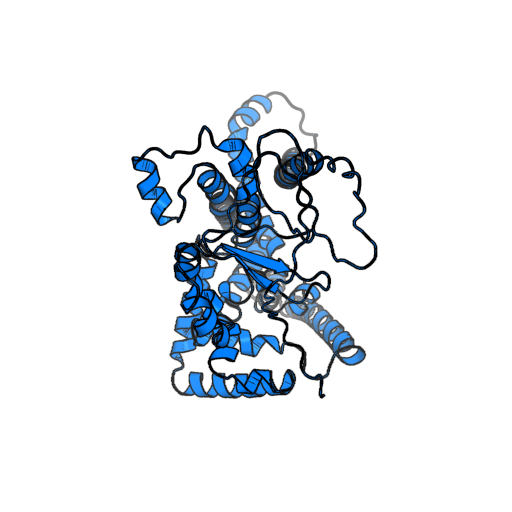LEU A 1 355 ? 27.971 -7.895 -9.514 1.00 54.44 355 LEU A N 1
ATOM 2665 C CA . LEU A 1 355 ? 27.982 -7.585 -10.941 1.00 54.44 355 LEU A CA 1
ATOM 2666 C C . LEU A 1 355 ? 26.734 -8.056 -11.704 1.00 54.44 355 LEU A C 1
ATOM 2668 O O . LEU A 1 355 ? 26.281 -7.298 -12.555 1.00 54.44 355 LEU A O 1
ATOM 2672 N N . PRO A 1 356 ? 26.110 -9.217 -11.411 1.00 55.25 356 PRO A N 1
ATOM 2673 C CA . PRO A 1 356 ? 24.924 -9.658 -12.149 1.00 55.25 356 PRO A CA 1
ATOM 2674 C C . PRO A 1 356 ? 23.757 -8.656 -12.118 1.00 55.25 356 PRO A C 1
ATOM 2676 O O . PRO A 1 356 ? 23.009 -8.565 -13.087 1.00 55.25 356 PRO A O 1
ATOM 2679 N N . LEU A 1 357 ? 23.624 -7.868 -11.041 1.00 49.34 357 LEU A N 1
ATOM 2680 C CA . LEU A 1 357 ? 22.598 -6.825 -10.909 1.00 49.34 357 LEU A CA 1
ATOM 2681 C C . LEU A 1 357 ? 22.926 -5.563 -11.722 1.00 49.34 357 LEU A C 1
ATOM 2683 O O . LEU A 1 357 ? 22.032 -4.987 -12.331 1.00 49.34 357 LEU A O 1
ATOM 2687 N N . LEU A 1 358 ? 24.199 -5.157 -11.769 1.00 51.41 358 LEU A N 1
ATOM 2688 C CA . LEU A 1 358 ? 24.665 -4.001 -12.553 1.00 51.41 358 LEU A CA 1
ATOM 2689 C C . LEU A 1 358 ? 24.695 -4.296 -14.060 1.00 51.41 358 LEU A C 1
ATOM 2691 O O . LEU A 1 358 ? 24.313 -3.453 -14.866 1.00 51.41 358 LEU A O 1
ATOM 2695 N N . LEU A 1 359 ? 25.084 -5.514 -14.440 1.00 52.06 359 LEU A N 1
ATOM 2696 C CA . LEU A 1 359 ? 25.138 -5.965 -15.836 1.00 52.06 359 LEU A CA 1
ATOM 2697 C C . LEU A 1 359 ? 23.763 -6.165 -16.461 1.00 52.06 359 LEU A C 1
ATOM 2699 O O . LEU A 1 359 ? 23.647 -6.119 -17.681 1.00 52.06 359 LEU A O 1
ATOM 2703 N N . LYS A 1 360 ? 22.722 -6.363 -15.641 1.00 50.22 360 LYS A N 1
ATOM 2704 C CA . LYS A 1 360 ? 21.334 -6.361 -16.116 1.00 50.22 360 LYS A CA 1
ATOM 2705 C C . LYS A 1 360 ? 20.947 -4.991 -16.692 1.00 50.22 360 LYS A C 1
ATOM 2707 O O . LYS A 1 360 ? 20.126 -4.928 -17.602 1.00 50.22 360 LYS A O 1
ATOM 2712 N N . SER A 1 361 ? 21.554 -3.918 -16.184 1.00 49.41 361 SER A N 1
ATOM 2713 C CA . SER A 1 361 ? 21.284 -2.541 -16.609 1.00 49.41 361 SER A CA 1
ATOM 2714 C C . SER A 1 361 ? 22.275 -2.016 -17.656 1.00 49.41 361 SER A C 1
ATOM 2716 O O . SER A 1 361 ? 21.880 -1.166 -18.447 1.00 49.41 361 SER A O 1
ATOM 2718 N N . PHE A 1 362 ? 23.516 -2.528 -17.683 1.00 59.91 362 PHE A N 1
ATOM 2719 C CA . PHE A 1 362 ? 24.606 -2.061 -18.562 1.00 59.91 362 PHE A CA 1
ATOM 2720 C C . PHE A 1 362 ? 25.474 -3.231 -19.085 1.00 59.91 362 PHE A C 1
ATOM 2722 O O . PHE A 1 362 ? 26.611 -3.428 -18.632 1.00 59.91 362 PHE A O 1
ATOM 2729 N N . PRO A 1 363 ? 24.946 -4.084 -19.984 1.00 57.06 363 PRO A N 1
ATOM 2730 C CA . PRO A 1 363 ? 25.633 -5.292 -20.455 1.00 57.06 363 PRO A CA 1
ATOM 2731 C C . PRO A 1 363 ? 26.943 -5.007 -21.215 1.00 57.06 363 PRO A C 1
ATOM 2733 O O . PRO A 1 363 ? 27.869 -5.820 -21.189 1.00 57.06 363 PRO A O 1
ATOM 2736 N N . GLU A 1 364 ? 27.065 -3.843 -21.852 1.00 55.25 364 GLU A N 1
ATOM 2737 C CA . GLU A 1 364 ? 28.251 -3.379 -22.581 1.00 55.25 364 GLU A CA 1
ATOM 2738 C C . GLU A 1 364 ? 29.485 -3.185 -21.687 1.00 55.25 364 GLU A C 1
ATOM 2740 O O . GLU A 1 364 ? 30.619 -3.371 -22.137 1.00 55.25 364 GLU A O 1
ATOM 2745 N N . LEU A 1 365 ? 29.283 -2.909 -20.397 1.00 58.81 365 LEU A N 1
ATOM 2746 C CA . LEU A 1 365 ? 30.368 -2.722 -19.434 1.00 58.81 365 LEU A CA 1
ATOM 2747 C C . LEU A 1 365 ? 31.000 -4.049 -18.979 1.00 58.81 365 LEU A C 1
ATOM 2749 O O . LEU A 1 365 ? 32.060 -4.047 -18.348 1.00 58.81 365 LEU A O 1
ATOM 2753 N N . PHE A 1 366 ? 30.412 -5.197 -19.340 1.00 64.88 366 PHE A N 1
ATOM 2754 C CA . PHE A 1 366 ? 30.898 -6.514 -18.924 1.00 64.88 366 PHE A CA 1
ATOM 2755 C C . PHE A 1 366 ? 32.350 -6.776 -19.329 1.00 64.88 366 PHE A C 1
ATOM 2757 O O . PHE A 1 366 ? 33.172 -7.179 -18.504 1.00 64.88 366 PHE A O 1
ATOM 2764 N N . ARG A 1 367 ? 32.677 -6.546 -20.606 1.00 61.19 367 ARG A N 1
ATOM 2765 C CA . ARG A 1 367 ? 34.008 -6.845 -21.152 1.00 61.19 367 ARG A CA 1
ATOM 2766 C C . ARG A 1 367 ? 35.100 -5.954 -20.535 1.00 61.19 367 ARG A C 1
ATOM 2768 O O . ARG A 1 367 ? 36.093 -6.525 -20.083 1.00 61.19 367 ARG A O 1
ATOM 2775 N N . PRO A 1 368 ? 34.928 -4.617 -20.433 1.00 60.50 368 PRO A N 1
ATOM 2776 C CA . PRO A 1 368 ? 35.880 -3.750 -19.737 1.00 60.50 368 PRO A CA 1
ATOM 2777 C C . PRO A 1 368 ? 36.120 -4.151 -18.276 1.00 60.50 368 PRO A C 1
ATOM 2779 O O . PRO A 1 368 ? 37.271 -4.253 -17.859 1.00 60.50 368 PRO A O 1
ATOM 2782 N N . PHE A 1 369 ? 35.064 -4.448 -17.507 1.00 62.91 369 PHE A N 1
ATOM 2783 C CA . PHE A 1 369 ? 35.210 -4.818 -16.093 1.00 62.91 369 PHE A CA 1
ATOM 2784 C C . PHE A 1 369 ? 35.882 -6.178 -15.888 1.00 62.91 369 PHE A C 1
ATOM 2786 O O . PHE A 1 369 ? 36.651 -6.352 -14.940 1.00 62.91 369 PHE A O 1
ATOM 2793 N N . MET A 1 370 ? 35.626 -7.148 -16.769 1.00 63.78 370 MET A N 1
ATOM 2794 C CA . MET A 1 370 ? 36.259 -8.467 -16.695 1.00 63.78 370 MET A CA 1
ATOM 2795 C C . MET A 1 370 ? 37.737 -8.445 -17.095 1.00 63.78 370 MET A C 1
ATOM 2797 O O . MET A 1 370 ? 38.491 -9.298 -16.626 1.00 63.78 370 MET A O 1
ATOM 2801 N N . ALA A 1 371 ? 38.152 -7.459 -17.893 1.00 68.81 371 ALA A N 1
ATOM 2802 C CA . ALA A 1 371 ? 39.542 -7.248 -18.282 1.00 68.81 371 ALA A CA 1
ATOM 2803 C C . ALA A 1 371 ? 40.393 -6.553 -17.198 1.00 68.81 371 ALA A C 1
ATOM 2805 O O . ALA A 1 371 ? 41.614 -6.488 -17.339 1.00 68.81 371 ALA A O 1
ATOM 2806 N N . LEU A 1 372 ? 39.788 -6.048 -16.113 1.00 64.81 372 LEU A N 1
ATOM 2807 C CA . LEU A 1 372 ? 40.536 -5.386 -15.044 1.00 64.81 372 LEU A CA 1
ATOM 2808 C C . LEU A 1 372 ? 41.389 -6.390 -14.244 1.00 64.81 372 LEU A C 1
ATOM 2810 O O . LEU A 1 372 ? 40.864 -7.415 -13.784 1.00 64.81 372 LEU A O 1
ATOM 2814 N N . PRO A 1 373 ? 42.682 -6.091 -14.005 1.00 63.53 373 PRO A N 1
ATOM 2815 C CA . PRO A 1 373 ? 43.550 -6.939 -13.199 1.00 63.53 373 PRO A CA 1
ATOM 2816 C C . PRO A 1 373 ? 43.024 -7.113 -11.762 1.00 63.53 373 PRO A C 1
ATOM 2818 O O . PRO A 1 373 ? 42.460 -6.169 -11.189 1.00 63.53 373 PRO A O 1
ATOM 2821 N N . PRO A 1 374 ? 43.243 -8.279 -11.125 1.00 53.50 374 PRO A N 1
ATOM 2822 C CA . PRO A 1 374 ? 43.009 -8.450 -9.693 1.00 53.50 374 PRO A CA 1
ATOM 2823 C C . PRO A 1 374 ? 43.756 -7.387 -8.871 1.00 53.50 374 PRO A C 1
ATOM 2825 O O . PRO A 1 374 ? 44.910 -7.079 -9.156 1.00 53.50 374 PRO A O 1
ATOM 2828 N N . GLY A 1 375 ? 43.096 -6.817 -7.858 1.00 54.59 375 GLY A N 1
ATOM 2829 C CA . GLY A 1 375 ? 43.657 -5.737 -7.032 1.00 54.59 375 GLY A CA 1
ATOM 2830 C C . GLY A 1 375 ? 43.403 -4.316 -7.555 1.00 54.59 375 GLY A C 1
ATOM 2831 O O . GLY A 1 375 ? 43.795 -3.356 -6.896 1.00 54.59 375 GLY A O 1
ATOM 2832 N N . THR A 1 376 ? 42.724 -4.161 -8.696 1.00 57.19 376 THR A N 1
ATOM 2833 C CA . THR A 1 376 ? 42.270 -2.845 -9.175 1.00 57.19 376 THR A CA 1
ATOM 2834 C C . THR A 1 376 ? 41.228 -2.267 -8.216 1.00 57.19 376 THR A C 1
ATOM 2836 O O . THR A 1 376 ? 40.296 -2.967 -7.824 1.00 57.19 376 THR A O 1
ATOM 2839 N N . THR A 1 377 ? 41.362 -0.995 -7.841 1.00 59.09 377 THR A N 1
ATOM 2840 C CA . THR A 1 377 ? 40.336 -0.289 -7.050 1.00 59.09 377 THR A CA 1
ATOM 2841 C C . THR A 1 377 ? 39.450 0.530 -7.978 1.00 59.09 377 THR A C 1
ATOM 2843 O O . THR A 1 377 ? 39.965 1.275 -8.810 1.00 59.09 377 THR A O 1
ATOM 2846 N N . LEU A 1 378 ? 38.131 0.384 -7.840 1.00 53.00 378 LEU A N 1
ATOM 2847 C CA . LEU A 1 378 ? 37.136 1.135 -8.600 1.00 53.00 378 LEU A CA 1
ATOM 2848 C C . LEU A 1 378 ? 36.529 2.227 -7.721 1.00 53.00 378 LEU A C 1
ATOM 2850 O O . LEU A 1 378 ? 36.031 1.941 -6.631 1.00 53.00 378 LEU A O 1
ATOM 2854 N N . THR A 1 379 ? 36.540 3.460 -8.214 1.00 59.06 379 THR A N 1
ATOM 2855 C CA . THR A 1 379 ? 35.924 4.611 -7.552 1.00 59.06 379 THR A CA 1
ATOM 2856 C C . THR A 1 379 ? 34.789 5.118 -8.429 1.00 59.06 379 THR A C 1
ATOM 2858 O O . THR A 1 379 ? 35.034 5.604 -9.532 1.00 59.06 379 THR A O 1
ATOM 2861 N N . ALA A 1 380 ? 33.548 4.994 -7.959 1.00 51.19 380 ALA A N 1
ATOM 2862 C CA . ALA A 1 380 ? 32.396 5.591 -8.627 1.00 51.19 380 ALA A CA 1
ATOM 2863 C C . ALA A 1 380 ? 32.290 7.073 -8.240 1.00 51.19 380 ALA A C 1
ATOM 2865 O O . ALA A 1 380 ? 32.316 7.413 -7.058 1.00 51.19 380 ALA A O 1
ATOM 2866 N N . VAL A 1 381 ? 32.170 7.947 -9.233 1.00 48.72 381 VAL A N 1
ATOM 2867 C CA . VAL A 1 381 ? 32.052 9.396 -9.069 1.00 48.72 381 VAL A CA 1
ATOM 2868 C C . VAL A 1 381 ? 30.708 9.816 -9.643 1.00 48.72 381 VAL A C 1
ATOM 2870 O O . VAL A 1 381 ? 30.409 9.504 -10.790 1.00 48.72 381 VAL A O 1
ATOM 2873 N N . ARG A 1 382 ? 29.875 10.504 -8.863 1.00 42.97 382 ARG A N 1
ATOM 2874 C CA . ARG A 1 382 ? 28.619 11.074 -9.363 1.00 42.97 382 ARG A CA 1
ATOM 2875 C C . ARG A 1 382 ? 28.897 12.459 -9.944 1.00 42.97 382 ARG A C 1
ATOM 2877 O O . ARG A 1 382 ? 29.560 13.262 -9.288 1.00 42.97 382 ARG A O 1
ATOM 2884 N N . TYR A 1 383 ? 28.409 12.734 -11.150 1.00 43.34 383 TYR A N 1
ATOM 2885 C CA . TYR A 1 383 ? 28.539 14.066 -11.745 1.00 43.34 383 TYR A CA 1
ATOM 2886 C C . TYR A 1 383 ? 27.630 15.076 -11.024 1.00 43.34 383 TYR A C 1
ATOM 2888 O O . TYR A 1 383 ? 26.558 14.731 -10.522 1.00 43.34 383 TYR A O 1
ATOM 2896 N N . ALA A 1 384 ? 28.081 16.332 -10.951 1.00 36.38 384 ALA A N 1
ATOM 2897 C CA . ALA A 1 384 ? 27.411 17.409 -10.212 1.00 36.38 384 ALA A CA 1
ATOM 2898 C C . ALA A 1 384 ? 26.052 17.831 -10.811 1.00 36.38 384 ALA A C 1
ATOM 2900 O O . ALA A 1 384 ? 25.277 18.524 -10.159 1.00 36.38 384 ALA A O 1
ATOM 2901 N N . ASP A 1 385 ? 25.759 17.414 -12.041 1.00 39.56 385 ASP A N 1
ATOM 2902 C CA . ASP A 1 385 ? 24.482 17.619 -12.731 1.00 39.56 385 ASP A CA 1
ATOM 2903 C C . ASP A 1 385 ? 23.406 16.587 -12.337 1.00 39.56 385 ASP A C 1
ATOM 2905 O O . ASP A 1 385 ? 22.257 16.679 -12.770 1.00 39.56 385 ASP A O 1
ATOM 2909 N N . GLY A 1 386 ? 23.748 15.625 -11.474 1.00 36.78 386 GLY A N 1
ATOM 2910 C CA . GLY A 1 386 ? 22.814 14.680 -10.871 1.00 36.78 386 GLY A CA 1
ATOM 2911 C C . GLY A 1 386 ? 22.440 13.485 -11.751 1.00 36.78 386 GLY A C 1
ATOM 2912 O O . GLY A 1 386 ? 21.808 12.560 -11.227 1.00 36.78 386 GLY A O 1
ATOM 2913 N N . PHE A 1 387 ? 22.873 13.456 -13.018 1.00 34.84 387 PHE A N 1
ATOM 2914 C CA . PHE A 1 387 ? 22.524 12.436 -14.013 1.00 34.84 387 PHE A CA 1
ATOM 2915 C C . PHE A 1 387 ? 23.767 11.795 -14.641 1.00 34.84 387 PHE A C 1
ATOM 2917 O O . PHE A 1 387 ? 24.062 11.958 -15.819 1.00 34.84 387 PHE A O 1
ATOM 2924 N N . GLY A 1 388 ? 24.475 10.994 -13.849 1.00 42.38 388 GLY A N 1
ATOM 2925 C CA . GLY A 1 388 ? 25.519 10.113 -14.358 1.00 42.38 388 GLY A CA 1
ATOM 2926 C C . GLY A 1 388 ? 26.460 9.635 -13.262 1.00 42.38 388 GLY A C 1
ATOM 2927 O O . GLY A 1 388 ? 26.637 10.294 -12.234 1.00 42.38 388 GLY A O 1
ATOM 2928 N N . TYR A 1 389 ? 27.086 8.490 -13.508 1.00 46.94 389 TYR A N 1
ATOM 2929 C CA . TYR A 1 389 ? 28.187 7.980 -12.702 1.00 46.94 389 TYR A CA 1
ATOM 2930 C C . TYR A 1 389 ? 29.389 7.770 -13.626 1.00 46.94 389 TYR A C 1
ATOM 2932 O O . TYR A 1 389 ? 29.252 7.153 -14.672 1.00 46.94 389 TYR A O 1
ATOM 2940 N N . GLY A 1 390 ? 30.562 8.268 -13.261 1.00 48.88 390 GLY A N 1
ATOM 2941 C CA . GLY A 1 390 ? 31.834 7.865 -13.856 1.00 48.88 390 GLY A CA 1
ATOM 2942 C C . GLY A 1 390 ? 32.487 6.800 -12.983 1.00 48.88 390 GLY A C 1
ATOM 2943 O O . GLY A 1 390 ? 32.317 6.812 -11.764 1.00 48.88 390 GLY A O 1
ATOM 2944 N N . VAL A 1 391 ? 33.242 5.875 -13.571 1.00 50.31 391 VAL A N 1
ATOM 2945 C CA . VAL A 1 391 ? 34.050 4.918 -12.797 1.00 50.31 391 VAL A CA 1
ATOM 2946 C C . VAL A 1 391 ? 35.521 5.132 -13.117 1.00 50.31 391 VAL A C 1
ATOM 2948 O O . VAL A 1 391 ? 35.945 5.015 -14.264 1.00 50.31 391 VAL A O 1
ATOM 2951 N N . LEU A 1 392 ? 36.306 5.436 -12.086 1.00 58.56 392 LEU A N 1
ATOM 2952 C CA . LEU A 1 392 ? 37.759 5.544 -12.163 1.00 58.56 392 LEU A CA 1
ATOM 2953 C C . LEU A 1 392 ? 38.388 4.233 -11.688 1.00 58.56 392 LEU A C 1
ATOM 2955 O O . LEU A 1 392 ? 38.053 3.736 -10.612 1.00 58.56 392 LEU A O 1
ATOM 2959 N N . ALA A 1 393 ? 39.305 3.677 -12.478 1.00 50.88 393 ALA A N 1
ATOM 2960 C CA . ALA A 1 393 ? 40.033 2.456 -12.145 1.00 50.88 393 ALA A CA 1
ATOM 2961 C C . ALA A 1 393 ? 41.492 2.772 -11.786 1.00 50.88 393 ALA A C 1
ATOM 2963 O O . ALA A 1 393 ? 42.203 3.415 -12.558 1.00 50.88 393 ALA A O 1
ATOM 2964 N N . HIS A 1 394 ? 41.953 2.282 -10.635 1.00 60.34 394 HIS A N 1
ATOM 2965 C CA . HIS A 1 394 ? 43.337 2.434 -10.180 1.00 60.34 394 HIS A CA 1
ATOM 2966 C C . HIS A 1 394 ? 44.063 1.078 -10.200 1.00 60.34 394 HIS A C 1
ATOM 2968 O O . HIS A 1 394 ? 43.611 0.159 -9.507 1.00 60.34 394 HIS A O 1
ATOM 2974 N N . PRO A 1 395 ? 45.166 0.919 -10.961 1.00 55.06 395 PRO A N 1
ATOM 2975 C CA . PRO A 1 395 ? 45.891 -0.346 -11.052 1.00 55.06 395 PRO A CA 1
ATOM 2976 C C . PRO A 1 395 ? 46.614 -0.706 -9.745 1.00 55.06 395 PRO A C 1
ATOM 2978 O O . PRO A 1 395 ? 47.062 0.159 -8.988 1.00 55.06 395 PRO A O 1
ATOM 2981 N N . ALA A 1 396 ? 46.757 -2.009 -9.496 1.00 47.09 396 ALA A N 1
ATOM 2982 C CA . ALA A 1 396 ? 47.469 -2.538 -8.338 1.00 47.09 396 ALA A CA 1
ATOM 2983 C C . ALA A 1 396 ? 48.972 -2.203 -8.418 1.00 47.09 396 ALA A C 1
ATOM 2985 O O . ALA A 1 396 ? 49.651 -2.634 -9.347 1.00 47.09 396 ALA A O 1
ATOM 2986 N N . GLY A 1 397 ? 49.496 -1.449 -7.444 1.00 47.78 397 GLY A N 1
ATOM 2987 C CA . GLY A 1 397 ? 50.939 -1.186 -7.305 1.00 47.78 397 GLY A CA 1
ATOM 2988 C C . GLY A 1 397 ? 51.379 0.281 -7.372 1.00 47.78 397 GLY A C 1
ATOM 2989 O O . GLY A 1 397 ? 52.546 0.563 -7.113 1.00 47.78 397 GLY A O 1
ATOM 2990 N N . GLY A 1 398 ? 50.476 1.230 -7.634 1.00 46.28 398 GLY A N 1
ATOM 2991 C CA . GLY A 1 398 ? 50.749 2.667 -7.487 1.00 46.28 398 GLY A CA 1
ATOM 2992 C C . GLY A 1 398 ? 50.796 3.099 -6.017 1.00 46.28 398 GLY A C 1
ATOM 2993 O O . GLY A 1 398 ? 49.907 3.803 -5.549 1.00 46.28 398 GLY A O 1
ATOM 2994 N N . ALA A 1 399 ? 51.783 2.629 -5.254 1.00 37.91 399 ALA A N 1
ATOM 2995 C CA . ALA A 1 399 ? 51.931 2.989 -3.848 1.00 37.91 399 ALA A CA 1
ATOM 2996 C C . ALA A 1 399 ? 52.657 4.337 -3.704 1.00 37.91 399 ALA A C 1
ATOM 2998 O O . ALA A 1 399 ? 53.875 4.417 -3.853 1.00 37.91 399 ALA A O 1
ATOM 2999 N N . VAL A 1 400 ? 51.923 5.392 -3.348 1.00 38.94 400 VAL A N 1
ATOM 3000 C CA . VAL A 1 400 ? 52.509 6.614 -2.780 1.00 38.94 400 VAL A CA 1
ATOM 3001 C C . VAL A 1 400 ? 52.878 6.303 -1.327 1.00 38.94 400 VAL A C 1
ATOM 3003 O O . VAL A 1 400 ? 51.998 6.070 -0.501 1.00 38.94 400 VAL A O 1
ATOM 3006 N N . ARG A 1 401 ? 54.174 6.235 -1.000 1.00 33.91 401 ARG A N 1
ATOM 3007 C CA . ARG A 1 401 ? 54.638 6.107 0.393 1.00 33.91 401 ARG A CA 1
ATOM 3008 C C . ARG A 1 401 ? 54.777 7.500 1.010 1.00 33.91 401 ARG A C 1
ATOM 3010 O O . ARG A 1 401 ? 55.547 8.307 0.500 1.00 33.91 401 ARG A O 1
ATOM 3017 N N . SER A 1 402 ? 54.095 7.761 2.124 1.00 34.47 402 SER A N 1
ATOM 3018 C CA . SER A 1 402 ? 54.223 8.999 2.905 1.00 34.47 402 SER A CA 1
ATOM 3019 C C . SER A 1 402 ? 54.401 8.704 4.396 1.00 34.47 402 SER A C 1
ATOM 3021 O O . SER A 1 402 ? 53.746 7.813 4.937 1.00 34.47 402 SER A O 1
ATOM 3023 N N . GLY A 1 403 ? 55.284 9.462 5.053 1.00 36.09 403 GLY A N 1
ATOM 3024 C CA . GLY A 1 403 ? 55.381 9.534 6.516 1.00 36.09 403 GLY A CA 1
ATOM 3025 C C . GLY A 1 403 ? 54.238 10.361 7.134 1.00 36.09 403 GLY A C 1
ATOM 3026 O O . GLY A 1 403 ? 53.532 11.050 6.398 1.00 36.09 403 GLY A O 1
ATOM 3027 N N . PRO A 1 404 ? 54.042 10.291 8.463 1.00 33.12 404 PRO A N 1
ATOM 3028 C CA . PRO A 1 404 ? 52.766 10.614 9.113 1.00 33.12 404 PRO A CA 1
ATOM 3029 C C . PRO A 1 404 ? 52.320 12.088 9.137 1.00 33.12 404 PRO A C 1
ATOM 3031 O O . PRO A 1 404 ? 51.134 12.311 9.342 1.00 33.12 404 PRO A O 1
ATOM 3034 N N . ASP A 1 405 ? 53.179 13.083 8.882 1.00 31.47 405 ASP A N 1
ATOM 3035 C CA . ASP A 1 405 ? 52.879 14.446 9.370 1.00 31.47 405 ASP A CA 1
ATOM 3036 C C . ASP A 1 405 ? 52.836 15.585 8.333 1.00 31.47 405 ASP A C 1
ATOM 3038 O O . ASP A 1 405 ? 52.866 16.752 8.727 1.00 31.47 405 ASP A O 1
ATOM 3042 N N . ARG A 1 406 ? 52.752 15.327 7.016 1.00 35.91 406 ARG A N 1
ATOM 3043 C CA . ARG A 1 406 ? 52.552 16.421 6.032 1.00 35.91 406 ARG A CA 1
ATOM 3044 C C . ARG A 1 406 ? 51.655 16.038 4.845 1.00 35.91 406 ARG A C 1
ATOM 3046 O O . ARG A 1 406 ? 51.869 14.979 4.257 1.00 35.91 406 ARG A O 1
ATOM 3053 N N . PRO A 1 407 ? 50.708 16.908 4.433 1.00 37.91 407 PRO A N 1
ATOM 3054 C CA . PRO A 1 407 ? 49.948 16.715 3.201 1.00 37.91 407 PRO A CA 1
ATOM 3055 C C . PRO A 1 407 ? 50.882 16.783 1.984 1.00 37.91 407 PRO A C 1
ATOM 3057 O O . PRO A 1 407 ? 51.727 17.675 1.893 1.00 37.91 407 PRO A O 1
ATOM 3060 N N . ILE A 1 408 ? 50.729 15.842 1.047 1.00 39.69 408 ILE A N 1
ATOM 3061 C CA . ILE A 1 408 ? 51.498 15.808 -0.204 1.00 39.69 408 ILE A CA 1
ATOM 3062 C C . ILE A 1 408 ? 50.566 16.220 -1.351 1.00 39.69 408 ILE A C 1
ATOM 3064 O O . ILE A 1 408 ? 49.634 15.477 -1.661 1.00 39.69 408 ILE A O 1
ATOM 3068 N N . PRO A 1 409 ? 50.785 17.373 -2.003 1.00 39.62 409 PRO A N 1
ATOM 3069 C CA . PRO A 1 409 ? 50.070 17.704 -3.228 1.00 39.62 409 PRO A CA 1
ATOM 3070 C C . PRO A 1 409 ? 50.550 16.791 -4.366 1.00 39.62 409 PRO A C 1
ATOM 3072 O O . PRO A 1 409 ? 51.752 16.690 -4.614 1.00 39.62 409 PRO A O 1
ATOM 3075 N N . VAL A 1 410 ? 49.621 16.130 -5.065 1.00 42.59 410 VAL A N 1
ATOM 3076 C CA . VAL A 1 410 ? 49.933 15.286 -6.230 1.00 42.59 410 VAL A CA 1
ATOM 3077 C C . VAL A 1 410 ? 49.329 15.913 -7.484 1.00 42.59 410 VAL A C 1
ATOM 3079 O O . VAL A 1 410 ? 48.113 16.053 -7.604 1.00 42.59 410 VAL A O 1
ATOM 3082 N N . CYS A 1 411 ? 50.188 16.275 -8.434 1.00 40.91 411 CYS A N 1
ATOM 3083 C CA . CYS A 1 411 ? 49.789 16.675 -9.783 1.00 40.91 411 CYS A CA 1
ATOM 3084 C C . CYS A 1 411 ? 49.779 15.418 -10.666 1.00 40.91 411 CYS A C 1
ATOM 3086 O O . CYS A 1 411 ? 50.792 14.725 -10.729 1.00 40.91 411 CYS A O 1
ATOM 3088 N N . VAL A 1 412 ? 48.649 15.093 -11.301 1.00 44.28 412 VAL A N 1
ATOM 3089 C CA . VAL A 1 412 ? 48.486 13.855 -12.090 1.00 44.28 412 VAL A CA 1
ATOM 3090 C C . VAL A 1 412 ? 48.478 14.183 -13.580 1.00 44.28 412 VAL A C 1
ATOM 3092 O O . VAL A 1 412 ? 47.751 15.082 -13.997 1.00 44.28 412 VAL A O 1
ATOM 3095 N N . ASP A 1 413 ? 49.239 13.431 -14.377 1.00 37.31 413 ASP A N 1
ATOM 3096 C CA . ASP A 1 413 ? 49.454 13.757 -15.791 1.00 37.31 413 ASP A CA 1
ATOM 3097 C C . ASP A 1 413 ? 48.392 13.199 -16.766 1.00 37.31 413 ASP A C 1
ATOM 3099 O O . ASP A 1 413 ? 48.356 13.696 -17.885 1.00 37.31 413 ASP A O 1
ATOM 3103 N N . SER A 1 414 ? 47.506 12.247 -16.391 1.00 39.59 414 SER A N 1
ATOM 3104 C CA . SER A 1 414 ? 46.252 11.868 -17.117 1.00 39.59 414 SER A CA 1
ATOM 3105 C C . SER A 1 414 ? 45.491 10.681 -16.467 1.00 39.59 414 SER A C 1
ATOM 3107 O O . SER A 1 414 ? 46.081 9.608 -16.339 1.00 39.59 414 SER A O 1
ATOM 3109 N N . PRO A 1 415 ? 44.192 10.784 -16.107 1.00 42.09 415 PRO A N 1
ATOM 3110 C CA . PRO A 1 415 ? 43.356 9.630 -15.735 1.00 42.09 415 PRO A CA 1
ATOM 3111 C C . PRO A 1 415 ? 42.575 9.029 -16.926 1.00 42.09 415 PRO A C 1
ATOM 3113 O O . PRO A 1 415 ? 42.115 9.757 -17.803 1.00 42.09 415 PRO A O 1
ATOM 3116 N N . LEU A 1 416 ? 42.357 7.703 -16.928 1.00 37.09 416 LEU A N 1
ATOM 3117 C CA . LEU A 1 416 ? 41.386 7.046 -17.817 1.00 37.09 416 LEU A CA 1
ATOM 3118 C C . LEU A 1 416 ? 39.979 7.209 -17.217 1.00 37.09 416 LEU A C 1
ATOM 3120 O O . LEU A 1 416 ? 39.649 6.570 -16.217 1.00 37.09 416 LEU A O 1
ATOM 3124 N N . LEU A 1 417 ? 39.172 8.085 -17.811 1.00 43.97 417 LEU A N 1
ATOM 3125 C CA . LEU A 1 417 ? 37.784 8.329 -17.421 1.00 43.97 417 LEU A CA 1
ATOM 3126 C C . LEU A 1 417 ? 36.865 7.401 -18.228 1.00 43.97 417 LEU A C 1
ATOM 3128 O O . LEU A 1 417 ? 36.832 7.493 -19.454 1.00 43.97 417 LEU A O 1
ATOM 3132 N N . ILE A 1 418 ? 36.121 6.517 -17.559 1.00 40.78 418 ILE A N 1
ATOM 3133 C CA . ILE A 1 418 ? 35.019 5.778 -18.190 1.00 40.78 418 ILE A CA 1
ATOM 3134 C C . ILE A 1 418 ? 33.731 6.529 -17.858 1.00 40.78 418 ILE A C 1
ATOM 3136 O O . ILE A 1 418 ? 33.248 6.480 -16.723 1.00 40.78 418 ILE A O 1
ATOM 3140 N N . ASP A 1 419 ? 33.231 7.265 -18.845 1.00 40.06 419 ASP A N 1
ATOM 3141 C CA . ASP A 1 419 ? 31.987 8.026 -18.774 1.00 40.06 419 ASP A CA 1
ATOM 3142 C C . ASP A 1 419 ? 30.791 7.085 -18.992 1.00 40.06 419 ASP A C 1
ATOM 3144 O O . ASP A 1 419 ? 30.749 6.358 -19.986 1.00 40.06 419 ASP A O 1
ATOM 3148 N N . MET A 1 420 ? 29.843 7.062 -18.049 1.00 40.34 420 MET A N 1
ATOM 3149 C CA . MET A 1 420 ? 28.603 6.276 -18.162 1.00 40.34 420 MET A CA 1
ATOM 3150 C C . MET A 1 420 ? 27.367 7.157 -18.404 1.00 40.34 420 MET A C 1
ATOM 3152 O O . MET A 1 420 ? 26.245 6.750 -18.098 1.00 40.34 420 MET A O 1
ATOM 3156 N N . SER A 1 421 ? 27.544 8.371 -18.931 1.00 38.22 421 SER A N 1
ATOM 3157 C CA . SER A 1 421 ? 26.438 9.211 -19.386 1.00 38.22 421 SER A CA 1
ATOM 3158 C C . SER A 1 421 ? 25.972 8.797 -20.793 1.00 38.22 421 SER A C 1
ATOM 3160 O O . SER A 1 421 ? 26.727 8.749 -21.764 1.00 38.22 421 SER A O 1
ATOM 3162 N N . HIS A 1 422 ? 24.686 8.470 -20.923 1.00 39.94 422 HIS A N 1
ATOM 3163 C CA . HIS A 1 422 ? 24.011 8.365 -22.216 1.00 39.94 422 HIS A CA 1
ATOM 3164 C C . HIS A 1 422 ? 22.972 9.479 -22.313 1.00 39.94 422 HIS A C 1
ATOM 3166 O O . HIS A 1 422 ? 21.878 9.376 -21.762 1.00 39.94 422 HIS A O 1
ATOM 3172 N N . GLY A 1 423 ? 23.323 10.548 -23.029 1.00 32.34 423 GLY A N 1
ATOM 3173 C CA . GLY A 1 423 ? 22.358 11.472 -23.615 1.00 32.34 423 GLY A CA 1
ATOM 3174 C C . GLY A 1 423 ? 22.068 11.064 -25.065 1.00 32.34 423 GLY A C 1
ATOM 3175 O O . GLY A 1 423 ? 23.003 10.702 -25.786 1.00 32.34 423 GLY A O 1
ATOM 3176 N N . PRO A 1 424 ? 20.811 11.104 -25.537 1.00 34.00 424 PRO A N 1
ATOM 3177 C CA . PRO A 1 424 ? 20.534 10.928 -26.951 1.00 34.00 424 PRO A CA 1
ATOM 3178 C C . PRO A 1 424 ? 20.993 12.185 -27.703 1.00 34.00 424 PRO A C 1
ATOM 3180 O O . PRO A 1 424 ? 20.422 13.258 -27.540 1.00 34.00 424 PRO A O 1
ATOM 3183 N N . GLY A 1 425 ? 22.004 12.028 -28.556 1.00 36.34 425 GLY A N 1
ATOM 3184 C CA . GLY A 1 425 ? 22.312 12.975 -29.626 1.00 36.34 425 GLY A CA 1
ATOM 3185 C C . GLY A 1 425 ? 23.298 14.089 -29.276 1.00 36.34 425 GLY A C 1
ATOM 3186 O O . GLY A 1 425 ? 22.911 15.186 -28.894 1.00 36.34 425 GLY A O 1
ATOM 3187 N N . ALA A 1 426 ? 24.566 13.859 -29.600 1.00 27.56 426 ALA A N 1
ATOM 3188 C CA . ALA A 1 426 ? 25.419 14.902 -30.152 1.00 27.56 426 ALA A CA 1
ATOM 3189 C C . ALA A 1 426 ? 26.034 14.334 -31.433 1.00 27.56 426 ALA A C 1
ATOM 3191 O O . ALA A 1 426 ? 26.872 13.436 -31.404 1.00 27.56 426 ALA A O 1
ATOM 3192 N N . GLY A 1 427 ? 25.507 14.781 -32.571 1.00 34.28 427 GLY A N 1
ATOM 3193 C CA . GLY A 1 427 ? 26.149 14.574 -33.855 1.00 34.28 427 GLY A CA 1
ATOM 3194 C C . GLY A 1 427 ? 27.360 15.496 -33.983 1.00 34.28 427 GLY A C 1
ATOM 3195 O O . GLY A 1 427 ? 27.245 16.683 -33.680 1.00 34.28 427 GLY A O 1
ATOM 3196 N N . ARG A 1 428 ? 28.424 14.913 -34.546 1.00 29.62 428 ARG A N 1
ATOM 3197 C CA . ARG A 1 428 ? 29.759 15.443 -34.877 1.00 29.62 428 ARG A CA 1
ATOM 3198 C C . ARG A 1 428 ? 30.777 15.499 -33.750 1.00 29.62 428 ARG A C 1
ATOM 3200 O O . ARG A 1 428 ? 30.599 16.298 -32.812 1.00 29.62 428 ARG A O 1
#

Sequence (428 aa):
LTLALVARAGCFFVLPFVVLWVGWLCRCDHRRLSLRASAGAGAAVGLGFAFNWAVLHAFGVPGSAFSNFPMSLYGVISGGDWTTAYADHPEIRAMPEAQAAQRLLSVILARLHEDPWLLVEGSFRAWAAFLGFKVGQFSFLRAGALAQIPEMTRVLVPWAQLPTGLARITGALGVHDWPTLVVVGTYSLTPWLLFAAGAAVAAADARNPRNRLLAACWAGIVASIPFVPPWDADLMRAYAATLPLQFVLCGLGASRAVAWLTAPVARRRVEGRPAGSADPIAARTIALATVAALLPVLLVFKVATWNAAPDPVATHACAAGRPHLVLPIAGAEITLADRREGLFRLDVAGFKRSLPLLLKSFPELFRPFMALPPGTTLTAVRYADGFGYGVLAHPAGGAVRSGPDRPIPVCVDSPLLIDMSHGPGAGR

Radius of gyration: 28.12 Å; Cα contacts (8 Å, |Δi|>4): 441; chains: 1; bounding box: 90×48×80 Å

Solvent-accessible surface area (backbone atoms only — not comparable to full-atom values): 24644 Å² total; per-residue (Å²): 109,52,57,52,47,67,78,35,71,28,45,74,34,24,60,60,32,44,22,52,46,44,5,52,69,55,37,88,83,56,103,53,65,21,62,68,46,22,49,53,45,44,49,57,44,47,52,33,52,52,50,51,48,51,49,40,68,76,73,44,64,89,62,52,79,68,37,63,49,40,36,33,43,41,9,31,49,72,73,47,36,33,68,45,49,50,70,78,38,57,70,44,77,79,40,60,64,47,57,26,28,53,53,46,40,54,52,48,52,54,48,42,70,76,41,61,58,35,55,56,55,21,23,52,52,18,46,50,37,34,75,27,87,83,48,10,82,48,25,47,53,34,53,61,52,58,75,48,38,72,67,54,45,74,77,48,59,95,71,36,78,54,58,76,75,54,42,62,63,32,45,79,73,75,29,83,36,49,69,53,43,53,48,47,44,57,36,40,50,47,53,51,54,22,28,52,44,10,47,51,51,29,58,75,45,52,82,42,68,68,33,42,48,54,50,28,39,49,52,9,41,62,68,12,25,58,65,39,35,34,74,52,30,78,43,38,54,37,43,53,77,48,46,65,64,53,49,51,29,23,50,49,15,46,46,51,52,50,51,61,74,43,41,72,62,49,63,72,52,65,86,77,62,82,98,78,71,77,70,63,63,61,59,50,44,50,51,49,52,49,46,66,59,43,50,60,51,52,53,51,49,55,57,57,64,68,60,62,79,74,77,85,77,82,83,80,85,71,71,90,92,59,79,75,56,88,55,83,53,77,81,88,74,91,83,80,79,66,100,80,72,87,90,83,88,47,53,58,75,54,38,62,71,53,34,71,69,55,38,74,77,41,61,81,53,50,62,66,61,70,69,54,62,86,70,31,46,61,46,77,39,70,48,96,84,75,76,39,47,33,46,39,73,42,70,67,80,83,74,84,86,78,73,84,86,62,69,63,84,52,77,73,94,79,82,75,78,46,78,61,64,84,75,92,80,81,85,130

Nearest PDB structures (foldseek):
  3v61-assembly1_B  TM=5.261E-01  e=2.915E+00  Saccharomyces cerevisiae S288C
  7bup-assembly1_C  TM=5.866E-01  e=6.113E+00  Candida albicans SC5314
  7bup-assembly1_A  TM=4.982E-01  e=3.920E+00  Candida albicans SC5314
  4cs5-assembly3_C  TM=5.197E-01  e=7.447E+00  Penaeus vannamei
  5v7k-assembly1_A  TM=5.171E-01  e=9.073E+00  Saccharomyces cerevisiae S288C